Protein AF-0000000085148737 (afdb_homodimer)

InterPro domains:
  IPR002130 Cyclophilin-type peptidyl-prolyl cis-trans isomerase domain [PF00160] (32-171)
  IPR002130 Cyclophilin-type peptidyl-prolyl cis-trans isomerase domain [PR00153] (45-60)
  IPR002130 Cyclophilin-type peptidyl-prolyl cis-trans isomerase domain [PR00153] (71-83)
  IPR002130 Cyclophilin-type peptidyl-prolyl cis-trans isomerase domain [PR00153] (145-160)
  IPR002130 Cyclophilin-type peptidyl-prolyl cis-trans isomerase domain [PS50072] (28-191)
  IPR020892 Cyclophilin-type peptidyl-prolyl cis-trans isomerase, conserved site [PS00170] (66-83)
  IPR029000 Cyclophilin-like domain superfamily [G3DSA:2.40.100.10] (28-192)
  IPR029000 Cyclophilin-like domain superfamily [SSF50891] (30-191)
  IPR044665 Cyclophilin-type peptidyl-prolyl cis-trans isomerase, E. coli cyclophilin A-like [PTHR43246] (32-180)

Sequence (388 aa):
MMKWLSTCLLLLTSLSSSAAVDIQKDTLYPQVELDTSMGKIVLELDRTRAPLTVDNFLTYVVKGEYDNTIFHRVIAEFVVQGGGLTTKLEERPSLEPVVNESGNGLSNSLGTIAMARDNDPHSATRQFYFNLGNNKKLDPSKRRWGYTVFGEVTQGMDVLEAISLVPTEHNTTLNWPDFPVNTVMLKKATLLPRMMKWLSTCLLLLTSLSSSAAVDIQKDTLYPQVELDTSMGKIVLELDRTRAPLTVDNFLTYVVKGEYDNTIFHRVIAEFVVQGGGLTTKLEERPSLEPVVNESGNGLSNSLGTIAMARDNDPHSATRQFYFNLGNNKKLDPSKRRWGYTVFGEVTQGMDVLEAISLVPTEHNTTLNWPDFPVNTVMLKKATLLPR

Secondary structure (DSSP, 8-state):
------------------------TT-SS-EEEEEETTEEEEEEE-TTT-HHHHHHHHHHHHTTTTTTEEEEEEETTTEEEEEEEETTSPBPP--SPBPP-GGGS----TTEEEE---SSTT-B-S-EEEESS--GGGS--SSS----EEEEEEE-HHHHHHHHTS-EEEETTTTEEEEESSPPEEEEEEEPP-/------------------------TT-SS-EEEEEETTEEEEEEE-TTT-HHHHHHHHHHHHTTTTTTEEEEEEETTTEEEEEEEETTSPBPP--SPBPP-GGGS----TTEEEE---SSTT-B-S-EEEESS--GGGS-BTTB----EEEEEEE-HHHHHHHHTS-EEEETTTTEEEEESS--EEEEEEEPP-

Solvent-accessible surface area (backbone atoms only — not comparable to full-atom values): 20597 Å² total; per-residue (Å²): 136,84,81,78,77,77,78,78,78,77,78,76,73,75,74,73,69,75,67,81,78,81,66,53,87,87,50,53,60,49,37,36,38,35,38,34,76,78,43,56,33,32,34,40,33,35,34,84,51,18,47,68,53,43,53,50,54,36,49,37,28,70,69,48,65,38,39,49,15,24,46,52,33,41,38,66,65,41,35,43,26,30,47,39,28,33,85,84,71,41,75,59,89,68,69,76,56,42,72,48,40,20,15,32,21,55,61,40,30,61,45,21,32,30,46,40,61,58,90,53,63,55,48,20,55,60,33,31,29,33,26,55,20,77,39,61,87,45,25,48,30,81,85,37,59,26,44,26,40,37,33,30,58,77,41,36,64,67,38,53,53,54,58,27,64,54,64,53,37,70,34,80,88,79,68,39,61,36,18,45,71,65,87,43,34,34,53,37,43,41,74,50,84,132,135,84,80,79,78,77,77,76,78,77,78,76,74,76,75,73,69,76,68,80,80,81,65,54,88,86,50,53,60,47,35,36,38,37,38,35,76,77,43,56,32,30,34,39,34,35,33,85,52,18,46,67,52,44,52,51,54,36,49,36,28,72,70,49,64,41,39,50,15,24,46,52,33,41,38,67,65,40,34,43,26,28,48,40,28,32,85,83,70,41,75,59,89,68,68,76,55,41,70,48,39,21,13,34,22,55,62,41,30,60,46,21,32,28,46,41,60,58,90,54,63,54,48,20,55,60,34,32,31,35,26,55,22,76,40,62,85,45,26,46,30,82,86,35,57,26,44,26,38,37,34,31,59,76,40,36,64,68,39,54,53,54,59,26,64,54,62,53,37,69,35,79,88,79,68,38,60,36,17,45,70,66,87,45,36,33,54,36,44,42,74,51,85,132

pLDDT: mean 92.23, std 15.26, range [33.25, 98.94]

Organism: Shewanella frigidimarina (strain NCIMB 400) (NCBI:txid318167)

Nearest PDB structures (foldseek):
  1vai-assembly2_B  TM=9.885E-01  e=1.420E-23  Escherichia coli
  7zfm-assembly2_B  TM=9.739E-01  e=1.174E-22  Escherichia coli K-12
  3s6m-assembly1_A  TM=9.449E-01  e=4.526E-22  Burkholderia pseudomallei 1710b
  8xck-assembly1_f  TM=9.736E-01  e=1.824E-20  Escherichia coli
  7q6p-assembly4_D  TM=9.720E-01  e=1.422E-19  Escherichia coli K-12

Structure (mmCIF, N/CA/C/O backbone):
data_AF-0000000085148737-model_v1
#
loop_
_entity.id
_entity.type
_entity.pdbx_description
1 polymer 'Peptidyl-prolyl cis-trans isomerase'
#
loop_
_atom_site.group_PDB
_atom_site.id
_atom_site.type_symbol
_atom_site.label_atom_id
_atom_site.label_alt_id
_atom_site.label_comp_id
_atom_site.label_asym_id
_atom_site.label_entity_id
_atom_site.label_seq_id
_atom_site.pdbx_PDB_ins_code
_atom_site.Cartn_x
_atom_site.Cartn_y
_atom_site.Cartn_z
_atom_site.occupancy
_atom_site.B_iso_or_equiv
_atom_site.auth_seq_id
_atom_site.auth_comp_id
_atom_site.auth_asym_id
_atom_site.auth_atom_id
_atom_site.pdbx_PDB_model_num
ATOM 1 N N . MET A 1 1 ? -0.378 8.688 -75.125 1 33.25 1 MET A N 1
ATOM 2 C CA . MET A 1 1 ? -1.093 9.18 -73.938 1 33.25 1 MET A CA 1
ATOM 3 C C . MET A 1 1 ? -1.221 8.094 -72.875 1 33.25 1 MET A C 1
ATOM 5 O O . MET A 1 1 ? -2.02 7.168 -73 1 33.25 1 MET A O 1
ATOM 9 N N . MET A 1 2 ? -0.052 7.641 -72.312 1 43.81 2 MET A N 1
ATOM 10 C CA . MET A 1 2 ? 0.14 6.582 -71.312 1 43.81 2 MET A CA 1
ATOM 11 C C . MET A 1 2 ? -0.602 6.906 -70 1 43.81 2 MET A C 1
ATOM 13 O O . MET A 1 2 ? -0.419 7.984 -69.438 1 43.81 2 MET A O 1
ATOM 17 N N . LYS A 1 3 ? -1.904 6.461 -69.812 1 43.78 3 LYS A N 1
ATOM 18 C CA . LYS A 1 3 ? -2.754 6.484 -68.625 1 43.78 3 LYS A CA 1
ATOM 19 C C . LYS A 1 3 ? -2.01 5.945 -67.438 1 43.78 3 LYS A C 1
ATOM 21 O O . LYS A 1 3 ? -1.543 4.805 -67.438 1 43.78 3 LYS A O 1
ATOM 26 N N . TRP A 1 4 ? -1.19 6.797 -66.625 1 45.97 4 TRP A N 1
ATOM 27 C CA . TRP A 1 4 ? -0.591 6.539 -65.375 1 45.97 4 TRP A CA 1
ATOM 28 C C . TRP A 1 4 ? -1.656 6.164 -64.312 1 45.97 4 TRP A C 1
ATOM 30 O O . TRP A 1 4 ? -2.584 6.938 -64.062 1 45.97 4 TRP A O 1
ATOM 40 N N . LEU A 1 5 ? -2.16 4.887 -64.312 1 47.03 5 LEU A N 1
ATOM 41 C CA . LEU A 1 5 ? -3.018 4.375 -63.25 1 47.03 5 LEU A CA 1
ATOM 42 C C . LEU A 1 5 ? -2.369 4.578 -61.875 1 47.03 5 LEU A C 1
ATOM 44 O O . LEU A 1 5 ? -1.258 4.102 -61.656 1 47.03 5 LEU A O 1
ATOM 48 N N . SER A 1 6 ? -2.475 5.695 -61.281 1 48.16 6 SER A N 1
ATOM 49 C CA . SER A 1 6 ? -2.109 5.941 -59.875 1 48.16 6 SER A CA 1
ATOM 50 C C . SER A 1 6 ? -2.787 4.945 -58.938 1 48.16 6 SER A C 1
ATOM 52 O O . SER A 1 6 ? -4.016 4.836 -58.938 1 48.16 6 SER A O 1
ATOM 54 N N . THR A 1 7 ? -2.225 3.76 -58.688 1 45.97 7 THR A N 1
ATOM 55 C CA . THR A 1 7 ? -2.684 2.848 -57.625 1 45.97 7 THR A CA 1
ATOM 56 C C . THR A 1 7 ? -2.721 3.549 -56.281 1 45.97 7 THR A C 1
ATOM 58 O O . THR A 1 7 ? -1.708 4.078 -55.812 1 45.97 7 THR A O 1
ATOM 61 N N . CYS A 1 8 ? -3.789 4.172 -55.906 1 44 8 CYS A N 1
ATOM 62 C CA . CYS A 1 8 ? -4.047 4.633 -54.531 1 44 8 CYS A CA 1
ATOM 63 C C . CYS A 1 8 ? -3.812 3.518 -53.531 1 44 8 CYS A C 1
ATOM 65 O O . CYS A 1 8 ? -4.477 2.48 -53.594 1 44 8 CYS A O 1
ATOM 67 N N . LEU A 1 9 ? -2.582 3.332 -53.062 1 47.56 9 LEU A N 1
ATOM 68 C CA . LEU A 1 9 ? -2.287 2.459 -51.938 1 47.56 9 LEU A CA 1
ATOM 69 C C . LEU A 1 9 ? -3.168 2.803 -50.75 1 47.56 9 LEU A C 1
ATOM 71 O O . LEU A 1 9 ? -3.08 3.906 -50.188 1 47.56 9 LEU A O 1
ATOM 75 N N . LEU A 1 10 ? -4.359 2.309 -50.688 1 48.28 10 LEU A N 1
ATOM 76 C CA . LEU A 1 10 ? -5.184 2.375 -49.469 1 48.28 10 LEU A CA 1
ATOM 77 C C . LEU A 1 10 ? -4.441 1.804 -48.281 1 48.28 10 LEU A C 1
ATOM 79 O O . LEU A 1 10 ? -4.078 0.625 -48.281 1 48.28 10 LEU A O 1
ATOM 83 N N . LEU A 1 11 ? -3.693 2.643 -47.531 1 48.56 11 LEU A N 1
ATOM 84 C CA . LEU A 1 11 ? -3.166 2.311 -46.188 1 48.56 11 LEU A CA 1
ATOM 85 C C . LEU A 1 11 ? -4.285 1.869 -45.25 1 48.56 11 LEU A C 1
ATOM 87 O O . LEU A 1 11 ? -5.137 2.676 -44.875 1 48.56 11 LEU A O 1
ATOM 91 N N . LEU A 1 12 ? -4.77 0.655 -45.375 1 50.47 12 LEU A N 1
ATOM 92 C CA . LEU A 1 12 ? -5.637 0.065 -44.344 1 50.47 12 LEU A CA 1
ATOM 93 C C . LEU A 1 12 ? -4.977 0.111 -42.969 1 50.47 12 LEU A C 1
ATOM 95 O O . LEU A 1 12 ? -3.988 -0.586 -42.719 1 50.47 12 LEU A O 1
ATOM 99 N N . THR A 1 13 ? -4.941 1.209 -42.281 1 50.41 13 THR A N 1
ATOM 100 C CA . THR A 1 13 ? -4.586 1.249 -40.875 1 50.41 13 THR A CA 1
ATOM 101 C C . THR A 1 13 ? -5.492 0.328 -40.062 1 50.41 13 THR A C 1
ATOM 103 O O . THR A 1 13 ? -6.715 0.462 -40.094 1 50.41 13 THR A O 1
ATOM 106 N N . SER A 1 14 ? -5.203 -0.91 -40 1 48.47 14 SER A N 1
ATOM 107 C CA . SER A 1 14 ? -5.859 -1.779 -39.031 1 48.47 14 SER A CA 1
ATOM 108 C C . SER A 1 14 ? -5.906 -1.133 -37.656 1 48.47 14 SER A C 1
ATOM 110 O O . SER A 1 14 ? -4.863 -0.858 -37.062 1 48.47 14 SER A O 1
ATOM 112 N N . LEU A 1 15 ? -6.785 -0.27 -37.406 1 46.94 15 LEU A N 1
ATOM 113 C CA . LEU A 1 15 ? -7.082 0.083 -36 1 46.94 15 LEU A CA 1
ATOM 114 C C . LEU A 1 15 ? -7.273 -1.169 -35.156 1 46.94 15 LEU A C 1
ATOM 116 O O . LEU A 1 15 ? -8.234 -1.917 -35.344 1 46.94 15 LEU A O 1
ATOM 120 N N . SER A 1 16 ? -6.277 -1.88 -34.906 1 45.62 16 SER A N 1
ATOM 121 C CA . SER A 1 16 ? -6.426 -2.873 -33.844 1 45.62 16 SER A CA 1
ATOM 122 C C . SER A 1 16 ? -7.148 -2.287 -32.625 1 45.62 16 SER A C 1
ATOM 124 O O . SER A 1 16 ? -6.605 -1.43 -31.922 1 45.62 16 SER A O 1
ATOM 126 N N . SER A 1 17 ? -8.352 -2.133 -32.719 1 47.84 17 SER A N 1
ATOM 127 C CA . SER A 1 17 ? -9.102 -1.805 -31.516 1 47.84 17 SER A CA 1
ATOM 128 C C . SER A 1 17 ? -8.727 -2.727 -30.375 1 47.84 17 SER A C 1
ATOM 130 O O . SER A 1 17 ? -8.984 -3.932 -30.422 1 47.84 17 SER A O 1
ATOM 132 N N . SER A 1 18 ? -7.715 -2.475 -29.75 1 52.84 18 SER A N 1
ATOM 133 C CA . SER A 1 18 ? -7.473 -3.199 -28.516 1 52.84 18 SER A CA 1
ATOM 134 C C . SER A 1 18 ? -8.711 -3.191 -27.625 1 52.84 18 SER A C 1
ATOM 136 O O . SER A 1 18 ? -9.109 -2.141 -27.109 1 52.84 18 SER A O 1
ATOM 138 N N . ALA A 1 19 ? -9.703 -3.951 -27.984 1 56.03 19 ALA A N 1
ATOM 139 C CA . ALA A 1 19 ? -10.891 -4.07 -27.141 1 56.03 19 ALA A CA 1
ATOM 140 C C . ALA A 1 19 ? -10.508 -4.195 -25.656 1 56.03 19 ALA A C 1
ATOM 142 O O . ALA A 1 19 ? -9.547 -4.887 -25.328 1 56.03 19 ALA A O 1
ATOM 143 N N . ALA A 1 20 ? -11.023 -3.297 -24.906 1 66.38 20 ALA A N 1
ATOM 144 C CA . ALA A 1 20 ? -10.828 -3.311 -23.469 1 66.38 20 ALA A CA 1
ATOM 145 C C . ALA A 1 20 ? -11.188 -4.672 -22.875 1 66.38 20 ALA A C 1
ATOM 147 O O . ALA A 1 20 ? -12.227 -5.242 -23.203 1 66.38 20 ALA A O 1
ATOM 148 N N . VAL A 1 21 ? -10.188 -5.383 -22.312 1 84.25 21 VAL A N 1
ATOM 149 C CA . VAL A 1 21 ? -10.375 -6.691 -21.703 1 84.25 21 VAL A CA 1
ATOM 150 C C . VAL A 1 21 ? -11.422 -6.598 -20.594 1 84.25 21 VAL A C 1
ATOM 152 O O . VAL A 1 21 ? -11.414 -5.645 -19.812 1 84.25 21 VAL A O 1
ATOM 155 N N . ASP A 1 22 ? -12.398 -7.52 -20.594 1 92.94 22 ASP A N 1
ATOM 156 C CA . ASP A 1 22 ? -13.43 -7.527 -19.562 1 92.94 22 ASP A CA 1
ATOM 157 C C . ASP A 1 22 ? -12.961 -8.281 -18.328 1 92.94 22 ASP A C 1
ATOM 159 O O . ASP A 1 22 ? -12.992 -9.516 -18.281 1 92.94 22 ASP A O 1
ATOM 163 N N . ILE A 1 23 ? -12.539 -7.586 -17.328 1 96.94 23 ILE A N 1
ATOM 164 C CA . ILE A 1 23 ? -12.07 -8.188 -16.094 1 96.94 23 ILE A CA 1
ATOM 165 C C . ILE A 1 23 ? -13.18 -8.133 -15.039 1 96.94 23 ILE A C 1
ATOM 167 O O . ILE A 1 23 ? -12.906 -8.203 -13.836 1 96.94 23 ILE A O 1
ATOM 171 N N . GLN A 1 24 ? -14.43 -7.941 -15.414 1 96.31 24 GLN A N 1
ATOM 172 C CA . GLN A 1 24 ? -15.57 -7.848 -14.508 1 96.31 24 GLN A CA 1
ATOM 173 C C . GLN A 1 24 ? -15.344 -6.766 -13.453 1 96.31 24 GLN A C 1
ATOM 175 O O . GLN A 1 24 ? -15.445 -7.031 -12.25 1 96.31 24 GLN A O 1
ATOM 180 N N . LYS A 1 25 ? -15.125 -5.594 -13.875 1 95 25 LYS A N 1
ATOM 181 C CA . LYS A 1 25 ? -14.68 -4.492 -13.023 1 95 25 LYS A CA 1
ATOM 182 C C . LYS A 1 25 ? -15.664 -4.246 -11.883 1 95 25 LYS A C 1
ATOM 184 O O . LYS A 1 25 ? -15.281 -3.758 -10.82 1 95 25 LYS A O 1
ATOM 189 N N . ASP A 1 26 ? -16.922 -4.707 -12.016 1 94 26 ASP A N 1
ATOM 190 C CA . ASP A 1 26 ? -17.953 -4.414 -11.016 1 94 26 ASP A CA 1
ATOM 191 C C . ASP A 1 26 ? -18.125 -5.582 -10.047 1 94 26 ASP A C 1
ATOM 193 O O . ASP A 1 26 ? -18.891 -5.492 -9.094 1 94 26 ASP A O 1
ATOM 197 N N . THR A 1 27 ? -17.406 -6.695 -10.25 1 96.62 27 THR A N 1
ATOM 198 C CA . THR A 1 27 ? -17.453 -7.836 -9.336 1 96.62 27 THR A CA 1
ATOM 199 C C . THR A 1 27 ? -16.406 -7.676 -8.227 1 96.62 27 THR A C 1
ATOM 201 O O . THR A 1 27 ? -15.211 -7.68 -8.484 1 96.62 27 THR A O 1
ATOM 204 N N . LEU A 1 28 ? -16.859 -7.574 -7.008 1 97.12 28 LEU A N 1
ATOM 205 C CA . LEU A 1 28 ? -15.984 -7.301 -5.875 1 97.12 28 LEU A CA 1
ATOM 206 C C . LEU A 1 28 ? -15.164 -8.531 -5.516 1 97.12 28 LEU A C 1
ATOM 208 O O . LEU A 1 28 ? -14.039 -8.406 -5.027 1 97.12 28 LEU A O 1
ATOM 212 N N . TYR A 1 29 ? -15.727 -9.719 -5.738 1 98.31 29 TYR A N 1
ATOM 213 C CA . TYR A 1 29 ? -15.047 -10.961 -5.406 1 98.31 29 TYR A CA 1
ATOM 214 C C . TYR A 1 29 ? -15.031 -11.914 -6.602 1 98.31 29 TYR A C 1
ATOM 216 O O . TYR A 1 29 ? -15.641 -12.984 -6.559 1 98.31 29 TYR A O 1
ATOM 224 N N . PRO A 1 30 ? -14.297 -11.539 -7.645 1 98.69 30 PRO A N 1
ATOM 225 C CA . PRO A 1 30 ? -14.234 -12.422 -8.812 1 98.69 30 PRO A CA 1
ATOM 226 C C . PRO A 1 30 ? -13.562 -13.758 -8.516 1 98.69 30 PRO A C 1
ATOM 228 O O . PRO A 1 30 ? -12.75 -13.852 -7.598 1 98.69 30 PRO A O 1
ATOM 231 N N . GLN A 1 31 ? -13.977 -14.773 -9.297 1 98.81 31 GLN A N 1
ATOM 232 C CA . GLN A 1 31 ? -13.43 -16.109 -9.125 1 98.81 31 GLN A CA 1
ATOM 233 C C . GLN A 1 31 ? -12.633 -16.547 -10.352 1 98.81 31 GLN A C 1
ATOM 235 O O . GLN A 1 31 ? -13.023 -16.25 -11.484 1 98.81 31 GLN A O 1
ATOM 240 N N . VAL A 1 32 ? -11.555 -17.172 -10.102 1 98.94 32 VAL A N 1
ATOM 241 C CA . VAL A 1 32 ? -10.688 -17.656 -11.172 1 98.94 32 VAL A CA 1
ATOM 242 C C . VAL A 1 32 ? -10.422 -19.156 -10.984 1 98.94 32 VAL A C 1
ATOM 244 O O . VAL A 1 32 ? -10.141 -19.609 -9.875 1 98.94 32 VAL A O 1
ATOM 247 N N . GLU A 1 33 ? -10.531 -19.906 -12.016 1 98.94 33 GLU A N 1
ATOM 248 C CA . GLU A 1 33 ? -10.125 -21.312 -12.031 1 98.94 33 GLU A CA 1
ATOM 249 C C . GLU A 1 33 ? -8.75 -21.484 -12.664 1 98.94 33 GLU A C 1
ATOM 251 O O . GLU A 1 33 ? -8.492 -20.953 -13.75 1 98.94 33 GLU A O 1
ATOM 256 N N . LEU A 1 34 ? -7.918 -22.125 -11.969 1 98.94 34 LEU A N 1
ATOM 257 C CA . LEU A 1 34 ? -6.609 -22.516 -12.477 1 98.94 34 LEU A CA 1
ATOM 258 C C . LEU A 1 34 ? -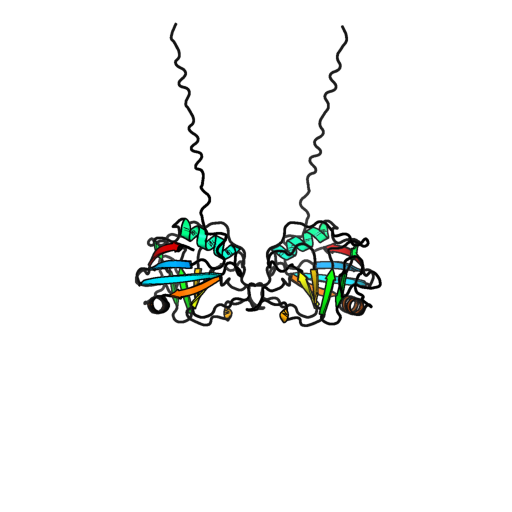6.574 -24.016 -12.797 1 98.94 34 LEU A C 1
ATOM 260 O O . LEU A 1 34 ? -6.695 -24.844 -11.898 1 98.94 34 LEU A O 1
ATOM 264 N N . ASP A 1 35 ? -6.492 -24.312 -14.039 1 98.94 35 ASP A N 1
ATOM 265 C CA . ASP A 1 35 ? -6.289 -25.688 -14.484 1 98.94 35 ASP A CA 1
ATOM 266 C C . ASP A 1 35 ? -4.805 -26.047 -14.523 1 98.94 35 ASP A C 1
ATOM 268 O O . ASP A 1 35 ? -4.086 -25.625 -15.438 1 98.94 35 ASP A O 1
ATOM 272 N N . THR A 1 36 ? -4.391 -26.812 -13.523 1 98.88 36 THR A N 1
ATOM 273 C CA . THR A 1 36 ? -2.98 -27.188 -13.469 1 98.88 36 THR A CA 1
ATOM 274 C C . THR A 1 36 ? -2.771 -28.609 -13.969 1 98.88 36 THR A C 1
ATOM 276 O O . THR A 1 36 ? -3.736 -29.344 -14.203 1 98.88 36 THR A O 1
ATOM 279 N N . SER A 1 37 ? -1.514 -29 -14.125 1 98.81 37 SER A N 1
ATOM 280 C CA . SER A 1 37 ? -1.169 -30.359 -14.539 1 98.81 37 SER A CA 1
ATOM 281 C C . SER A 1 37 ? -1.444 -31.359 -13.422 1 98.81 37 SER A C 1
ATOM 283 O O . SER A 1 37 ? -1.381 -32.562 -13.648 1 98.81 37 SER A O 1
ATOM 285 N N . MET A 1 38 ? -1.801 -30.844 -12.234 1 98.81 38 MET A N 1
ATOM 286 C CA . MET A 1 38 ? -2.016 -31.766 -11.117 1 98.81 38 MET A CA 1
ATOM 287 C C . MET A 1 38 ? -3.445 -31.656 -10.594 1 98.81 38 MET A C 1
ATOM 289 O O . MET A 1 38 ? -3.795 -32.312 -9.602 1 98.81 38 MET A O 1
ATOM 293 N N . GLY A 1 39 ? -4.242 -30.859 -11.188 1 98.81 39 GLY A N 1
ATOM 294 C CA . GLY A 1 39 ? -5.625 -30.672 -10.781 1 98.81 39 GLY A CA 1
ATOM 295 C C . GLY A 1 39 ? -6.086 -29.234 -10.844 1 98.81 39 GLY A C 1
ATOM 296 O O . GLY A 1 39 ? -5.305 -28.344 -11.18 1 98.81 39 GLY A O 1
ATOM 297 N N . LYS A 1 40 ? -7.324 -29 -10.531 1 98.88 40 LYS A N 1
ATOM 298 C CA . LYS A 1 40 ? -7.918 -27.656 -10.602 1 98.88 40 LYS A CA 1
ATOM 299 C C . LYS A 1 40 ? -7.91 -26.984 -9.234 1 98.88 40 LYS A C 1
ATOM 301 O O . LYS A 1 40 ? -8.109 -27.641 -8.211 1 98.88 40 LYS A O 1
ATOM 306 N N . ILE A 1 41 ? -7.688 -25.688 -9.25 1 98.88 41 ILE A N 1
ATOM 307 C CA . ILE A 1 41 ? -7.758 -24.812 -8.094 1 98.88 41 ILE A CA 1
ATOM 308 C C . ILE A 1 41 ? -8.695 -23.641 -8.391 1 98.88 41 ILE A C 1
ATOM 310 O O . ILE A 1 41 ? -8.664 -23.078 -9.484 1 98.88 41 ILE A O 1
ATOM 314 N N . VAL A 1 42 ? -9.57 -23.312 -7.496 1 98.94 42 VAL A N 1
ATOM 315 C CA . VAL A 1 42 ? -10.445 -22.156 -7.66 1 98.94 42 VAL A CA 1
ATOM 316 C C . VAL A 1 42 ? -10.109 -21.109 -6.609 1 98.94 42 VAL A C 1
ATOM 318 O O . VAL A 1 42 ? -9.977 -21.422 -5.426 1 98.94 42 VAL A O 1
ATOM 321 N N . LEU A 1 43 ? -9.977 -19.938 -7.094 1 98.88 43 LEU A N 1
ATOM 322 C CA . LEU A 1 43 ? -9.672 -18.781 -6.262 1 98.88 43 LEU A CA 1
ATOM 323 C C . LEU A 1 43 ? -10.883 -17.859 -6.145 1 98.88 43 LEU A C 1
ATOM 325 O O . LEU A 1 43 ? -11.641 -17.703 -7.098 1 98.88 43 LEU A O 1
ATOM 329 N N . GLU A 1 44 ? -11.016 -17.25 -5.016 1 98.94 44 GLU A N 1
ATOM 330 C CA . GLU A 1 44 ? -11.797 -16.031 -4.855 1 98.94 44 GLU A CA 1
ATOM 331 C C . GLU A 1 44 ? -10.891 -14.836 -4.555 1 98.94 44 GLU A C 1
ATOM 333 O O . GLU A 1 44 ? -10.141 -14.844 -3.576 1 98.94 44 GLU A O 1
ATOM 338 N N . LEU A 1 45 ? -10.906 -13.852 -5.461 1 98.88 45 LEU A N 1
ATOM 339 C CA . LEU A 1 45 ? -10.078 -12.656 -5.301 1 98.88 45 LEU A CA 1
ATOM 340 C C . LEU A 1 45 ? -10.828 -11.586 -4.516 1 98.88 45 LEU A C 1
ATOM 342 O O . LEU A 1 45 ? -12.062 -11.578 -4.48 1 98.88 45 LEU A O 1
ATOM 346 N N . ASP A 1 46 ? -10.109 -10.734 -3.826 1 98.44 46 ASP A N 1
ATOM 347 C CA . ASP A 1 46 ? -10.703 -9.695 -2.992 1 98.44 46 ASP A CA 1
ATOM 348 C C . ASP A 1 46 ? -10.398 -8.305 -3.551 1 98.44 46 ASP A C 1
ATOM 350 O O . ASP A 1 46 ? -9.484 -7.625 -3.082 1 98.44 46 ASP A O 1
ATOM 354 N N . ARG A 1 47 ? -11.281 -7.805 -4.426 1 97.44 47 ARG A N 1
ATOM 355 C CA . ARG A 1 47 ? -11.086 -6.504 -5.062 1 97.44 47 ARG A CA 1
ATOM 356 C C . ARG A 1 47 ? -11.312 -5.371 -4.066 1 97.44 47 ARG A C 1
ATOM 358 O O . ARG A 1 47 ? -10.82 -4.258 -4.266 1 97.44 47 ARG A O 1
ATOM 365 N N . THR A 1 48 ? -12.023 -5.605 -3.006 1 96.38 48 THR A N 1
ATOM 366 C CA . THR A 1 48 ? -12.266 -4.574 -2.004 1 96.38 48 THR A CA 1
ATOM 367 C C . THR A 1 48 ? -10.984 -4.246 -1.244 1 96.38 48 THR A C 1
ATOM 369 O O . THR A 1 48 ? -10.797 -3.119 -0.782 1 96.38 48 THR A O 1
ATOM 372 N N . ARG A 1 49 ? -10.07 -5.16 -1.208 1 97 49 ARG A N 1
ATOM 373 C CA . ARG A 1 49 ? -8.859 -4.996 -0.409 1 97 49 ARG A CA 1
ATOM 374 C C . ARG A 1 49 ? -7.648 -4.723 -1.296 1 97 49 ARG A C 1
ATOM 376 O O . ARG A 1 49 ? -6.699 -4.055 -0.875 1 97 49 ARG A O 1
ATOM 383 N N . ALA A 1 50 ? -7.719 -5.254 -2.467 1 98.12 50 ALA A N 1
ATOM 384 C CA . ALA A 1 50 ? -6.57 -5.09 -3.354 1 98.12 50 ALA A CA 1
ATOM 385 C C . ALA A 1 50 ? -7.02 -4.832 -4.789 1 98.12 50 ALA A C 1
ATOM 387 O O . ALA A 1 50 ? -6.695 -5.605 -5.695 1 98.12 50 ALA A O 1
ATOM 388 N N . PRO A 1 51 ? -7.68 -3.742 -4.996 1 97.81 51 PRO A N 1
ATOM 389 C CA . PRO A 1 51 ? -8.281 -3.512 -6.312 1 97.81 51 PRO A CA 1
ATOM 390 C C . PRO A 1 51 ? -7.242 -3.447 -7.43 1 97.81 51 PRO A C 1
ATOM 392 O O . PRO A 1 51 ? -7.473 -3.977 -8.523 1 97.81 51 PRO A O 1
ATOM 395 N N . LEU A 1 52 ? -6.105 -2.787 -7.195 1 98.06 52 LEU A N 1
ATOM 396 C CA . LEU A 1 52 ? -5.113 -2.627 -8.25 1 98.06 52 LEU A CA 1
ATOM 397 C C . LEU A 1 52 ? -4.465 -3.965 -8.594 1 98.06 52 LEU A C 1
ATOM 399 O O . LEU A 1 52 ? -4.27 -4.281 -9.766 1 98.06 52 LEU A O 1
ATOM 403 N N . THR A 1 53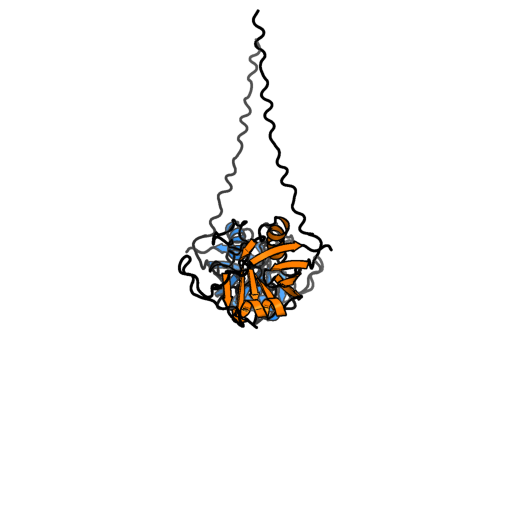 ? -4.219 -4.727 -7.594 1 98.69 53 THR A N 1
ATOM 404 C CA . THR A 1 53 ? -3.604 -6.035 -7.781 1 98.69 53 THR A CA 1
ATOM 405 C C . THR A 1 53 ? -4.574 -6.996 -8.461 1 98.69 53 THR A C 1
ATOM 407 O O . THR A 1 53 ? -4.195 -7.723 -9.383 1 98.69 53 THR A O 1
ATOM 410 N N . VAL A 1 54 ? -5.805 -6.984 -8.016 1 98.81 54 VAL A N 1
ATOM 411 C CA . VAL A 1 54 ? -6.816 -7.852 -8.609 1 98.81 54 VAL A CA 1
ATOM 412 C C . VAL A 1 54 ? -6.988 -7.504 -10.086 1 98.81 54 VAL A C 1
ATOM 414 O O . VAL A 1 54 ? -7.035 -8.398 -10.938 1 98.81 54 VAL A O 1
ATOM 417 N N . ASP A 1 55 ? -7.035 -6.215 -10.414 1 98.44 55 ASP A N 1
ATOM 418 C CA . ASP A 1 55 ? -7.184 -5.805 -11.805 1 98.44 55 ASP A CA 1
ATOM 419 C C . ASP A 1 55 ? -5.973 -6.227 -12.633 1 98.44 55 ASP A C 1
ATOM 421 O O . ASP A 1 55 ? -6.121 -6.676 -13.773 1 98.44 55 ASP A O 1
ATOM 425 N N . ASN A 1 56 ? -4.816 -6.066 -12.078 1 98.62 56 ASN A N 1
ATOM 426 C CA . ASN A 1 56 ? -3.596 -6.516 -12.742 1 98.62 56 ASN A CA 1
ATOM 427 C C . ASN A 1 56 ? -3.635 -8.016 -13.039 1 98.62 56 ASN A C 1
ATOM 429 O O . ASN A 1 56 ? -3.441 -8.438 -14.18 1 98.62 56 ASN A O 1
ATOM 433 N N . PHE A 1 57 ? -3.904 -8.844 -11.977 1 98.88 57 PHE A N 1
ATOM 434 C CA . PHE A 1 57 ? -3.945 -10.297 -12.094 1 98.88 57 PHE A CA 1
ATOM 435 C C . PHE A 1 57 ? -4.984 -10.727 -13.125 1 98.88 57 PHE A C 1
ATOM 437 O O . PHE A 1 57 ? -4.695 -11.555 -14 1 98.88 57 PHE A O 1
ATOM 444 N N . LEU A 1 58 ? -6.121 -10.141 -13.086 1 98.81 58 LEU A N 1
ATOM 445 C CA . LEU A 1 58 ? -7.211 -10.531 -13.977 1 98.81 58 LEU A CA 1
ATOM 446 C C . LEU A 1 58 ? -6.902 -10.141 -15.414 1 98.81 58 LEU A C 1
ATOM 448 O O . LEU A 1 58 ? -7.328 -10.82 -16.359 1 98.81 58 LEU A O 1
ATOM 452 N N . THR A 1 59 ? -6.176 -9.094 -15.586 1 98.62 59 THR A N 1
ATOM 453 C CA . THR A 1 59 ? -5.781 -8.711 -16.938 1 98.62 59 THR A CA 1
ATOM 454 C C . THR A 1 59 ? -4.945 -9.812 -17.578 1 98.62 59 THR A C 1
ATOM 456 O O . THR A 1 59 ? -5.199 -10.195 -18.734 1 98.62 59 THR A O 1
ATOM 459 N N . TYR A 1 60 ? -4.016 -10.367 -16.828 1 98.62 60 TYR A N 1
ATOM 460 C CA . TYR A 1 60 ? -3.227 -11.477 -17.344 1 98.62 60 TYR A CA 1
ATOM 461 C C . TYR A 1 60 ? -4.102 -12.703 -17.578 1 98.62 60 TYR A C 1
ATOM 463 O O . TYR A 1 60 ? -3.904 -13.43 -18.562 1 98.62 60 TYR A O 1
ATOM 471 N N . VAL A 1 61 ? -5.023 -12.938 -16.688 1 98.75 61 VAL A N 1
ATOM 472 C CA . VAL A 1 61 ? -5.906 -14.094 -16.797 1 98.75 61 VAL A CA 1
ATOM 473 C C . VAL A 1 61 ? -6.703 -14.008 -18.094 1 98.75 61 VAL A C 1
ATOM 475 O O . VAL A 1 61 ? -6.688 -14.938 -18.906 1 98.75 61 VAL A O 1
ATOM 478 N N . VAL A 1 62 ? -7.359 -12.883 -18.328 1 98.31 62 VAL A N 1
ATOM 479 C CA . VAL A 1 62 ? -8.32 -12.758 -19.422 1 98.31 62 VAL A CA 1
ATOM 480 C C . VAL A 1 62 ? -7.582 -12.688 -20.75 1 98.31 62 VAL A C 1
ATOM 482 O O . VAL A 1 62 ? -8.078 -13.18 -21.766 1 98.31 62 VAL A O 1
ATOM 485 N N . LYS A 1 63 ? -6.355 -12.242 -20.734 1 97.81 63 LYS A N 1
ATOM 486 C CA . LYS A 1 63 ? -5.559 -12.172 -21.953 1 97.81 63 LYS A CA 1
ATOM 487 C C . LYS A 1 63 ? -4.922 -13.523 -22.266 1 97.81 63 LYS A C 1
ATOM 489 O O . LYS A 1 63 ? -4.285 -13.688 -23.312 1 97.81 63 LYS A O 1
ATOM 494 N N . GLY A 1 64 ? -5.039 -14.469 -21.359 1 98 64 GLY A N 1
ATOM 495 C CA . GLY A 1 64 ? -4.465 -15.789 -21.562 1 98 64 GLY A CA 1
ATOM 496 C C . GLY A 1 64 ? -2.963 -15.828 -21.344 1 98 64 GLY A C 1
ATOM 497 O O . GLY A 1 64 ? -2.281 -16.734 -21.828 1 98 64 GLY A O 1
ATOM 498 N N . GLU A 1 65 ? -2.502 -14.852 -20.578 1 98 65 GLU A N 1
ATOM 499 C CA . GLU A 1 65 ? -1.057 -14.695 -20.453 1 98 65 GLU A CA 1
ATOM 500 C C . GLU A 1 65 ? -0.501 -15.617 -19.359 1 98 65 GLU A C 1
ATOM 502 O O . GLU A 1 65 ? 0.711 -15.82 -19.281 1 98 65 GLU A O 1
ATOM 507 N N . TYR A 1 66 ? -1.3 -16.188 -18.578 1 98.62 66 TYR A N 1
ATOM 508 C CA . TYR A 1 66 ? -0.86 -17.172 -17.594 1 98.62 66 TYR A CA 1
ATOM 509 C C . TYR A 1 66 ? -0.876 -18.578 -18.188 1 98.62 66 TYR A C 1
ATOM 511 O O . TYR A 1 66 ? -0.32 -19.5 -17.594 1 98.62 66 TYR A O 1
ATOM 519 N N . ASP A 1 67 ? -1.562 -18.766 -19.359 1 98.5 67 ASP A N 1
ATOM 520 C CA . ASP A 1 67 ? -1.669 -20.094 -19.938 1 98.5 67 ASP A CA 1
ATOM 521 C C . ASP A 1 67 ? -0.292 -20.656 -20.297 1 98.5 67 ASP A C 1
ATOM 523 O O . ASP A 1 67 ? 0.551 -19.938 -20.844 1 98.5 67 ASP A O 1
ATOM 527 N N . ASN A 1 68 ? -0.132 -21.906 -19.875 1 98.38 68 ASN A N 1
ATOM 528 C CA . ASN A 1 68 ? 1.076 -22.656 -20.172 1 98.38 68 ASN A CA 1
ATOM 529 C C . ASN A 1 68 ? 2.303 -22.062 -19.5 1 98.38 68 ASN A C 1
ATOM 531 O O . ASN A 1 68 ? 3.387 -22.031 -20.078 1 98.38 68 ASN A O 1
ATOM 535 N N . THR A 1 69 ? 2.123 -21.5 -18.359 1 98.75 69 THR A N 1
ATOM 536 C CA . THR A 1 69 ? 3.244 -21.141 -17.484 1 98.75 69 THR A CA 1
ATOM 537 C C . THR A 1 69 ? 3.512 -22.25 -16.469 1 98.75 69 THR A C 1
ATOM 539 O O . THR A 1 69 ? 2.77 -23.234 -16.406 1 98.75 69 THR A O 1
ATOM 542 N N . ILE A 1 70 ? 4.629 -22.062 -15.695 1 98.69 70 ILE A N 1
ATOM 543 C CA . ILE A 1 70 ? 4.996 -23.125 -14.773 1 98.69 70 ILE A CA 1
ATOM 544 C C . ILE A 1 70 ? 5.074 -22.562 -13.352 1 98.69 70 ILE A C 1
ATOM 546 O O . ILE A 1 70 ? 5.207 -21.359 -13.164 1 98.69 70 ILE A O 1
ATOM 550 N N . PHE A 1 71 ? 4.848 -23.422 -12.43 1 98.81 71 PHE A N 1
ATOM 551 C CA . PHE A 1 71 ? 5.25 -23.156 -11.062 1 98.81 71 PHE A CA 1
ATOM 552 C C . PHE A 1 71 ? 6.73 -23.453 -10.859 1 98.81 71 PHE A C 1
ATOM 554 O O . PHE A 1 71 ? 7.148 -24.609 -10.922 1 98.81 71 PHE A O 1
ATOM 561 N N . HIS A 1 72 ? 7.531 -22.422 -10.547 1 98.38 72 HIS A N 1
ATOM 562 C CA . HIS A 1 72 ? 8.977 -22.594 -10.656 1 98.38 72 HIS A CA 1
ATOM 563 C C . HIS A 1 72 ? 9.633 -22.609 -9.281 1 98.38 72 HIS A C 1
ATOM 565 O O . HIS A 1 72 ? 10.836 -22.859 -9.164 1 98.38 72 HIS A O 1
ATOM 571 N N . ARG A 1 73 ? 8.977 -22.328 -8.25 1 98.44 73 ARG A N 1
ATOM 572 C CA . ARG A 1 73 ? 9.484 -22.359 -6.879 1 98.44 73 ARG A CA 1
ATOM 573 C C . ARG A 1 73 ? 8.477 -23 -5.938 1 98.44 73 ARG A C 1
ATOM 575 O O . ARG A 1 73 ? 7.363 -22.5 -5.766 1 98.44 73 ARG A O 1
ATOM 582 N N . VAL A 1 74 ? 8.82 -24.094 -5.469 1 98.38 74 VAL A N 1
ATOM 583 C CA . VAL A 1 74 ? 7.941 -24.906 -4.625 1 98.38 74 VAL A CA 1
ATOM 584 C C . VAL A 1 74 ? 8.656 -25.281 -3.332 1 98.38 74 VAL A C 1
ATOM 586 O O . VAL A 1 74 ? 9.688 -25.953 -3.359 1 98.38 74 VAL A O 1
ATOM 589 N N . ILE A 1 75 ? 8.172 -24.781 -2.207 1 97.31 75 ILE A N 1
ATOM 590 C CA . ILE A 1 75 ? 8.711 -25.078 -0.884 1 97.31 75 ILE A CA 1
ATOM 591 C C . ILE A 1 75 ? 7.59 -25.562 0.033 1 97.31 75 ILE A C 1
ATOM 593 O O . ILE A 1 75 ? 6.664 -24.812 0.345 1 97.31 75 ILE A O 1
ATOM 597 N N . ALA A 1 76 ? 7.73 -26.812 0.494 1 96.62 76 ALA A N 1
ATOM 598 C CA . ALA A 1 76 ? 6.723 -27.406 1.364 1 96.62 76 ALA A CA 1
ATOM 599 C C . ALA A 1 76 ? 6.496 -26.547 2.607 1 96.62 76 ALA A C 1
ATOM 601 O O . ALA A 1 76 ? 7.449 -26.031 3.199 1 96.62 76 ALA A O 1
ATOM 602 N N . GLU A 1 77 ? 5.172 -26.344 2.961 1 96.25 77 GLU A N 1
ATOM 603 C CA . GLU A 1 77 ? 4.73 -25.641 4.16 1 96.25 77 GLU A CA 1
ATOM 604 C C . GLU A 1 77 ? 5.094 -24.156 4.098 1 96.25 77 GLU A C 1
ATOM 606 O O . GLU A 1 77 ? 5.094 -23.469 5.121 1 96.25 77 GLU A O 1
ATOM 611 N N . PHE A 1 78 ? 5.383 -23.703 2.904 1 98.19 78 PHE A N 1
ATOM 612 C CA . PHE A 1 78 ? 5.742 -22.297 2.766 1 98.19 78 PHE A CA 1
ATOM 613 C C . PHE A 1 78 ? 5.031 -21.672 1.568 1 98.19 78 PHE A C 1
ATOM 615 O O . PHE A 1 78 ? 3.951 -21.094 1.711 1 98.19 78 PHE A O 1
ATOM 622 N N . VAL A 1 79 ? 5.602 -21.938 0.268 1 98.75 79 VAL A N 1
ATOM 623 C CA . VAL A 1 79 ? 4.918 -21.266 -0.839 1 98.75 79 VAL A CA 1
ATOM 624 C C . VAL A 1 79 ? 5.027 -22.125 -2.1 1 98.75 79 VAL A C 1
ATOM 626 O O . VAL A 1 79 ? 5.926 -22.969 -2.213 1 98.75 79 VAL A O 1
ATOM 629 N N . VAL A 1 80 ? 4.074 -21.953 -2.998 1 98.81 80 VAL A N 1
ATOM 630 C CA . VAL A 1 80 ? 4.121 -22.359 -4.398 1 98.81 80 VAL A CA 1
ATOM 631 C C . VAL A 1 80 ? 4.043 -21.125 -5.293 1 98.81 80 VAL A C 1
ATOM 633 O O . VAL A 1 80 ? 3.055 -20.391 -5.262 1 98.81 80 VAL A O 1
ATOM 636 N N . GLN A 1 81 ? 5.09 -20.891 -6.062 1 98.81 81 GLN A N 1
ATOM 637 C CA . GLN A 1 81 ? 5.195 -19.656 -6.824 1 98.81 81 GLN A CA 1
ATOM 638 C C . GLN A 1 81 ? 5.223 -19.938 -8.328 1 98.81 81 GLN A C 1
ATOM 640 O O . GLN A 1 81 ? 5.852 -20.891 -8.773 1 98.81 81 GLN A O 1
ATOM 645 N N . GLY A 1 82 ? 4.473 -19.062 -9.094 1 98.62 82 GLY A N 1
ATOM 646 C CA . GLY A 1 82 ? 4.434 -19.172 -10.539 1 98.62 82 GLY A CA 1
ATOM 647 C C . GLY A 1 82 ? 3.961 -17.891 -11.219 1 98.62 82 GLY A C 1
ATOM 648 O O . GLY A 1 82 ? 3.971 -16.828 -10.602 1 98.62 82 GLY A O 1
ATOM 649 N N . GLY A 1 83 ? 3.709 -18.078 -12.516 1 98 83 GLY A N 1
ATOM 650 C CA . GLY A 1 83 ? 3.068 -17.016 -13.273 1 98 83 GLY A CA 1
ATOM 651 C C . GLY A 1 83 ? 4.035 -16.25 -14.148 1 98 83 GLY A C 1
ATOM 652 O O . GLY A 1 83 ? 3.627 -15.344 -14.883 1 98 83 GLY A O 1
ATOM 653 N N . GLY A 1 84 ? 5.293 -16.625 -14.188 1 97.31 84 GLY A N 1
ATOM 654 C CA . GLY A 1 84 ? 6.242 -15.773 -14.883 1 97.31 84 GLY A CA 1
ATOM 655 C C . GLY A 1 84 ? 7.02 -16.5 -15.969 1 97.31 84 GLY A C 1
ATOM 656 O O . GLY A 1 84 ? 7.578 -15.875 -16.875 1 97.31 84 GLY A O 1
ATOM 657 N N . LEU A 1 85 ? 7.062 -17.812 -15.906 1 97.62 85 LEU A N 1
ATOM 658 C CA . LEU A 1 85 ? 7.93 -18.562 -16.797 1 97.62 85 LEU A CA 1
ATOM 659 C C . LEU A 1 85 ? 7.117 -19.5 -17.688 1 97.62 85 LEU A C 1
ATOM 661 O O . LEU A 1 85 ? 6.16 -20.125 -17.219 1 97.62 85 LEU A O 1
ATOM 665 N N . THR A 1 86 ? 7.617 -19.625 -18.906 1 97.19 86 THR A N 1
ATOM 666 C CA . THR A 1 86 ? 7.07 -20.641 -19.797 1 97.19 86 THR A CA 1
ATOM 667 C C . THR A 1 86 ? 7.711 -22 -19.531 1 97.19 86 THR A C 1
ATOM 669 O O . THR A 1 86 ? 8.641 -22.094 -18.719 1 97.19 86 THR A O 1
ATOM 672 N N . THR A 1 87 ? 7.211 -22.984 -20.203 1 93.94 87 THR A N 1
ATOM 673 C CA . THR A 1 87 ? 7.758 -24.328 -20.094 1 93.94 87 THR A CA 1
ATOM 674 C C . THR A 1 87 ? 9.18 -24.391 -20.656 1 93.94 87 THR A C 1
ATOM 676 O O . THR A 1 87 ? 9.914 -25.328 -20.375 1 93.94 87 THR A O 1
ATOM 679 N N . LYS A 1 88 ? 9.578 -23.391 -21.422 1 94.81 88 LYS A N 1
ATOM 680 C CA . LYS A 1 88 ? 10.922 -23.312 -21.984 1 94.81 88 LYS A CA 1
ATOM 681 C C . LYS A 1 88 ? 11.836 -22.469 -21.094 1 94.81 88 LYS A C 1
ATOM 683 O O . LYS A 1 88 ? 12.93 -22.094 -2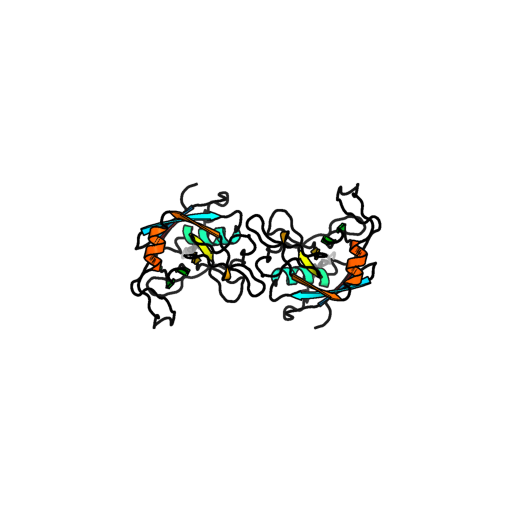1.516 1 94.81 88 LYS A O 1
ATOM 688 N N . LEU A 1 89 ? 11.32 -22.078 -19.984 1 94.88 89 LEU A N 1
ATOM 689 C CA . LEU A 1 89 ? 12.062 -21.344 -18.984 1 94.88 89 LEU A CA 1
ATOM 690 C C . LEU A 1 89 ? 12.328 -19.906 -19.438 1 94.88 89 LEU A C 1
ATOM 692 O O . LEU A 1 89 ? 13.359 -19.328 -19.109 1 94.88 89 LEU A O 1
ATOM 696 N N . GLU A 1 90 ? 11.422 -19.484 -20.266 1 95.88 90 GLU A N 1
ATOM 697 C CA . GLU A 1 90 ? 11.469 -18.094 -20.703 1 95.88 90 GLU A CA 1
ATOM 698 C C . GLU A 1 90 ? 10.516 -17.219 -19.875 1 95.88 90 GLU A C 1
ATOM 700 O O . GLU A 1 90 ? 9.375 -17.625 -19.625 1 95.88 90 GLU A O 1
ATOM 705 N N . GLU A 1 91 ? 11.016 -16.094 -19.531 1 95.81 91 GLU A N 1
ATOM 706 C CA . GLU A 1 91 ? 10.148 -15.172 -18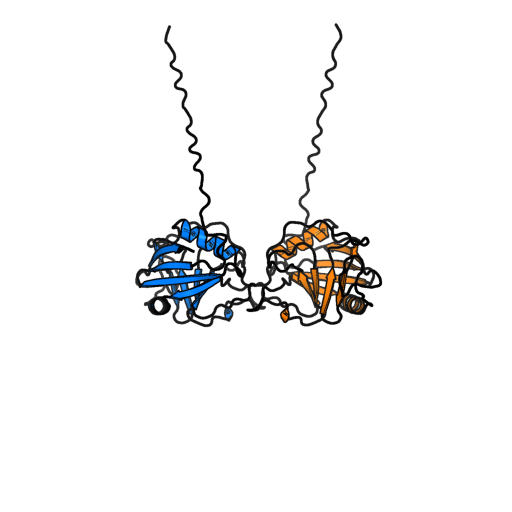.812 1 95.81 91 GLU A CA 1
ATOM 707 C C . GLU A 1 91 ? 9.086 -14.57 -19.734 1 95.81 91 GLU A C 1
ATOM 709 O O . GLU A 1 91 ? 9.398 -14.156 -20.844 1 95.81 91 GLU A O 1
ATOM 714 N N . ARG A 1 92 ? 7.891 -14.484 -19.25 1 97.31 92 ARG A N 1
ATOM 715 C CA . ARG A 1 92 ? 6.82 -13.82 -19.984 1 97.31 92 ARG A CA 1
ATOM 716 C C . ARG A 1 92 ? 6.902 -12.305 -19.828 1 97.31 92 ARG A C 1
ATOM 718 O O . ARG A 1 92 ? 7.277 -11.812 -18.766 1 97.31 92 ARG A O 1
ATOM 725 N N . PRO A 1 93 ? 6.488 -11.625 -20.906 1 96.81 93 PRO A N 1
ATOM 726 C CA . PRO A 1 93 ? 6.422 -10.164 -20.75 1 96.81 93 PRO A CA 1
ATOM 727 C C . PRO A 1 93 ? 5.43 -9.734 -19.688 1 96.81 93 PRO A C 1
ATOM 729 O O . PRO A 1 93 ? 4.418 -10.406 -19.453 1 96.81 93 PRO A O 1
ATOM 732 N N . SER A 1 94 ? 5.73 -8.57 -19.078 1 97.88 94 SER A N 1
ATOM 733 C CA . SER A 1 94 ? 4.871 -8.094 -18 1 97.88 94 SER A CA 1
ATOM 734 C C . SER A 1 94 ? 4.324 -6.707 -18.312 1 97.88 94 SER A C 1
ATOM 736 O O . SER A 1 94 ? 4.926 -5.949 -19.062 1 97.88 94 SER A O 1
ATOM 738 N N . LEU A 1 95 ? 3.207 -6.41 -17.75 1 97.12 95 LEU A N 1
ATOM 739 C CA . LEU A 1 95 ? 2.711 -5.043 -17.641 1 97.12 95 LEU A CA 1
ATOM 740 C C . LEU A 1 95 ? 3.586 -4.215 -16.703 1 97.12 95 LEU A C 1
ATOM 742 O O . LEU A 1 95 ? 4.559 -4.727 -16.141 1 97.12 95 LEU A O 1
ATOM 746 N N . GLU A 1 96 ? 3.221 -2.914 -16.641 1 97.19 96 GLU A N 1
ATOM 747 C CA . GLU A 1 96 ? 3.875 -2.072 -15.648 1 97.19 96 GLU A CA 1
ATOM 748 C C . GLU A 1 96 ? 3.67 -2.621 -14.234 1 97.19 96 GLU A C 1
ATOM 750 O O . GLU A 1 96 ? 2.643 -3.24 -13.945 1 97.19 96 GLU A O 1
ATOM 755 N N . PRO A 1 97 ? 4.621 -2.359 -13.375 1 98.31 97 PRO A N 1
ATOM 756 C CA . PRO A 1 97 ? 4.461 -2.822 -12 1 98.31 97 PRO A CA 1
ATOM 757 C C . PRO A 1 97 ? 3.203 -2.271 -11.328 1 98.31 97 PRO A C 1
ATOM 759 O O . PRO A 1 97 ? 2.777 -1.154 -11.641 1 98.31 97 PRO A O 1
ATOM 762 N N . VAL A 1 98 ? 2.639 -3.057 -10.508 1 98.12 98 VAL A N 1
ATOM 763 C CA . VAL A 1 98 ? 1.494 -2.635 -9.711 1 98.12 98 VAL A CA 1
ATOM 764 C C . VAL A 1 98 ? 1.961 -2.217 -8.32 1 98.12 98 VAL A C 1
ATOM 766 O O . VAL A 1 98 ? 2.848 -2.85 -7.738 1 98.12 98 VAL A O 1
ATOM 769 N N . VAL A 1 99 ? 1.411 -1.207 -7.82 1 97.19 99 VAL A N 1
ATOM 770 C CA . VAL A 1 99 ? 1.782 -0.688 -6.508 1 97.19 99 VAL A CA 1
ATOM 771 C C . VAL A 1 99 ? 1.466 -1.727 -5.434 1 97.19 99 VAL A C 1
ATOM 773 O O . VAL A 1 99 ? 0.469 -2.447 -5.535 1 97.19 99 VAL A O 1
ATOM 776 N N . ASN A 1 100 ? 2.316 -1.723 -4.387 1 98.38 100 ASN A N 1
ATOM 777 C CA . ASN A 1 100 ? 2.154 -2.631 -3.258 1 98.38 100 ASN A CA 1
ATOM 778 C C . ASN A 1 100 ? 0.939 -2.26 -2.412 1 98.38 100 ASN A C 1
ATOM 780 O O . ASN A 1 100 ? 0.86 -1.148 -1.885 1 98.38 100 ASN A O 1
ATOM 784 N N . GLU A 1 101 ? 0.001 -3.195 -2.291 1 98.44 101 GLU A N 1
ATOM 785 C CA . GLU A 1 101 ? -1.218 -2.967 -1.521 1 98.44 101 GLU A CA 1
ATOM 786 C C . GLU A 1 101 ? -1.231 -3.807 -0.246 1 98.44 101 GLU A C 1
ATOM 788 O O . GLU A 1 101 ? -2.297 -4.184 0.245 1 98.44 101 GLU A O 1
ATOM 793 N N . SER A 1 102 ? -0.092 -4.109 0.331 1 98.19 102 SER A N 1
ATOM 794 C CA . SER A 1 102 ? -0.003 -5 1.485 1 98.19 102 SER A CA 1
ATOM 795 C C . SER A 1 102 ? -0.514 -4.316 2.75 1 98.19 102 SER A C 1
ATOM 797 O O . SER A 1 102 ? -0.663 -4.957 3.791 1 98.19 102 SER A O 1
ATOM 799 N N . GLY A 1 103 ? -0.833 -3.027 2.695 1 97.12 103 GLY A N 1
ATOM 800 C CA . GLY A 1 103 ? -1.449 -2.332 3.814 1 97.12 103 GLY A CA 1
ATOM 801 C C . GLY A 1 103 ? -2.936 -2.609 3.941 1 97.12 103 GLY A C 1
ATOM 802 O O . GLY A 1 103 ? -3.629 -1.957 4.727 1 97.12 103 GLY A O 1
ATOM 803 N N . ASN A 1 104 ? -3.426 -3.586 3.209 1 97.12 104 ASN A N 1
ATOM 804 C CA . ASN A 1 104 ? -4.855 -3.844 3.088 1 97.12 104 ASN A CA 1
ATOM 805 C C . ASN A 1 104 ? -5.375 -4.684 4.254 1 97.12 104 ASN A C 1
ATOM 807 O O . ASN A 1 104 ? -6.574 -4.934 4.355 1 97.12 104 ASN A O 1
ATOM 811 N N . GLY A 1 105 ? -4.504 -5.184 5.133 1 95.81 105 GLY A N 1
ATOM 812 C CA . GLY A 1 105 ? -4.898 -5.883 6.344 1 95.81 105 GLY A CA 1
ATOM 813 C C . GLY A 1 105 ? -4.945 -7.391 6.172 1 95.81 105 GLY A C 1
ATOM 814 O O . GLY A 1 105 ? -5.035 -8.133 7.152 1 95.81 105 GLY A O 1
ATOM 815 N N . LEU A 1 106 ? -4.859 -7.898 4.961 1 96.94 106 LEU A N 1
ATOM 816 C CA . LEU A 1 106 ? -4.844 -9.336 4.734 1 96.94 106 LEU A CA 1
ATOM 817 C C . LEU A 1 106 ? -3.473 -9.922 5.059 1 96.94 106 LEU A C 1
ATOM 819 O O . LEU A 1 106 ? -2.445 -9.32 4.746 1 96.94 106 LEU A O 1
ATOM 823 N N . SER A 1 107 ? -3.471 -11.109 5.676 1 97.69 107 SER A N 1
ATOM 824 C CA . SER A 1 107 ? -2.242 -11.773 6.098 1 97.69 107 SER A CA 1
ATOM 825 C C . SER A 1 107 ? -1.856 -12.883 5.125 1 97.69 107 SER A C 1
ATOM 827 O O . SER A 1 107 ? -2.725 -13.508 4.508 1 97.69 107 SER A O 1
ATOM 829 N N . ASN A 1 108 ? -0.568 -13.109 5.012 1 98.44 108 ASN A N 1
ATOM 830 C CA . ASN A 1 108 ? -0.062 -14.266 4.277 1 98.44 108 ASN A CA 1
ATOM 831 C C . ASN A 1 108 ? -0.302 -15.57 5.043 1 98.44 108 ASN A C 1
ATOM 833 O O . ASN A 1 108 ? 0.648 -16.234 5.457 1 98.44 108 ASN A O 1
ATOM 837 N N . SER A 1 109 ? -1.534 -15.977 5.062 1 98.56 109 SER A N 1
ATOM 838 C CA . SER A 1 109 ? -1.965 -17.156 5.793 1 98.56 109 SER A CA 1
ATOM 839 C C . SER A 1 109 ? -2.176 -18.344 4.855 1 98.56 109 SER A C 1
ATOM 841 O O . SER A 1 109 ? -2.275 -18.172 3.639 1 98.56 109 SER A O 1
ATOM 843 N N . LEU A 1 110 ? -2.289 -19.484 5.465 1 98.62 110 LEU A N 1
ATOM 844 C CA . LEU A 1 110 ? -2.52 -20.703 4.707 1 98.62 110 LEU A CA 1
ATOM 845 C C . LEU A 1 110 ? -3.703 -20.531 3.758 1 98.62 110 LEU A C 1
ATOM 847 O O . LEU A 1 110 ? -4.77 -20.078 4.164 1 98.62 110 LEU A O 1
ATOM 851 N N . GLY A 1 111 ? -3.449 -20.828 2.48 1 98.75 111 GLY A N 1
ATOM 852 C CA . GLY A 1 111 ? -4.535 -20.875 1.515 1 98.75 111 GLY A CA 1
ATOM 853 C C . GLY A 1 111 ? -4.73 -19.562 0.781 1 98.75 111 GLY A C 1
ATOM 854 O O . GLY A 1 111 ? -5.559 -19.453 -0.127 1 98.75 111 GLY A O 1
ATOM 855 N N . THR A 1 112 ? -3.916 -18.516 1.125 1 98.88 112 THR A N 1
ATOM 856 C CA . THR A 1 112 ? -4.043 -17.234 0.435 1 98.88 112 THR A CA 1
ATOM 857 C C . THR A 1 112 ? -3.109 -17.172 -0.77 1 98.88 112 THR A C 1
ATOM 859 O O . THR A 1 112 ? -2.174 -17.969 -0.876 1 98.88 112 THR A O 1
ATOM 862 N N . ILE A 1 113 ? -3.445 -16.312 -1.729 1 98.94 113 ILE A N 1
ATOM 863 C CA . ILE A 1 113 ? -2.6 -15.977 -2.869 1 98.94 113 ILE A CA 1
ATOM 864 C C . ILE A 1 113 ? -2.08 -14.547 -2.721 1 98.94 113 ILE A C 1
ATOM 866 O O . ILE A 1 113 ? -2.82 -13.648 -2.309 1 98.94 113 ILE A O 1
ATOM 870 N N . ALA A 1 114 ? -0.795 -14.328 -3.059 1 98.94 114 ALA A N 1
ATOM 871 C CA . ALA A 1 114 ? -0.136 -13.031 -2.91 1 98.94 114 ALA A CA 1
ATOM 872 C C . ALA A 1 114 ? 0.785 -12.742 -4.094 1 98.94 114 ALA A C 1
ATOM 874 O O . ALA A 1 114 ? 1.112 -13.648 -4.863 1 98.94 114 ALA A O 1
ATOM 875 N N . MET A 1 115 ? 1.154 -11.492 -4.258 1 98.81 115 MET A N 1
ATOM 876 C CA . MET A 1 115 ? 2.035 -11.086 -5.348 1 98.81 115 MET A CA 1
ATOM 877 C C . MET A 1 115 ? 3.498 -11.18 -4.93 1 98.81 115 MET A C 1
ATOM 879 O O . MET A 1 115 ? 3.875 -10.703 -3.857 1 98.81 115 MET A O 1
ATOM 883 N N . ALA A 1 116 ? 4.25 -11.828 -5.809 1 98.56 116 ALA A N 1
ATOM 884 C CA . ALA A 1 116 ? 5.699 -11.758 -5.641 1 98.56 116 ALA A CA 1
ATOM 885 C C . ALA A 1 116 ? 6.234 -10.391 -6.051 1 98.56 116 ALA A C 1
ATOM 887 O O . ALA A 1 116 ? 5.609 -9.688 -6.852 1 98.56 116 ALA A O 1
ATOM 888 N N . ARG A 1 117 ? 7.348 -10.055 -5.477 1 97.62 117 ARG A N 1
ATOM 889 C CA . ARG A 1 117 ? 8.008 -8.789 -5.809 1 97.62 117 ARG A CA 1
ATOM 890 C C . ARG A 1 117 ? 9.508 -8.883 -5.586 1 97.62 117 ARG A C 1
ATOM 892 O O . ARG A 1 117 ? 9.992 -9.805 -4.922 1 97.62 117 ARG A O 1
ATOM 899 N N . ASP A 1 118 ? 10.195 -7.938 -6.211 1 95.88 118 ASP A N 1
ATOM 900 C CA . ASP A 1 118 ? 11.617 -7.754 -5.906 1 95.88 118 ASP A CA 1
ATOM 901 C C . ASP A 1 118 ? 11.797 -6.973 -4.609 1 95.88 118 ASP A C 1
ATOM 903 O O . ASP A 1 118 ? 10.844 -6.754 -3.865 1 95.88 118 ASP A O 1
ATOM 907 N N . ASN A 1 119 ? 13.047 -6.676 -4.355 1 94.56 119 ASN A N 1
ATOM 908 C CA . ASN A 1 119 ? 13.336 -5.91 -3.146 1 94.56 119 ASN A CA 1
ATOM 909 C C . ASN A 1 119 ? 12.617 -4.562 -3.154 1 94.56 119 ASN A C 1
ATOM 911 O O . ASN A 1 119 ? 12.188 -4.078 -2.105 1 94.56 119 ASN A O 1
ATOM 915 N N . ASP A 1 120 ? 12.492 -3.943 -4.344 1 95.19 120 ASP A N 1
ATOM 916 C CA . ASP A 1 120 ? 11.656 -2.752 -4.477 1 95.19 120 ASP A CA 1
ATOM 917 C C . ASP A 1 120 ? 10.188 -3.076 -4.199 1 95.19 120 ASP A C 1
ATOM 919 O O . ASP A 1 120 ? 9.594 -3.914 -4.883 1 95.19 120 ASP A O 1
ATOM 923 N N . PRO A 1 121 ? 9.594 -2.434 -3.207 1 95.88 121 PRO A N 1
ATOM 924 C CA . PRO A 1 121 ? 8.273 -2.863 -2.75 1 95.88 121 PRO A CA 1
ATOM 925 C C . PRO A 1 121 ? 7.199 -2.697 -3.82 1 95.88 1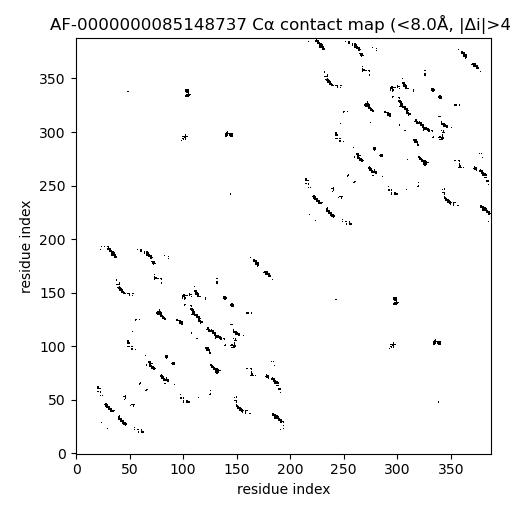21 PRO A C 1
ATOM 927 O O . PRO A 1 121 ? 6.184 -3.398 -3.795 1 95.88 121 PRO A O 1
ATOM 930 N N . HIS A 1 122 ? 7.379 -1.733 -4.68 1 97.5 122 HIS A N 1
ATOM 931 C CA . HIS A 1 122 ? 6.367 -1.469 -5.695 1 97.5 122 HIS A CA 1
ATOM 932 C C . HIS A 1 122 ? 6.777 -2.047 -7.047 1 97.5 122 HIS A C 1
ATOM 934 O O . HIS A 1 122 ? 6.617 -1.395 -8.078 1 97.5 122 HIS A O 1
ATOM 940 N N . SER A 1 123 ? 7.258 -3.316 -7.07 1 98 123 SER A N 1
ATOM 941 C CA . SER A 1 123 ? 7.867 -3.879 -8.273 1 98 123 SER A CA 1
ATOM 942 C C . SER A 1 123 ? 7.098 -5.102 -8.758 1 98 123 SER A C 1
ATOM 944 O O . SER A 1 123 ? 7.508 -5.758 -9.719 1 98 123 SER A O 1
ATOM 946 N N . ALA A 1 124 ? 5.996 -5.453 -8.102 1 98.5 124 ALA A N 1
ATOM 947 C CA . ALA A 1 124 ? 5.234 -6.633 -8.516 1 98.5 124 ALA A CA 1
ATOM 948 C C . ALA A 1 124 ? 4.676 -6.465 -9.922 1 98.5 124 ALA A C 1
ATOM 950 O O . ALA A 1 124 ? 4.199 -5.383 -10.281 1 98.5 124 ALA A O 1
ATOM 951 N N . THR A 1 125 ? 4.621 -7.559 -10.695 1 98.44 125 THR A N 1
ATOM 952 C CA . THR A 1 125 ? 4.047 -7.52 -12.039 1 98.44 125 THR A CA 1
ATOM 953 C C . THR A 1 125 ? 3.086 -8.688 -12.25 1 98.44 125 THR A C 1
ATOM 955 O O . THR A 1 125 ? 1.876 -8.539 -12.055 1 98.44 125 THR A O 1
ATOM 958 N N . ARG A 1 126 ? 3.623 -9.891 -12.414 1 98.56 126 ARG A N 1
ATOM 959 C CA . ARG A 1 126 ? 2.723 -10.961 -12.82 1 98.56 126 ARG A CA 1
ATOM 960 C C . ARG A 1 126 ? 2.926 -12.203 -11.953 1 98.56 126 ARG A C 1
ATOM 962 O O . ARG A 1 126 ? 2.07 -13.086 -11.914 1 98.56 126 ARG A O 1
ATOM 969 N N . GLN A 1 127 ? 4.117 -12.297 -11.305 1 98.69 127 GLN A N 1
ATOM 970 C CA . GLN A 1 127 ? 4.367 -13.5 -10.523 1 98.69 127 GLN A CA 1
ATOM 971 C C . GLN A 1 127 ? 3.592 -13.484 -9.211 1 98.69 127 GLN A C 1
ATOM 973 O O . GLN A 1 127 ? 3.508 -12.445 -8.555 1 98.69 127 GLN A O 1
ATOM 978 N N . PHE A 1 128 ? 2.988 -14.602 -8.938 1 98.94 128 PHE A N 1
ATOM 979 C CA . PHE A 1 128 ? 2.236 -14.773 -7.699 1 98.94 128 PHE A CA 1
ATOM 980 C C . PHE A 1 128 ? 2.688 -16.031 -6.961 1 98.94 128 PHE A C 1
ATOM 982 O O . PHE A 1 128 ? 3.449 -16.828 -7.5 1 98.94 128 PHE A O 1
ATOM 989 N N . TYR A 1 129 ? 2.27 -16.156 -5.691 1 98.94 129 TYR A N 1
ATOM 990 C CA . TYR A 1 129 ? 2.494 -17.391 -4.945 1 98.94 129 TYR A CA 1
ATOM 991 C C . TYR A 1 129 ? 1.299 -17.719 -4.059 1 98.94 129 TYR A C 1
ATOM 993 O O . TYR A 1 129 ? 0.54 -16.812 -3.676 1 98.94 129 TYR A O 1
ATOM 1001 N N . PHE A 1 130 ? 1.207 -18.953 -3.777 1 98.94 130 PHE A N 1
ATOM 1002 C CA . PHE A 1 130 ? 0.281 -19.438 -2.764 1 98.94 130 PHE A CA 1
ATOM 1003 C C . PHE A 1 130 ? 1.002 -19.672 -1.443 1 98.94 130 PHE A C 1
ATOM 1005 O O . PHE A 1 130 ? 2.121 -20.188 -1.426 1 98.94 130 PHE A O 1
ATOM 1012 N N . ASN A 1 131 ? 0.3 -19.328 -0.379 1 98.88 131 ASN A N 1
ATOM 1013 C CA . ASN A 1 131 ? 0.819 -19.656 0.943 1 98.88 131 ASN A CA 1
ATOM 1014 C C . ASN A 1 131 ? 0.398 -21.062 1.374 1 98.88 131 ASN A C 1
ATOM 1016 O O . ASN A 1 131 ? -0.794 -21.359 1.432 1 98.88 131 ASN A O 1
ATOM 1020 N N . LEU A 1 132 ? 1.311 -21.922 1.74 1 98.62 132 LEU A N 1
ATOM 1021 C CA . LEU A 1 132 ? 1.053 -23.266 2.223 1 98.62 132 LEU A CA 1
ATOM 1022 C C . LEU A 1 132 ? 1.339 -23.375 3.717 1 98.62 132 LEU A C 1
ATOM 1024 O O . LEU A 1 132 ? 1.397 -24.484 4.266 1 98.62 132 LEU A O 1
ATOM 1028 N N . GLY A 1 133 ? 1.574 -22.297 4.367 1 97.88 133 GLY A N 1
ATOM 1029 C CA . GLY A 1 133 ? 1.703 -22.078 5.797 1 97.88 133 GLY A CA 1
ATOM 1030 C C . GLY A 1 133 ? 1.297 -20.688 6.23 1 97.88 133 GLY A C 1
ATOM 1031 O O . GLY A 1 133 ? 0.876 -19.875 5.406 1 97.88 133 GLY A O 1
ATOM 1032 N N . ASN A 1 134 ? 1.303 -20.547 7.582 1 98.19 134 ASN A N 1
ATOM 1033 C CA . ASN A 1 134 ? 1.122 -19.188 8.094 1 98.19 134 ASN A CA 1
ATOM 1034 C C . ASN A 1 134 ? 2.42 -18.391 8.039 1 98.19 134 ASN A C 1
ATOM 1036 O O . ASN A 1 134 ? 3.221 -18.422 8.977 1 98.19 134 ASN A O 1
ATOM 1040 N N . ASN A 1 135 ? 2.547 -17.594 6.949 1 98.19 135 ASN A N 1
ATOM 1041 C CA . ASN A 1 135 ? 3.787 -16.891 6.664 1 98.19 135 ASN A CA 1
ATOM 1042 C C . ASN A 1 135 ? 3.713 -15.43 7.113 1 98.19 135 ASN A C 1
ATOM 1044 O O . ASN A 1 135 ? 3.969 -14.516 6.328 1 98.19 135 ASN A O 1
ATOM 1048 N N . LYS A 1 136 ? 3.541 -15.188 8.344 1 96.38 136 LYS A N 1
ATOM 1049 C CA . LYS A 1 136 ? 3.367 -13.852 8.906 1 96.38 136 LYS A CA 1
ATOM 1050 C C . LYS A 1 136 ? 4.59 -12.977 8.633 1 96.38 136 LYS A C 1
ATOM 1052 O O . LYS A 1 136 ? 4.484 -11.75 8.609 1 96.38 136 LYS A O 1
ATOM 1057 N N . LYS A 1 137 ? 5.703 -13.586 8.461 1 96.62 137 LYS A N 1
ATOM 1058 C CA . LYS A 1 137 ? 6.934 -12.852 8.195 1 96.62 137 LYS A CA 1
ATOM 1059 C C . LYS A 1 137 ? 6.844 -12.094 6.867 1 96.62 137 LYS A C 1
ATOM 1061 O O . LYS A 1 137 ? 7.652 -11.203 6.598 1 96.62 137 LYS A O 1
ATOM 1066 N N . LEU A 1 138 ? 5.898 -12.477 5.992 1 97.56 138 LEU A N 1
ATOM 1067 C CA . LEU A 1 138 ? 5.727 -11.828 4.695 1 97.56 138 LEU A CA 1
ATOM 1068 C C . LEU A 1 138 ? 4.715 -10.695 4.781 1 97.56 138 LEU A C 1
ATOM 1070 O O . LEU A 1 138 ? 4.48 -9.992 3.799 1 97.56 138 LEU A O 1
ATOM 1074 N N . ASP A 1 139 ? 4.117 -10.508 5.984 1 96.94 139 ASP A N 1
ATOM 1075 C CA . ASP A 1 139 ? 3.246 -9.367 6.234 1 96.94 139 ASP A CA 1
ATOM 1076 C C . ASP A 1 139 ? 4.059 -8.094 6.477 1 96.94 139 ASP A C 1
ATOM 1078 O O . ASP A 1 139 ? 5.266 -8.164 6.727 1 96.94 139 ASP A O 1
ATOM 1082 N N . PRO A 1 140 ? 3.377 -6.91 6.32 1 95 140 PRO A N 1
ATOM 1083 C CA . PRO A 1 140 ? 4.094 -5.684 6.676 1 95 140 PRO A CA 1
ATOM 1084 C C . PRO A 1 140 ? 4.684 -5.73 8.086 1 95 140 PRO A C 1
ATOM 1086 O O . PRO A 1 140 ? 4.051 -6.25 9.008 1 95 140 PRO A O 1
ATOM 1089 N N . SER A 1 141 ? 5.965 -5.246 8.203 1 92.31 141 SER A N 1
ATOM 1090 C CA . SER A 1 141 ? 6.645 -5.145 9.492 1 92.31 141 SER A CA 1
ATOM 1091 C C . SER A 1 141 ? 7.605 -3.961 9.516 1 92.31 141 SER A C 1
ATOM 1093 O O . SER A 1 141 ? 7.855 -3.336 8.484 1 92.31 141 SER A O 1
ATOM 1095 N N . LYS A 1 142 ? 8.102 -3.578 10.688 1 87.75 142 LYS A N 1
ATOM 1096 C CA . LYS A 1 142 ? 9.039 -2.469 10.828 1 87.75 142 LYS A CA 1
ATOM 1097 C C . LYS A 1 142 ? 10.297 -2.709 10.008 1 87.75 142 LYS A C 1
ATOM 1099 O O . LYS A 1 142 ? 11.016 -1.764 9.672 1 87.75 142 LYS A O 1
ATOM 1104 N N . ARG A 1 143 ? 10.484 -3.902 9.672 1 86.19 143 ARG A N 1
ATOM 1105 C CA . ARG A 1 143 ? 11.734 -4.258 9.008 1 86.19 143 ARG A CA 1
ATOM 1106 C C . ARG A 1 143 ? 11.57 -4.258 7.488 1 86.19 143 ARG A C 1
ATOM 1108 O O . ARG A 1 143 ? 12.531 -4.035 6.754 1 86.19 143 ARG A O 1
ATOM 1115 N N . ARG A 1 144 ? 10.32 -4.531 7.051 1 88.88 144 ARG A N 1
ATOM 1116 C CA . ARG A 1 144 ? 10.164 -4.715 5.609 1 88.88 144 ARG A CA 1
ATOM 1117 C C . ARG A 1 144 ? 8.727 -4.438 5.176 1 88.88 144 ARG A C 1
ATOM 1119 O O . ARG A 1 144 ? 7.793 -4.613 5.961 1 88.88 144 ARG A O 1
ATOM 1126 N N . TRP A 1 145 ? 8.656 -3.957 3.863 1 95.19 145 TRP A N 1
ATOM 1127 C CA . TRP A 1 145 ? 7.359 -3.939 3.199 1 95.19 145 TRP A CA 1
ATOM 1128 C C . TRP A 1 145 ? 6.77 -5.344 3.119 1 95.19 145 TRP A C 1
ATOM 1130 O O . TRP A 1 145 ? 7.508 -6.328 3.014 1 95.19 145 TRP A O 1
ATOM 1140 N N . GLY A 1 146 ? 5.465 -5.441 3.199 1 96.31 146 GLY A N 1
ATOM 1141 C CA . GLY A 1 146 ? 4.805 -6.727 3.041 1 96.31 146 GLY A CA 1
ATOM 1142 C C . GLY A 1 146 ? 4.602 -7.121 1.59 1 96.31 146 GLY A C 1
ATOM 1143 O O . GLY A 1 146 ? 4.973 -6.375 0.682 1 96.31 146 GLY A O 1
ATOM 1144 N N . TYR A 1 147 ? 4.059 -8.312 1.409 1 98.44 147 TYR A N 1
ATOM 1145 C CA . TYR A 1 147 ? 3.598 -8.828 0.126 1 98.44 147 TYR A CA 1
ATOM 1146 C C . TYR A 1 147 ? 2.076 -8.82 0.046 1 98.44 147 TYR A C 1
ATOM 1148 O O . TYR A 1 147 ? 1.396 -9.234 0.987 1 98.44 147 TYR A O 1
ATOM 1156 N N . THR A 1 148 ? 1.561 -8.305 -1.019 1 98.75 148 THR A N 1
ATOM 1157 C CA . THR A 1 148 ? 0.127 -8.062 -1.146 1 98.75 148 THR A CA 1
ATOM 1158 C C . THR A 1 148 ? -0.629 -9.383 -1.265 1 98.75 148 THR A C 1
ATOM 1160 O O . THR A 1 148 ? -0.509 -10.086 -2.27 1 98.75 148 THR A O 1
ATOM 1163 N N . VAL A 1 149 ? -1.359 -9.711 -0.282 1 98.88 149 VAL A N 1
ATOM 1164 C CA . VAL A 1 149 ? -2.354 -10.773 -0.383 1 98.88 149 VAL A CA 1
ATOM 1165 C C . VAL A 1 149 ? -3.617 -10.242 -1.055 1 98.88 149 VAL A C 1
ATOM 1167 O O . VAL A 1 149 ? -4.094 -9.156 -0.718 1 98.88 149 VAL A O 1
ATOM 1170 N N . PHE A 1 150 ? -4.184 -11.047 -2.059 1 98.88 150 PHE A N 1
ATOM 1171 C CA . PHE A 1 150 ? -5.285 -10.453 -2.811 1 98.88 150 PHE A CA 1
ATOM 1172 C C . PHE A 1 150 ? -6.383 -11.477 -3.062 1 98.88 150 PHE A C 1
ATOM 1174 O O . PHE A 1 150 ? -7.309 -11.227 -3.836 1 98.88 150 PHE A O 1
ATOM 1181 N N . GLY A 1 151 ? -6.324 -12.641 -2.432 1 98.81 151 GLY A N 1
ATOM 1182 C CA . GLY A 1 151 ? -7.336 -13.672 -2.59 1 98.81 151 GLY A CA 1
ATOM 1183 C C . GLY A 1 151 ? -7.039 -14.93 -1.788 1 98.81 151 GLY A C 1
ATOM 1184 O O . GLY A 1 151 ? -6.105 -14.953 -0.985 1 98.81 151 GLY A O 1
ATOM 1185 N N . GLU A 1 152 ? -7.918 -15.938 -2 1 98.88 152 GLU A N 1
ATOM 1186 C CA . GLU A 1 152 ? -7.754 -17.203 -1.306 1 98.88 152 GLU A CA 1
ATOM 1187 C C . GLU A 1 152 ? -8.273 -18.375 -2.15 1 98.88 152 GLU A C 1
ATOM 1189 O O . GLU A 1 152 ? -9.109 -18.172 -3.029 1 98.88 152 GLU A O 1
ATOM 1194 N N . VAL A 1 153 ? -7.785 -19.5 -1.844 1 98.94 153 VAL A N 1
ATOM 1195 C CA . VAL A 1 153 ? -8.242 -20.734 -2.473 1 98.94 153 VAL A CA 1
ATOM 1196 C C . VAL A 1 153 ? -9.578 -21.172 -1.868 1 98.94 153 VAL A C 1
ATOM 1198 O O . VAL A 1 153 ? -9.711 -21.266 -0.646 1 98.94 153 VAL A O 1
ATOM 1201 N N . THR A 1 154 ? -10.5 -21.406 -2.727 1 98.75 154 THR A N 1
ATOM 1202 C CA . THR A 1 154 ? -11.797 -21.859 -2.244 1 98.75 154 THR A CA 1
ATOM 1203 C C . THR A 1 154 ? -12.023 -23.328 -2.584 1 98.75 154 THR A C 1
ATOM 1205 O O . THR A 1 154 ? -12.836 -24 -1.948 1 98.75 154 THR A O 1
ATOM 1208 N N . GLN A 1 155 ? -11.367 -23.844 -3.625 1 98.69 155 GLN A N 1
ATOM 1209 C CA . GLN A 1 155 ? -11.352 -25.25 -4.012 1 98.69 155 GLN A CA 1
ATOM 1210 C C . GLN A 1 155 ? -9.969 -25.672 -4.496 1 98.69 155 GLN A C 1
ATOM 1212 O O . GLN A 1 155 ? -9.289 -24.906 -5.184 1 98.69 155 GLN A O 1
ATOM 1217 N N . GLY A 1 156 ? -9.602 -26.922 -4.113 1 98.75 156 GLY A N 1
ATOM 1218 C CA . GLY A 1 156 ? -8.375 -27.469 -4.664 1 98.75 156 GLY A CA 1
ATOM 1219 C C . GLY A 1 156 ? -7.172 -27.266 -3.756 1 98.75 156 GLY A C 1
ATOM 1220 O O . GLY A 1 156 ? -6.027 -27.297 -4.215 1 98.75 156 GLY A O 1
ATOM 1221 N N . MET A 1 157 ? -7.469 -27.047 -2.465 1 98.44 157 MET A N 1
ATOM 1222 C CA . MET A 1 157 ? -6.352 -26.953 -1.529 1 98.44 157 MET A CA 1
ATOM 1223 C C . MET A 1 157 ? -5.547 -28.234 -1.517 1 98.44 157 MET A C 1
ATOM 1225 O O . MET A 1 157 ? -4.324 -28.219 -1.341 1 98.44 157 MET A O 1
ATOM 1229 N N . ASP A 1 158 ? -6.203 -29.359 -1.678 1 98.25 158 ASP A N 1
ATOM 1230 C CA . ASP A 1 158 ? -5.512 -30.641 -1.734 1 98.25 158 ASP A CA 1
ATOM 1231 C C . ASP A 1 158 ? -4.582 -30.703 -2.943 1 98.25 158 ASP A C 1
ATOM 1233 O O . ASP A 1 158 ? -3.518 -31.328 -2.879 1 98.25 158 ASP A O 1
ATOM 1237 N N . VAL A 1 159 ? -5.008 -30.141 -4.051 1 98.75 159 VAL A N 1
ATOM 1238 C CA . VAL A 1 159 ? -4.164 -30.062 -5.242 1 98.75 159 VAL A CA 1
ATOM 1239 C C . VAL A 1 159 ? -2.912 -29.25 -4.934 1 98.75 159 VAL A C 1
ATOM 1241 O O . VAL A 1 159 ? -1.797 -29.656 -5.25 1 98.75 159 VAL A O 1
ATOM 1244 N N . LEU A 1 160 ? -3.082 -28.078 -4.316 1 98.5 160 LEU A N 1
ATOM 1245 C CA . LEU A 1 160 ? -1.965 -27.219 -3.963 1 98.5 160 LEU A CA 1
ATOM 1246 C C . LEU A 1 160 ? -1.015 -27.922 -2.996 1 98.5 160 LEU A C 1
ATOM 1248 O O . LEU A 1 160 ? 0.206 -27.781 -3.113 1 98.5 160 LEU A O 1
ATOM 1252 N N . GLU A 1 161 ? -1.544 -28.625 -2.041 1 97.81 161 GLU A N 1
ATOM 1253 C CA . GLU A 1 161 ? -0.721 -29.391 -1.11 1 97.81 161 GLU A CA 1
ATOM 1254 C C . GLU A 1 161 ? 0.102 -30.453 -1.842 1 97.81 161 GLU A C 1
ATOM 1256 O O . GLU A 1 161 ? 1.281 -30.641 -1.539 1 97.81 161 GLU A O 1
ATOM 1261 N N . ALA A 1 162 ? -0.505 -31.125 -2.77 1 98.5 162 ALA A N 1
ATOM 1262 C CA . ALA A 1 162 ? 0.215 -32.125 -3.559 1 98.5 162 ALA A CA 1
ATOM 1263 C C . ALA A 1 162 ? 1.353 -31.469 -4.348 1 98.5 162 ALA A C 1
ATOM 1265 O O . ALA A 1 162 ? 2.455 -32.031 -4.418 1 98.5 162 ALA A O 1
ATOM 1266 N N . ILE A 1 163 ? 1.083 -30.328 -4.926 1 98.69 163 ILE A N 1
ATOM 1267 C CA . ILE A 1 163 ? 2.109 -29.609 -5.672 1 98.69 163 ILE A CA 1
ATOM 1268 C C . ILE A 1 163 ? 3.271 -29.266 -4.746 1 98.69 163 ILE A C 1
ATOM 1270 O O . ILE A 1 163 ? 4.438 -29.391 -5.129 1 98.69 163 ILE A O 1
ATOM 1274 N N . SER A 1 164 ? 2.951 -28.828 -3.527 1 97.88 164 SER A N 1
ATOM 1275 C CA . SER A 1 164 ? 3.977 -28.375 -2.598 1 97.88 164 SER A CA 1
ATOM 1276 C C . SER A 1 164 ? 4.902 -29.516 -2.186 1 97.88 164 SER A C 1
ATOM 1278 O O . SER A 1 164 ? 5.988 -29.266 -1.649 1 97.88 164 SER A O 1
ATOM 1280 N N . LEU A 1 165 ? 4.547 -30.75 -2.479 1 97.75 165 LEU A N 1
ATOM 1281 C CA . LEU A 1 165 ? 5.305 -31.906 -2.016 1 97.75 165 LEU A CA 1
ATOM 1282 C C . LEU A 1 165 ? 6.102 -32.531 -3.156 1 97.75 165 LEU A C 1
ATOM 1284 O O . LEU A 1 165 ? 6.812 -33.531 -2.957 1 97.75 165 LEU A O 1
ATOM 1288 N N . VAL A 1 166 ? 6.031 -31.984 -4.332 1 98.44 166 VAL A N 1
ATOM 1289 C CA . VAL A 1 166 ? 6.793 -32.562 -5.434 1 98.44 166 VAL A CA 1
ATOM 1290 C C . VAL A 1 166 ? 8.289 -32.406 -5.164 1 98.44 166 VAL A C 1
ATOM 1292 O O . VAL A 1 166 ? 8.719 -31.453 -4.535 1 98.44 166 VAL A O 1
ATOM 1295 N N . PRO A 1 167 ? 9.117 -33.375 -5.703 1 98.06 167 PRO A N 1
ATOM 1296 C CA . PRO A 1 167 ? 10.57 -33.188 -5.57 1 98.06 167 PRO A CA 1
ATOM 1297 C C . PRO A 1 167 ? 11.078 -31.938 -6.281 1 98.06 167 PRO A C 1
ATOM 1299 O O . PRO A 1 167 ? 10.602 -31.609 -7.367 1 98.06 167 PRO A O 1
ATOM 1302 N N . THR A 1 168 ? 11.977 -31.219 -5.641 1 98.25 168 THR A N 1
ATOM 1303 C CA . THR A 1 168 ? 12.57 -30.016 -6.211 1 98.25 168 THR A CA 1
ATOM 1304 C C . THR A 1 168 ? 14.086 -30.141 -6.266 1 98.25 168 THR A C 1
ATOM 1306 O O . THR A 1 168 ? 14.664 -31.062 -5.676 1 98.25 168 THR A O 1
ATOM 1309 N N . GLU A 1 169 ? 14.703 -29.328 -7.074 1 97.06 169 GLU A N 1
ATOM 1310 C CA . GLU A 1 169 ? 16.156 -29.25 -7.23 1 97.06 169 GLU A CA 1
ATOM 1311 C C . GLU A 1 169 ? 16.609 -27.812 -7.523 1 97.06 169 GLU A C 1
ATOM 1313 O O . GLU A 1 169 ? 15.773 -26.922 -7.668 1 97.06 169 GLU A O 1
ATOM 1318 N N . HIS A 1 170 ? 17.906 -27.625 -7.445 1 96.44 170 HIS A N 1
ATOM 1319 C CA . HIS A 1 170 ? 18.484 -26.391 -7.961 1 96.44 170 HIS A CA 1
ATOM 1320 C C . HIS A 1 170 ? 18.547 -26.406 -9.484 1 96.44 170 HIS A C 1
ATOM 1322 O O . HIS A 1 170 ? 19.219 -27.25 -10.07 1 96.44 170 HIS A O 1
ATOM 1328 N N . ASN A 1 171 ? 17.844 -25.453 -10.047 1 92.81 171 ASN A N 1
ATOM 1329 C CA . ASN A 1 171 ? 17.891 -25.391 -11.5 1 92.81 171 ASN A CA 1
ATOM 1330 C C . ASN A 1 171 ? 19.234 -24.875 -12.008 1 92.81 171 ASN A C 1
ATOM 1332 O O . ASN A 1 171 ? 19.594 -23.719 -11.75 1 92.81 171 ASN A O 1
ATOM 1336 N N . THR A 1 172 ? 19.922 -25.609 -12.766 1 90.62 172 THR A N 1
ATOM 1337 C CA . THR A 1 172 ? 21.281 -25.281 -13.18 1 90.62 172 THR A CA 1
ATOM 1338 C C . THR A 1 172 ? 21.266 -24.203 -14.273 1 90.62 172 THR A C 1
ATOM 1340 O O . THR A 1 172 ? 22.203 -23.422 -14.383 1 90.62 172 THR A O 1
ATOM 1343 N N . THR A 1 173 ? 20.234 -24.188 -15.023 1 89.12 173 THR A N 1
ATOM 1344 C CA . THR A 1 173 ? 20.141 -23.219 -16.109 1 89.12 173 THR A CA 1
ATOM 1345 C C . THR A 1 173 ? 19.859 -21.828 -15.57 1 89.12 173 THR A C 1
ATOM 1347 O O . THR A 1 173 ? 20.547 -20.859 -15.93 1 89.12 173 THR A O 1
ATOM 1350 N N . LEU A 1 174 ? 18.906 -21.719 -14.641 1 91.62 174 LEU A N 1
ATOM 1351 C CA . LEU A 1 174 ? 18.469 -20.422 -14.125 1 91.62 174 LEU A CA 1
ATOM 1352 C C . LEU A 1 174 ? 19.188 -20.094 -12.812 1 91.62 174 LEU A C 1
ATOM 1354 O O . LEU A 1 174 ? 19.156 -18.953 -12.352 1 91.62 174 LEU A O 1
ATOM 1358 N N . ASN A 1 175 ? 19.75 -21.125 -12.242 1 93.69 175 ASN A N 1
ATOM 1359 C CA . ASN A 1 175 ? 20.375 -21.031 -10.93 1 93.69 175 ASN A CA 1
ATOM 1360 C C . ASN A 1 175 ? 19.359 -20.688 -9.844 1 93.69 175 ASN A C 1
ATOM 1362 O O . ASN A 1 175 ? 19.641 -19.859 -8.969 1 93.69 175 ASN A O 1
ATOM 1366 N N . TRP A 1 176 ? 18.188 -21.156 -9.977 1 93.69 176 TRP A N 1
ATOM 1367 C CA . TRP A 1 176 ? 17.125 -20.938 -9.008 1 93.69 176 TRP A CA 1
ATOM 1368 C C . TRP A 1 176 ? 16.906 -22.172 -8.133 1 93.69 176 TRP A C 1
ATOM 1370 O O . TRP A 1 176 ? 16.922 -23.297 -8.625 1 93.69 176 TRP A O 1
ATOM 1380 N N . PRO A 1 177 ? 16.719 -22 -6.875 1 96.06 177 PRO A N 1
ATOM 1381 C CA . PRO A 1 177 ? 16.438 -23.125 -5.984 1 96.06 177 PRO A CA 1
ATOM 1382 C C . PRO A 1 177 ? 14.961 -23.516 -5.988 1 96.06 177 PRO A C 1
ATOM 1384 O O . PRO A 1 177 ? 14.133 -22.844 -6.602 1 96.06 177 PRO A O 1
ATOM 1387 N N . ASP A 1 178 ? 14.68 -24.719 -5.379 1 98.12 178 ASP A N 1
ATOM 1388 C CA . ASP A 1 178 ? 13.328 -25.188 -5.102 1 98.12 178 ASP A CA 1
ATOM 1389 C C . ASP A 1 178 ? 12.508 -25.266 -6.387 1 98.12 178 ASP A C 1
ATOM 1391 O O . ASP A 1 178 ? 11.305 -24.984 -6.387 1 98.12 178 ASP A O 1
ATOM 1395 N N . PHE A 1 179 ? 13.266 -25.656 -7.434 1 98.12 179 PHE A N 1
ATOM 1396 C CA . PHE A 1 179 ? 12.664 -25.812 -8.75 1 98.12 179 PHE A CA 1
ATOM 1397 C C . PHE A 1 179 ? 12.125 -27.234 -8.93 1 98.12 179 PHE A C 1
ATOM 1399 O O . PHE A 1 179 ? 12.859 -28.203 -8.758 1 98.12 179 PHE A O 1
ATOM 1406 N N . PRO A 1 180 ? 10.859 -27.391 -9.266 1 98.25 180 PRO A N 1
ATOM 1407 C CA . PRO A 1 180 ? 10.336 -28.75 -9.453 1 98.25 180 PRO A CA 1
ATOM 1408 C C . PRO A 1 180 ? 11.148 -29.562 -10.469 1 98.25 180 PRO A C 1
ATOM 1410 O O . PRO A 1 180 ? 11.461 -29.047 -11.555 1 98.25 180 PRO A O 1
ATOM 1413 N N . VAL A 1 181 ? 11.477 -30.812 -10.078 1 97.44 181 VAL A N 1
ATOM 1414 C CA . VAL A 1 181 ? 12.203 -31.703 -10.977 1 97.44 181 VAL A CA 1
ATOM 1415 C C . VAL A 1 181 ? 11.367 -31.984 -12.227 1 97.44 181 VAL A C 1
ATOM 1417 O O . VAL A 1 181 ? 11.875 -31.906 -13.344 1 97.44 181 VAL A O 1
ATOM 1420 N N . ASN A 1 182 ? 10.094 -32.406 -11.953 1 97.12 182 ASN A N 1
ATOM 1421 C CA . ASN A 1 182 ? 9.125 -32.5 -13.039 1 97.12 182 ASN A CA 1
ATOM 1422 C C . ASN A 1 182 ? 8.258 -31.266 -13.133 1 97.12 182 ASN A C 1
ATOM 1424 O O . ASN A 1 182 ? 7.738 -30.781 -12.125 1 97.12 182 ASN A O 1
ATOM 1428 N N . THR A 1 183 ? 8.141 -30.828 -14.352 1 97.56 183 THR A N 1
ATOM 1429 C CA . THR A 1 183 ? 7.441 -29.578 -14.578 1 97.56 183 THR A CA 1
ATOM 1430 C C . THR A 1 183 ? 6.004 -29.656 -14.07 1 97.56 183 THR A C 1
ATOM 1432 O O . THR A 1 183 ? 5.285 -30.609 -14.375 1 97.56 183 THR A O 1
ATOM 1435 N N . VAL A 1 184 ? 5.602 -28.688 -13.25 1 98.56 184 VAL A N 1
ATOM 1436 C CA . VAL A 1 184 ? 4.211 -28.453 -12.867 1 98.56 184 VAL A CA 1
ATOM 1437 C C . VAL A 1 184 ? 3.666 -27.25 -13.625 1 98.56 184 VAL A C 1
ATOM 1439 O O . VAL A 1 184 ? 4.188 -26.141 -13.484 1 98.56 184 VAL A O 1
ATOM 1442 N N . MET A 1 185 ? 2.594 -27.438 -14.367 1 98.62 185 MET A N 1
ATOM 1443 C CA . MET A 1 185 ? 2.15 -26.406 -15.297 1 98.62 185 MET A CA 1
ATOM 1444 C C . MET A 1 185 ? 0.827 -25.797 -14.844 1 98.62 185 MET A C 1
ATOM 1446 O O . MET A 1 185 ? -0.029 -26.5 -14.305 1 98.62 185 MET A O 1
ATOM 1450 N N . LEU A 1 186 ? 0.733 -24.516 -15.023 1 98.88 186 LEU A N 1
ATOM 1451 C CA . LEU A 1 186 ? -0.562 -23.844 -15.141 1 98.88 186 LEU A CA 1
ATOM 1452 C C . LEU A 1 186 ? -1.04 -23.844 -16.594 1 98.88 186 LEU A C 1
ATOM 1454 O O . LEU A 1 186 ? -0.618 -23 -17.391 1 98.88 186 LEU A O 1
ATOM 1458 N N . LYS A 1 187 ? -1.916 -24.797 -16.891 1 98.81 187 LYS A N 1
ATOM 1459 C CA . LYS A 1 187 ? -2.352 -24.969 -18.266 1 98.81 187 LYS A CA 1
ATOM 1460 C C . LYS A 1 187 ? -3.244 -23.812 -18.719 1 98.81 187 LYS A C 1
ATOM 1462 O O . LYS A 1 187 ? -3.104 -23.312 -19.844 1 98.81 187 LYS A O 1
ATOM 1467 N N . LYS A 1 188 ? -4.125 -23.469 -17.828 1 98.81 188 LYS A N 1
ATOM 1468 C CA . LYS A 1 188 ? -5.094 -22.438 -18.188 1 98.81 188 LYS A CA 1
ATOM 1469 C C . LYS A 1 188 ? -5.633 -21.734 -16.938 1 98.81 188 LYS A C 1
ATOM 1471 O O . LYS A 1 188 ? -5.93 -22.391 -15.938 1 98.81 188 LYS A O 1
ATOM 1476 N N . ALA A 1 189 ? -5.699 -20.438 -17.016 1 98.88 189 ALA A N 1
ATOM 1477 C CA . ALA A 1 189 ? -6.41 -19.625 -16.016 1 98.88 189 ALA A CA 1
ATOM 1478 C C . ALA A 1 189 ? -7.672 -19.016 -16.625 1 98.88 189 ALA A C 1
ATOM 1480 O O . ALA A 1 189 ? -7.629 -18.406 -17.688 1 98.88 189 ALA A O 1
ATOM 1481 N N . THR A 1 190 ? -8.812 -19.156 -15.906 1 98.81 190 THR A N 1
ATOM 1482 C CA . THR A 1 190 ? -10.094 -18.703 -16.453 1 98.81 190 THR A CA 1
ATOM 1483 C C . THR A 1 190 ? -10.867 -17.891 -15.438 1 98.81 190 THR A C 1
ATOM 1485 O O . THR A 1 190 ? -11.102 -18.344 -14.312 1 98.81 190 THR A O 1
ATOM 1488 N N . LEU A 1 191 ? -11.188 -16.656 -15.852 1 98.81 191 LEU A N 1
ATOM 1489 C CA . LEU A 1 191 ? -12.133 -15.875 -15.062 1 98.81 191 LEU A CA 1
ATOM 1490 C C . LEU A 1 191 ? -13.539 -16.453 -15.156 1 98.81 191 LEU A C 1
ATOM 1492 O O . LEU A 1 191 ? -14.102 -16.547 -16.25 1 98.81 191 LEU A O 1
ATOM 1496 N N . LEU A 1 192 ? -14.102 -16.875 -14.023 1 98.38 192 LEU A N 1
ATOM 1497 C CA . LEU A 1 192 ? -15.406 -17.531 -14 1 98.38 192 LEU A CA 1
ATOM 1498 C C . LEU A 1 192 ? -16.531 -16.5 -14.102 1 98.38 192 LEU A C 1
ATOM 1500 O O . LEU A 1 192 ? -16.359 -15.336 -13.734 1 98.38 192 LEU A O 1
ATOM 1504 N N . PRO A 1 193 ? -17.641 -16.969 -14.633 1 94.5 193 PRO A N 1
ATOM 1505 C CA . PRO A 1 193 ? -18.75 -16.047 -14.758 1 94.5 193 PRO A CA 1
ATOM 1506 C C . PRO A 1 193 ? -19.266 -15.547 -13.398 1 94.5 193 PRO A C 1
ATOM 1508 O O . PRO A 1 193 ? -19.078 -16.219 -12.383 1 94.5 193 PRO A O 1
ATOM 1511 N N . ARG A 1 194 ? -19.812 -14.289 -13.352 1 84.38 194 ARG A N 1
ATOM 1512 C CA . ARG A 1 194 ? -20.359 -13.633 -12.172 1 84.38 194 ARG A CA 1
ATOM 1513 C C . ARG A 1 194 ? -21.656 -14.305 -11.719 1 84.38 194 ARG A C 1
ATOM 1515 O O . ARG A 1 194 ? -22.391 -14.867 -12.539 1 84.38 194 ARG A O 1
ATOM 1522 N N . MET B 1 1 ? -2.494 53.438 -53.375 1 33.69 1 MET B N 1
ATOM 1523 C CA . MET B 1 1 ? -1.688 52.25 -53.031 1 33.69 1 MET B CA 1
ATOM 1524 C C . MET B 1 1 ? -1.544 52.125 -51.531 1 33.69 1 MET B C 1
ATOM 1526 O O . MET B 1 1 ? -0.732 52.812 -50.906 1 33.69 1 MET B O 1
ATOM 1530 N N . MET B 1 2 ? -2.709 52.031 -50.781 1 43.56 2 MET B N 1
ATOM 1531 C CA . MET B 1 2 ? -2.84 51.938 -49.344 1 43.56 2 MET B CA 1
ATOM 1532 C C . MET B 1 2 ? -2.143 50.688 -48.781 1 43.56 2 MET B C 1
ATOM 1534 O O . MET B 1 2 ? -2.41 49.562 -49.25 1 43.56 2 MET B O 1
ATOM 1538 N N . LYS B 1 3 ? -0.815 50.781 -48.375 1 44.31 3 LYS B N 1
ATOM 1539 C CA . LYS B 1 3 ? 0.016 49.812 -47.656 1 44.31 3 LYS B CA 1
ATOM 1540 C C . LYS B 1 3 ? -0.707 49.25 -46.438 1 44.31 3 LYS B C 1
ATOM 1542 O O . LYS B 1 3 ? -1.094 50 -45.562 1 44.31 3 LYS B O 1
ATOM 1547 N N . TRP B 1 4 ? -1.577 48.188 -46.562 1 46.72 4 TRP B N 1
ATOM 1548 C CA . TRP B 1 4 ? -2.164 47.375 -45.5 1 46.72 4 TRP B CA 1
ATOM 1549 C C . TRP B 1 4 ? -1.078 46.781 -44.625 1 46.72 4 TRP B C 1
ATOM 1551 O O . TRP B 1 4 ? -0.198 46.062 -45.094 1 46.72 4 TRP B O 1
ATOM 1561 N N . LEU B 1 5 ? -0.5 47.562 -43.625 1 47.28 5 LEU B N 1
ATOM 1562 C CA . LEU B 1 5 ? 0.386 47.031 -42.594 1 47.28 5 LEU B CA 1
ATOM 1563 C C . LEU B 1 5 ? -0.271 45.875 -41.875 1 47.28 5 LEU B C 1
ATOM 1565 O O . LEU B 1 5 ? -1.357 46 -41.312 1 47.28 5 LEU B O 1
ATOM 1569 N N . SER B 1 6 ? -0.209 44.688 -42.344 1 48.66 6 SER B N 1
ATOM 1570 C CA . SER B 1 6 ? -0.566 43.438 -41.656 1 48.66 6 SER B CA 1
ATOM 1571 C C . SER B 1 6 ? 0.154 43.344 -40.312 1 48.66 6 SER B C 1
ATOM 1573 O O . SER B 1 6 ? 1.384 43.406 -40.25 1 48.66 6 SER B O 1
ATOM 1575 N N . THR B 1 7 ? -0.377 43.906 -39.219 1 46.22 7 THR B N 1
ATOM 1576 C CA . THR B 1 7 ? 0.129 43.656 -37.875 1 46.22 7 THR B CA 1
ATOM 1577 C C . THR B 1 7 ? 0.178 42.188 -37.562 1 46.22 7 THR B C 1
ATOM 1579 O O . THR B 1 7 ? -0.838 41.469 -37.625 1 46.22 7 THR B O 1
ATOM 1582 N N . CYS B 1 8 ? 1.244 41.5 -37.812 1 43.94 8 CYS B N 1
ATOM 1583 C CA . CYS B 1 8 ? 1.524 40.156 -37.344 1 43.94 8 CYS B CA 1
ATOM 1584 C C . CYS B 1 8 ? 1.338 40.062 -35.812 1 43.94 8 CYS B C 1
ATOM 1586 O O . CYS B 1 8 ? 2.023 40.75 -35.062 1 43.94 8 CYS B O 1
ATOM 1588 N N . LEU B 1 9 ? 0.135 39.781 -35.344 1 47.56 9 LEU B N 1
ATOM 1589 C CA . LEU B 1 9 ? -0.098 39.469 -33.938 1 47.56 9 LEU B CA 1
ATOM 1590 C C . LEU B 1 9 ? 0.812 38.344 -33.5 1 47.56 9 LEU B C 1
ATOM 1592 O O . LEU B 1 9 ? 0.716 37.219 -34 1 47.56 9 LEU B O 1
ATOM 1596 N N . LEU B 1 10 ? 2.002 38.625 -33.094 1 48.91 10 LEU B N 1
ATOM 1597 C CA . LEU B 1 10 ? 2.875 37.656 -32.438 1 48.91 10 LEU B CA 1
ATOM 1598 C C . LEU B 1 10 ? 2.189 37.062 -31.219 1 48.91 10 LEU B C 1
ATOM 1600 O O . LEU B 1 10 ? 1.848 37.781 -30.266 1 48.91 10 LEU B O 1
ATOM 1604 N N . LEU B 1 11 ? 1.467 35.938 -31.375 1 48.91 11 LEU B N 1
ATOM 1605 C CA . LEU B 1 11 ? 1.001 35.094 -30.266 1 48.91 11 LEU B CA 1
ATOM 1606 C C . LEU B 1 11 ? 2.168 34.656 -29.391 1 48.91 11 LEU B C 1
ATOM 1608 O O . LEU B 1 11 ? 3.023 33.906 -29.828 1 48.91 11 LEU B O 1
ATOM 1612 N N . LEU B 1 12 ? 2.631 35.5 -28.5 1 50.09 12 LEU B N 1
ATOM 1613 C CA . LEU B 1 12 ? 3.553 35.094 -27.438 1 50.09 12 LEU B CA 1
ATOM 1614 C C . LEU B 1 12 ? 2.961 33.969 -26.609 1 50.09 12 LEU B C 1
ATOM 1616 O O . LEU B 1 12 ? 1.988 34.156 -25.875 1 50.09 12 LEU B O 1
ATOM 1620 N N . THR B 1 13 ? 2.949 32.75 -27.047 1 50.5 13 THR B N 1
ATOM 1621 C CA . THR B 1 13 ? 2.666 31.609 -26.203 1 50.5 13 THR B CA 1
ATOM 1622 C C . THR B 1 13 ? 3.619 31.562 -25.016 1 50.5 13 THR B C 1
ATOM 1624 O O . THR B 1 13 ? 4.84 31.547 -25.188 1 50.5 13 THR B O 1
ATOM 1627 N N . SER B 1 14 ? 3.324 32.25 -23.969 1 47.94 14 SER B N 1
ATOM 1628 C CA . SER B 1 14 ? 4.035 32.031 -22.719 1 47.94 14 SER B CA 1
ATOM 1629 C C . SER B 1 14 ? 4.152 30.547 -22.391 1 47.94 14 SER B C 1
ATOM 1631 O O . SER B 1 14 ? 3.141 29.875 -22.203 1 47.94 14 SER B O 1
ATOM 1633 N N . LEU B 1 15 ? 5.043 29.859 -22.953 1 47.19 15 LEU B N 1
ATOM 1634 C CA . LEU B 1 15 ? 5.414 28.562 -22.406 1 47.19 15 LEU B CA 1
ATOM 1635 C C . LEU B 1 15 ? 5.672 28.656 -20.906 1 47.19 15 LEU B C 1
ATOM 1637 O O . LEU B 1 15 ? 6.633 29.297 -20.469 1 47.19 15 LEU B O 1
ATOM 1641 N N . SER B 1 16 ? 4.691 28.828 -20.141 1 45.59 16 SER B N 1
ATOM 1642 C CA . SER B 1 16 ? 4.914 28.625 -18.719 1 45.59 16 SER B CA 1
ATOM 1643 C C . SER B 1 16 ? 5.695 27.328 -18.469 1 45.59 16 SER B C 1
ATOM 1645 O O . SER B 1 16 ? 5.18 26.234 -18.688 1 45.59 16 SER B O 1
ATOM 1647 N N . SER B 1 17 ? 6.898 27.375 -18.703 1 48.16 17 SER B N 1
ATOM 1648 C CA . SER B 1 17 ? 7.723 26.25 -18.266 1 48.16 17 SER B CA 1
ATOM 1649 C C . SER B 1 17 ? 7.43 25.891 -16.812 1 48.16 17 SER B C 1
ATOM 1651 O O . SER B 1 17 ? 7.711 26.672 -15.898 1 48.16 17 SER B O 1
ATOM 1653 N N . SER B 1 18 ? 6.434 25.234 -16.578 1 52.75 18 SER B N 1
ATOM 1654 C CA . SER B 1 18 ? 6.281 24.688 -15.234 1 52.75 18 SER B CA 1
ATOM 1655 C C . SER B 1 18 ? 7.566 24.016 -14.758 1 52.75 18 SER B C 1
ATOM 1657 O O . SER B 1 18 ? 7.984 23 -15.312 1 52.75 18 SER B O 1
ATOM 1659 N N . ALA B 1 19 ? 8.547 24.797 -14.422 1 55.94 19 ALA B N 1
ATOM 1660 C CA . ALA B 1 19 ? 9.789 24.234 -13.875 1 55.94 19 ALA B CA 1
ATOM 1661 C C . ALA B 1 19 ? 9.5 23.141 -12.867 1 55.94 19 ALA B C 1
ATOM 1663 O O . ALA B 1 19 ? 8.578 23.25 -12.055 1 55.94 19 ALA B O 1
ATOM 1664 N N . ALA B 1 20 ? 10.031 22.016 -13.141 1 66.88 20 ALA B N 1
ATOM 1665 C CA . ALA B 1 20 ? 9.93 20.859 -12.242 1 66.88 20 ALA B CA 1
ATOM 1666 C C . ALA B 1 20 ? 10.352 21.234 -10.828 1 66.88 20 ALA B C 1
ATOM 1668 O O . ALA B 1 20 ? 11.383 21.875 -10.625 1 66.88 20 ALA B O 1
ATOM 1669 N N . VAL B 1 21 ? 9.398 21.203 -9.867 1 84.12 21 VAL B N 1
ATOM 1670 C CA . VAL B 1 21 ? 9.664 21.516 -8.469 1 84.12 21 VAL B CA 1
ATOM 1671 C C . VAL B 1 21 ? 10.766 20.609 -7.93 1 84.12 21 VAL B C 1
ATOM 1673 O O . VAL B 1 21 ? 10.781 19.406 -8.211 1 84.12 21 VAL B O 1
ATOM 1676 N N . ASP B 1 22 ? 11.766 21.188 -7.25 1 92.94 22 ASP B N 1
ATOM 1677 C CA . ASP B 1 22 ? 12.859 20.406 -6.676 1 92.94 22 ASP B CA 1
ATOM 1678 C C . ASP B 1 22 ? 12.484 19.875 -5.297 1 92.94 22 ASP B C 1
ATOM 1680 O O . ASP B 1 22 ? 12.547 20.594 -4.301 1 92.94 22 ASP B O 1
ATOM 1684 N N . ILE B 1 23 ? 12.109 18.641 -5.23 1 96.88 23 ILE B N 1
ATOM 1685 C CA . ILE B 1 23 ? 11.727 18 -3.973 1 96.88 23 ILE B CA 1
ATOM 1686 C C . ILE B 1 23 ? 12.891 17.172 -3.439 1 96.88 23 ILE B C 1
ATOM 1688 O O . ILE B 1 23 ? 12.688 16.25 -2.645 1 96.88 23 ILE B O 1
ATOM 1692 N N . GLN B 1 24 ? 14.117 17.406 -3.885 1 96.31 24 GLN B N 1
ATOM 1693 C CA . GLN B 1 24 ? 15.297 16.656 -3.473 1 96.31 24 GLN B CA 1
ATOM 1694 C C . GLN B 1 24 ? 15.102 15.164 -3.682 1 96.31 24 GLN B C 1
ATOM 1696 O O . GLN B 1 24 ? 15.273 14.375 -2.752 1 96.31 24 GLN B O 1
ATOM 1701 N N . LYS B 1 25 ? 14.844 14.773 -4.852 1 95 25 LYS B N 1
ATOM 1702 C CA . LYS B 1 25 ? 14.414 13.414 -5.188 1 95 25 LYS B CA 1
ATOM 1703 C C . LYS B 1 25 ? 15.453 12.391 -4.746 1 95 25 LYS B C 1
ATOM 1705 O O . LYS B 1 25 ? 15.117 11.242 -4.461 1 95 25 LYS B O 1
ATOM 1710 N N . ASP B 1 26 ? 16.703 12.812 -4.523 1 94.06 26 ASP B N 1
ATOM 1711 C CA . ASP B 1 26 ? 17.781 11.867 -4.203 1 94.06 26 ASP B CA 1
ATOM 1712 C C . ASP B 1 26 ? 18.031 11.812 -2.697 1 94.06 26 ASP B C 1
ATOM 1714 O O . ASP B 1 26 ? 18.844 11.023 -2.227 1 94.06 26 ASP B O 1
ATOM 1718 N N . THR B 1 27 ? 17.344 12.625 -1.902 1 96.69 27 THR B N 1
ATOM 1719 C CA . THR B 1 27 ? 17.453 12.602 -0.448 1 96.69 27 THR B CA 1
ATOM 1720 C C . THR B 1 27 ? 16.484 11.594 0.154 1 96.69 27 THR B C 1
ATOM 1722 O O . THR B 1 27 ? 15.266 11.773 0.067 1 96.69 27 THR B O 1
ATOM 1725 N N . LEU B 1 28 ? 16.984 10.578 0.78 1 97.12 28 LEU B N 1
ATOM 1726 C CA . LEU B 1 28 ? 16.172 9.484 1.298 1 97.12 28 LEU B CA 1
ATOM 1727 C C . LEU B 1 28 ? 15.406 9.93 2.539 1 97.12 28 LEU B C 1
ATOM 1729 O O . LEU B 1 28 ? 14.305 9.43 2.801 1 97.12 28 LEU B O 1
ATOM 1733 N N . TYR B 1 29 ? 15.992 10.828 3.309 1 98.31 29 TYR B N 1
ATOM 1734 C CA . TYR B 1 29 ? 15.375 11.305 4.539 1 98.31 29 TYR B CA 1
ATOM 1735 C C . TYR B 1 29 ? 15.32 12.828 4.57 1 98.31 29 TYR B C 1
ATOM 1737 O O . TYR B 1 29 ? 15.945 13.461 5.422 1 98.31 29 TYR B O 1
ATOM 1745 N N . PRO B 1 30 ? 14.516 13.422 3.688 1 98.69 30 PRO B N 1
ATOM 1746 C CA . PRO B 1 30 ? 14.414 14.883 3.68 1 98.69 30 PRO B CA 1
ATOM 1747 C C . PRO B 1 30 ? 13.797 15.438 4.961 1 98.69 30 PRO B C 1
ATOM 1749 O O . PRO B 1 30 ? 13.031 14.734 5.637 1 98.69 30 PRO B O 1
ATOM 1752 N N . GLN B 1 31 ? 14.188 16.672 5.27 1 98.81 31 GLN B N 1
ATOM 1753 C CA . GLN B 1 31 ? 13.688 17.344 6.469 1 98.81 31 GLN B CA 1
ATOM 1754 C C . GLN B 1 31 ? 12.828 18.547 6.109 1 98.81 31 GLN B C 1
ATOM 1756 O O . GLN B 1 31 ? 13.148 19.281 5.172 1 98.81 31 GLN B O 1
ATOM 1761 N N . VAL B 1 32 ? 11.781 18.719 6.828 1 98.94 32 VAL B N 1
ATOM 1762 C CA . VAL B 1 32 ? 10.867 19.828 6.613 1 98.94 32 VAL B CA 1
ATOM 1763 C C . VAL B 1 32 ? 10.648 20.578 7.922 1 98.94 32 VAL B C 1
ATOM 1765 O O . VAL B 1 32 ? 10.453 19.969 8.977 1 98.94 32 VAL B O 1
ATOM 1768 N N . GLU B 1 33 ? 10.727 21.859 7.883 1 98.94 33 GLU B N 1
ATOM 1769 C CA . GLU B 1 33 ? 10.359 22.719 9.008 1 98.94 33 GLU B CA 1
ATOM 1770 C C . GLU B 1 33 ? 8.953 23.281 8.836 1 98.94 33 GLU B C 1
ATOM 1772 O O . GLU B 1 33 ? 8.617 23.812 7.773 1 98.94 33 GLU B O 1
ATOM 1777 N N . LEU B 1 34 ? 8.172 23.094 9.82 1 98.94 34 LEU B N 1
ATOM 1778 C CA . LEU B 1 34 ? 6.848 23.703 9.891 1 98.94 34 LEU B CA 1
ATOM 1779 C C . LEU B 1 34 ? 6.836 24.859 10.891 1 98.94 34 LEU B C 1
ATOM 1781 O O . LEU B 1 34 ? 7.023 24.656 12.086 1 98.94 34 LEU B O 1
ATOM 1785 N N . ASP B 1 35 ? 6.688 26.031 10.375 1 98.94 35 ASP B N 1
ATOM 1786 C CA . ASP B 1 35 ? 6.496 27.219 11.211 1 98.94 35 ASP B CA 1
ATOM 1787 C C . ASP B 1 35 ? 5.023 27.422 11.555 1 98.94 35 ASP B C 1
ATOM 1789 O O . ASP B 1 35 ? 4.242 27.859 10.711 1 98.94 35 ASP B O 1
ATOM 1793 N N . THR B 1 36 ? 4.691 27.078 12.797 1 98.88 36 THR B N 1
ATOM 1794 C CA . THR B 1 36 ? 3.295 27.219 13.203 1 98.88 36 THR B CA 1
ATOM 1795 C C . THR B 1 36 ? 3.096 28.484 14.039 1 98.8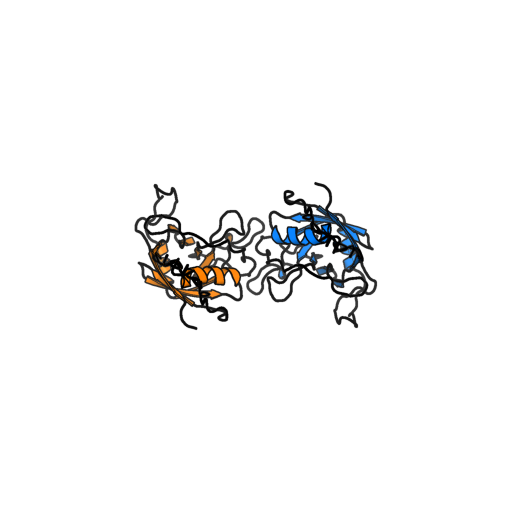8 36 THR B C 1
ATOM 1797 O O . THR B 1 36 ? 4.066 29.125 14.43 1 98.88 36 THR B O 1
ATOM 1800 N N . SER B 1 37 ? 1.846 28.797 14.328 1 98.81 37 SER B N 1
ATOM 1801 C CA . SER B 1 37 ? 1.515 29.938 15.18 1 98.81 37 SER B CA 1
ATOM 1802 C C . SER B 1 37 ? 1.879 29.672 16.641 1 98.81 37 SER B C 1
ATOM 1804 O O . SER B 1 37 ? 1.842 30.594 17.469 1 98.81 37 SER B O 1
ATOM 1806 N N . MET B 1 38 ? 2.275 28.422 16.922 1 98.81 38 MET B N 1
ATOM 1807 C CA . MET B 1 38 ? 2.576 28.109 18.312 1 98.81 38 MET B CA 1
ATOM 1808 C C . MET B 1 38 ? 4.027 27.672 18.469 1 98.81 38 MET B C 1
ATOM 1810 O O . MET B 1 38 ? 4.449 27.281 19.562 1 98.81 38 MET B O 1
ATOM 1814 N N . GLY B 1 39 ? 4.762 27.656 17.438 1 98.81 39 GLY B N 1
ATOM 1815 C CA . GLY B 1 39 ? 6.16 27.281 17.469 1 98.81 39 GLY B CA 1
ATOM 1816 C C . GLY B 1 39 ? 6.578 26.469 16.25 1 98.81 39 GLY B C 1
ATOM 1817 O O . GLY B 1 39 ? 5.758 26.172 15.383 1 98.81 39 GLY B O 1
ATOM 1818 N N . LYS B 1 40 ? 7.832 26.109 16.188 1 98.88 40 LYS B N 1
ATOM 1819 C CA . LYS B 1 40 ? 8.383 25.375 15.055 1 98.88 40 LYS B CA 1
ATOM 1820 C C . LYS B 1 40 ? 8.438 23.875 15.344 1 98.88 40 LYS B C 1
ATOM 1822 O O . LYS B 1 40 ? 8.719 23.469 16.469 1 98.88 40 LYS B O 1
ATOM 1827 N N . ILE B 1 41 ? 8.188 23.109 14.312 1 98.88 41 ILE B N 1
ATOM 1828 C CA . ILE B 1 41 ? 8.297 21.641 14.305 1 98.88 41 ILE B CA 1
ATOM 1829 C C . ILE B 1 41 ? 9.188 21.203 13.148 1 98.88 41 ILE B C 1
ATOM 1831 O O . ILE B 1 41 ? 9.078 21.734 12.039 1 98.88 41 ILE B O 1
ATOM 1835 N N . VAL B 1 42 ? 10.109 20.328 13.391 1 98.94 42 VAL B N 1
ATOM 1836 C CA . VAL B 1 42 ? 10.938 19.781 12.32 1 98.94 42 VAL B CA 1
ATOM 1837 C C . VAL B 1 42 ? 10.641 18.297 12.141 1 98.94 42 VAL B C 1
ATOM 1839 O O . VAL B 1 42 ? 10.57 17.547 13.117 1 98.94 42 VAL B O 1
ATOM 1842 N N . LEU B 1 43 ? 10.445 17.953 10.922 1 98.88 43 LEU B N 1
ATOM 1843 C CA . LEU B 1 43 ? 10.156 16.578 10.523 1 98.88 43 LEU B CA 1
ATOM 1844 C C . LEU B 1 43 ? 11.344 15.969 9.797 1 98.88 43 LEU B C 1
ATOM 1846 O O . LEU B 1 43 ? 12.047 16.656 9.047 1 98.88 43 LEU B O 1
ATOM 1850 N N . GLU B 1 44 ? 11.531 14.703 9.984 1 98.88 44 GLU B N 1
ATOM 1851 C CA . GLU B 1 44 ? 12.281 13.852 9.062 1 98.88 44 GLU B CA 1
ATOM 1852 C C . GLU B 1 44 ? 11.359 12.867 8.352 1 98.88 44 GLU B C 1
ATOM 1854 O O . GLU B 1 44 ? 10.664 12.078 8.992 1 98.88 44 GLU B O 1
ATOM 1859 N N . LEU B 1 45 ? 11.305 12.984 7.016 1 98.88 45 LEU B N 1
ATOM 1860 C CA . LEU B 1 45 ? 10.461 12.109 6.211 1 98.88 45 LEU B CA 1
ATOM 1861 C C . LEU B 1 45 ? 11.227 10.859 5.793 1 98.88 45 LEU B C 1
ATOM 1863 O O . LEU B 1 45 ? 12.453 10.859 5.738 1 98.88 45 LEU B O 1
ATOM 1867 N N . ASP B 1 46 ? 10.508 9.766 5.566 1 98.44 46 ASP B N 1
ATOM 1868 C CA . ASP B 1 46 ? 11.125 8.492 5.211 1 98.44 46 ASP B CA 1
ATOM 1869 C C . ASP B 1 46 ? 10.758 8.078 3.789 1 98.44 46 ASP B C 1
ATOM 1871 O O . ASP B 1 46 ? 9.844 7.281 3.586 1 98.44 46 ASP B O 1
ATOM 1875 N N . ARG B 1 47 ? 11.578 8.492 2.824 1 97.44 47 ARG B N 1
ATOM 1876 C CA . ARG B 1 47 ? 11.32 8.203 1.419 1 97.44 47 ARG B CA 1
ATOM 1877 C C . ARG B 1 47 ? 11.57 6.727 1.11 1 97.44 47 ARG B C 1
ATOM 1879 O O . ARG B 1 47 ? 11.039 6.195 0.132 1 97.44 47 ARG B O 1
ATOM 1886 N N . THR B 1 48 ? 12.336 6.051 1.904 1 96.25 48 THR B N 1
ATOM 1887 C CA . THR B 1 48 ? 12.609 4.637 1.678 1 96.25 48 THR B CA 1
ATOM 1888 C C . THR B 1 48 ? 11.359 3.797 1.952 1 96.25 48 THR B C 1
ATOM 1890 O O . THR B 1 48 ? 11.172 2.74 1.347 1 96.25 48 THR B O 1
ATOM 1893 N N . ARG B 1 49 ? 10.484 4.301 2.752 1 96.94 49 ARG B N 1
ATOM 1894 C CA . ARG B 1 49 ? 9.32 3.531 3.176 1 96.94 49 ARG B CA 1
ATOM 1895 C C . ARG B 1 49 ? 8.047 4.035 2.49 1 96.94 49 ARG B C 1
ATOM 1897 O O . ARG B 1 49 ? 7.109 3.266 2.273 1 96.94 49 ARG B O 1
ATOM 1904 N N . ALA B 1 50 ? 8.062 5.285 2.191 1 98.12 50 ALA B N 1
ATOM 1905 C CA . ALA B 1 50 ? 6.863 5.855 1.584 1 98.12 50 ALA B CA 1
ATOM 1906 C C . ALA B 1 50 ? 7.227 6.852 0.487 1 98.12 50 ALA B C 1
ATOM 1908 O O . ALA B 1 50 ? 6.871 8.031 0.569 1 98.12 50 ALA B O 1
ATOM 1909 N N . PRO B 1 51 ? 7.844 6.367 -0.539 1 97.75 51 PRO B N 1
ATOM 1910 C CA . PRO B 1 51 ? 8.367 7.289 -1.552 1 97.75 51 PRO B CA 1
ATOM 1911 C C . PRO B 1 51 ? 7.266 8.109 -2.225 1 97.75 51 PRO B C 1
ATOM 1913 O O . PRO B 1 51 ? 7.449 9.305 -2.48 1 97.75 51 PRO B O 1
ATOM 1916 N N . LEU B 1 52 ? 6.137 7.496 -2.545 1 98.06 52 LEU B N 1
ATOM 1917 C CA . LEU B 1 52 ? 5.078 8.211 -3.256 1 98.06 52 LEU B CA 1
ATOM 1918 C C . LEU B 1 52 ? 4.449 9.273 -2.367 1 98.06 52 LEU B C 1
ATOM 1920 O O . LEU B 1 52 ? 4.195 10.391 -2.816 1 98.06 52 LEU B O 1
ATOM 1924 N N . THR B 1 53 ? 4.273 8.938 -1.151 1 98.69 53 THR B N 1
ATOM 1925 C CA . THR B 1 53 ? 3.684 9.867 -0.192 1 98.69 53 THR B CA 1
ATOM 1926 C C . THR B 1 53 ? 4.641 11.016 0.106 1 98.69 53 THR B C 1
ATOM 1928 O O . THR B 1 53 ? 4.227 12.18 0.147 1 98.69 53 THR B O 1
ATOM 1931 N N . VAL B 1 54 ? 5.895 10.695 0.306 1 98.81 54 VAL B N 1
ATOM 1932 C CA . VAL B 1 54 ? 6.895 11.727 0.576 1 98.81 54 VAL B CA 1
ATOM 1933 C C . VAL B 1 54 ? 6.973 12.688 -0.603 1 98.81 54 VAL B C 1
ATOM 1935 O O . VAL B 1 54 ? 6.996 13.906 -0.413 1 98.81 54 VAL B O 1
ATOM 1938 N N . ASP B 1 55 ? 6.965 12.164 -1.819 1 98.44 55 ASP B N 1
ATOM 1939 C CA . ASP B 1 55 ? 7.023 13.023 -2.998 1 98.44 55 ASP B CA 1
ATOM 1940 C C . ASP B 1 55 ? 5.781 13.898 -3.098 1 98.44 55 ASP B C 1
ATOM 1942 O O . ASP B 1 55 ? 5.875 15.086 -3.441 1 98.44 55 ASP B O 1
ATOM 1946 N N . ASN B 1 56 ? 4.648 13.328 -2.834 1 98.62 56 ASN B N 1
ATOM 1947 C CA . ASN B 1 56 ? 3.406 14.094 -2.816 1 98.62 56 ASN B CA 1
ATOM 1948 C C . ASN B 1 56 ? 3.467 15.234 -1.806 1 98.62 56 ASN B C 1
ATOM 1950 O O . ASN B 1 56 ? 3.223 16.391 -2.156 1 98.62 56 ASN B O 1
ATOM 1954 N N . PHE B 1 57 ? 3.818 14.906 -0.517 1 98.81 57 PHE B N 1
ATOM 1955 C CA . PHE B 1 57 ? 3.891 15.883 0.565 1 98.81 57 PHE B CA 1
ATOM 1956 C C . PHE B 1 57 ? 4.879 17 0.228 1 98.81 57 PHE B C 1
ATOM 1958 O O . PHE B 1 57 ? 4.566 18.172 0.372 1 98.81 57 PHE B O 1
ATOM 1965 N N . LEU B 1 58 ? 5.996 16.641 -0.282 1 98.81 58 LEU B N 1
ATOM 1966 C CA . LEU B 1 58 ? 7.043 17.625 -0.569 1 98.81 58 LEU B CA 1
ATOM 1967 C C . LEU B 1 58 ? 6.645 18.516 -1.735 1 98.81 58 LEU B C 1
ATOM 1969 O O . LEU B 1 58 ? 7.039 19.688 -1.785 1 98.81 58 LEU B O 1
ATOM 1973 N N . THR B 1 59 ? 5.887 17.984 -2.627 1 98.62 59 THR B N 1
ATOM 1974 C CA . THR B 1 59 ? 5.41 18.828 -3.725 1 98.62 59 THR B CA 1
ATOM 1975 C C . THR B 1 59 ? 4.57 19.984 -3.199 1 98.62 59 THR B C 1
ATOM 1977 O O . THR B 1 59 ? 4.766 21.125 -3.604 1 98.62 59 THR B O 1
ATOM 1980 N N . TYR B 1 60 ? 3.705 19.688 -2.246 1 98.62 60 TYR B N 1
ATOM 1981 C CA . TYR B 1 60 ? 2.916 20.75 -1.631 1 98.62 60 TYR B CA 1
ATOM 1982 C C . TYR B 1 60 ? 3.809 21.719 -0.855 1 98.62 60 TYR B C 1
ATOM 1984 O O . TYR B 1 60 ? 3.578 22.922 -0.86 1 98.62 60 TYR B O 1
ATOM 1992 N N . VAL B 1 61 ? 4.777 21.172 -0.173 1 98.75 61 VAL B N 1
ATOM 1993 C CA . VAL B 1 61 ? 5.684 21.984 0.626 1 98.75 61 VAL B CA 1
ATOM 1994 C C . VAL B 1 61 ? 6.406 22.984 -0.272 1 98.75 61 VAL B C 1
ATOM 1996 O O . VAL B 1 61 ? 6.367 24.188 -0.021 1 98.75 61 VAL B O 1
ATOM 1999 N N . VAL B 1 62 ? 7.016 22.5 -1.341 1 98.31 62 VAL B N 1
ATOM 2000 C CA . VAL B 1 62 ? 7.91 23.328 -2.15 1 98.31 62 VAL B CA 1
ATOM 2001 C C . VAL B 1 62 ? 7.094 24.328 -2.971 1 98.31 62 VAL B C 1
ATOM 2003 O O . VAL B 1 62 ? 7.547 25.438 -3.225 1 98.31 62 VAL B O 1
ATOM 2006 N N . LYS B 1 63 ? 5.867 24 -3.258 1 97.81 63 LYS B N 1
ATOM 2007 C CA . LYS B 1 63 ? 4.996 24.906 -4.008 1 97.81 63 LYS B CA 1
ATOM 2008 C C . LYS B 1 63 ? 4.379 25.953 -3.09 1 97.81 63 LYS B C 1
ATOM 2010 O O . LYS B 1 63 ? 3.689 26.859 -3.557 1 97.81 63 LYS B O 1
ATOM 2015 N N . GLY B 1 64 ? 4.566 25.797 -1.795 1 98 64 GLY B N 1
ATOM 2016 C CA . GLY B 1 64 ? 4.016 26.75 -0.838 1 98 64 GLY B CA 1
ATOM 2017 C C . GLY B 1 64 ? 2.531 26.562 -0.591 1 98 64 GLY B C 1
ATOM 2018 O O . GLY B 1 64 ? 1.846 27.469 -0.133 1 98 64 GLY B O 1
ATOM 2019 N N . GLU B 1 65 ? 2.082 25.344 -0.882 1 98 65 GLU B N 1
ATOM 2020 C CA . GLU B 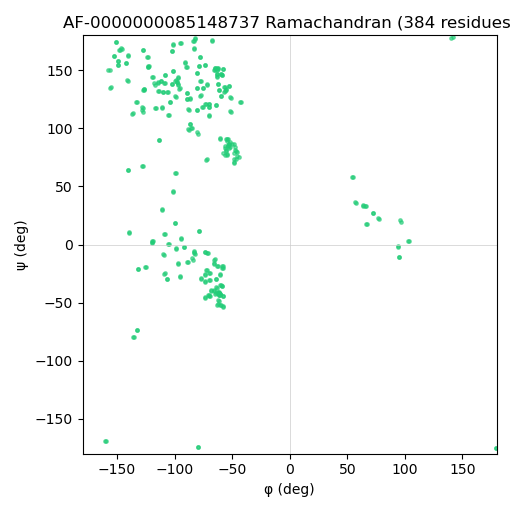1 65 ? 0.643 25.109 -0.84 1 98 65 GLU B CA 1
ATOM 2021 C C . GLU B 1 65 ? 0.176 24.797 0.579 1 98 65 GLU B C 1
ATOM 2023 O O . GLU B 1 65 ? -1.022 24.844 0.866 1 98 65 GLU B O 1
ATOM 2028 N N . TYR B 1 66 ? 1.04 24.531 1.454 1 98.62 66 TYR B N 1
ATOM 2029 C CA . TYR B 1 66 ? 0.685 24.344 2.855 1 98.62 66 TYR B CA 1
ATOM 2030 C C . TYR B 1 66 ? 0.705 25.656 3.613 1 98.62 66 TYR B C 1
ATOM 2032 O O . TYR B 1 66 ? 0.207 25.75 4.738 1 98.62 66 TYR B O 1
ATOM 2040 N N . ASP B 1 67 ? 1.329 26.734 3.016 1 98.5 67 ASP B N 1
ATOM 2041 C CA . ASP B 1 67 ? 1.438 28 3.713 1 98.5 67 ASP B CA 1
ATOM 2042 C C . ASP B 1 67 ? 0.059 28.578 4.02 1 98.5 67 ASP B C 1
ATOM 2044 O O . ASP B 1 67 ? -0.83 28.562 3.166 1 98.5 67 ASP B O 1
ATOM 2048 N N . ASN B 1 68 ? -0.045 29 5.289 1 98.38 68 ASN B N 1
ATOM 2049 C CA . ASN B 1 68 ? -1.247 29.672 5.77 1 98.38 68 ASN B CA 1
ATOM 2050 C C . ASN B 1 68 ? -2.451 28.734 5.77 1 98.38 68 ASN B C 1
ATOM 2052 O O . ASN B 1 68 ? -3.564 29.141 5.438 1 98.38 68 ASN B O 1
ATOM 2056 N N . THR B 1 69 ? -2.23 27.5 6.016 1 98.75 69 THR B N 1
ATOM 2057 C CA . THR B 1 69 ? -3.309 26.562 6.316 1 98.75 69 THR B CA 1
ATOM 2058 C C . THR B 1 69 ? -3.49 26.406 7.824 1 98.75 69 THR B C 1
ATOM 2060 O O . THR B 1 69 ? -2.723 26.969 8.609 1 98.75 69 THR B O 1
ATOM 2063 N N . ILE B 1 70 ? -4.566 25.656 8.195 1 98.69 70 ILE B N 1
ATOM 2064 C CA . ILE B 1 70 ? -4.855 25.547 9.625 1 98.69 70 ILE B CA 1
ATOM 2065 C C . ILE B 1 70 ? -4.871 24.078 10.047 1 98.69 70 ILE B C 1
ATOM 2067 O O . ILE B 1 70 ? -5.02 23.188 9.203 1 98.69 70 ILE B O 1
ATOM 2071 N N . PHE B 1 71 ? -4.57 23.875 11.273 1 98.81 71 PHE B N 1
ATOM 2072 C CA . PHE B 1 71 ? -4.902 22.609 11.914 1 98.81 71 PHE B CA 1
ATOM 2073 C C . PHE B 1 71 ? -6.363 22.594 12.352 1 98.81 71 PHE B C 1
ATOM 2075 O O . PHE B 1 71 ? -6.754 23.328 13.258 1 98.81 71 PHE B O 1
ATOM 2082 N N . HIS B 1 72 ? -7.168 21.703 11.758 1 98.38 72 HIS B N 1
ATOM 2083 C CA . HIS B 1 72 ? -8.609 21.844 11.906 1 98.38 72 HIS B CA 1
ATOM 2084 C C . HIS B 1 72 ? -9.195 20.75 12.789 1 98.38 72 HIS B C 1
ATOM 2086 O O . HIS B 1 72 ? -10.383 20.766 13.117 1 98.38 72 HIS B O 1
ATOM 2092 N N . ARG B 1 73 ? -8.484 19.781 13.156 1 98.44 73 ARG B N 1
ATOM 2093 C CA . ARG B 1 73 ? -8.906 18.703 14.039 1 98.44 73 ARG B CA 1
ATOM 2094 C C . ARG B 1 73 ? -7.828 18.391 15.07 1 98.44 73 ARG B C 1
ATOM 2096 O O . ARG B 1 73 ? -6.723 17.984 14.703 1 98.44 73 ARG B O 1
ATOM 2103 N N . VAL B 1 74 ? -8.125 18.656 16.234 1 98.31 74 VAL B N 1
ATOM 2104 C CA . VAL B 1 74 ? -7.176 18.5 17.328 1 98.31 74 VAL B CA 1
ATOM 2105 C C . VAL B 1 74 ? -7.812 17.672 18.453 1 98.31 74 VAL B C 1
ATOM 2107 O O . VAL B 1 74 ? -8.828 18.078 19.031 1 98.31 74 VAL B O 1
ATOM 2110 N N . ILE B 1 75 ? -7.262 16.5 18.719 1 97.25 75 ILE B N 1
ATOM 2111 C CA . ILE B 1 75 ? -7.719 15.617 19.781 1 97.25 75 ILE B CA 1
ATOM 2112 C C . ILE B 1 75 ? -6.535 15.219 20.656 1 97.25 75 ILE B C 1
ATOM 2114 O O . ILE B 1 75 ? -5.609 14.547 20.203 1 97.25 75 ILE B O 1
ATOM 2118 N N . ALA B 1 76 ? -6.629 15.594 21.938 1 96.69 76 ALA B N 1
ATOM 2119 C CA . ALA B 1 76 ? -5.555 15.289 22.875 1 96.69 76 ALA B CA 1
ATOM 2120 C C . ALA B 1 76 ? -5.285 13.789 22.938 1 96.69 76 ALA B C 1
ATOM 2122 O O . ALA B 1 76 ? -6.219 12.984 22.938 1 96.69 76 ALA B O 1
ATOM 2123 N N . GLU B 1 77 ? -3.949 13.422 22.922 1 96.31 77 GLU B N 1
ATOM 2124 C CA . GLU B 1 77 ? -3.461 12.055 23.062 1 96.31 77 GLU B CA 1
ATOM 2125 C C . GLU B 1 77 ? -3.861 11.195 21.875 1 96.31 77 GLU B C 1
ATOM 2127 O O . GLU B 1 77 ? -3.826 9.961 21.938 1 96.31 77 GLU B O 1
ATOM 2132 N N . PHE B 1 78 ? -4.227 11.852 20.797 1 98.19 78 PHE B N 1
ATOM 2133 C CA . PHE B 1 78 ? -4.625 11.102 19.625 1 98.19 78 PHE B CA 1
ATOM 2134 C C . PHE B 1 78 ? -4.004 11.695 18.359 1 98.19 78 PHE B C 1
ATOM 2136 O O . PHE B 1 78 ? -2.93 11.266 17.938 1 98.19 78 PHE B O 1
ATOM 2143 N N . VAL B 1 79 ? -4.641 12.875 17.812 1 98.69 79 VAL B N 1
ATOM 2144 C CA . VAL B 1 79 ? -4.039 13.375 16.578 1 98.69 79 VAL B CA 1
ATOM 2145 C C . VAL B 1 79 ? -4.199 14.891 16.5 1 98.69 79 VAL B C 1
ATOM 2147 O O . VAL B 1 79 ? -5.074 15.461 17.156 1 98.69 79 VAL B O 1
ATOM 2150 N N . VAL B 1 80 ? -3.301 15.531 15.773 1 98.81 80 VAL B N 1
ATOM 2151 C CA . VAL B 1 80 ? -3.422 16.891 15.242 1 98.81 80 VAL B CA 1
ATOM 2152 C C . VAL B 1 80 ? -3.428 16.844 13.711 1 98.81 80 VAL B C 1
ATOM 2154 O O . VAL B 1 80 ? -2.459 16.391 13.094 1 98.81 80 VAL B O 1
ATOM 2157 N N . GLN B 1 81 ? -4.52 17.281 13.125 1 98.81 81 GLN B N 1
ATOM 2158 C CA . GLN B 1 81 ? -4.703 17.125 11.688 1 98.81 81 GLN B CA 1
ATOM 2159 C C . GLN B 1 81 ? -4.801 18.484 10.992 1 98.81 81 GLN B C 1
ATOM 2161 O O . GLN B 1 81 ? -5.422 19.406 11.523 1 98.81 81 GLN B O 1
ATOM 2166 N N . GLY B 1 82 ? -4.113 18.594 9.812 1 98.62 82 GLY B N 1
ATOM 2167 C CA . GLY B 1 82 ? -4.148 19.812 9.008 1 98.62 82 GLY B CA 1
ATOM 2168 C C . GLY B 1 82 ? -3.75 19.578 7.562 1 98.62 82 GLY B C 1
ATOM 2169 O O . GLY B 1 82 ? -3.756 18.453 7.082 1 98.62 82 GLY B O 1
ATOM 2170 N N . GLY B 1 83 ? -3.57 20.734 6.91 1 98 83 GLY B N 1
ATOM 2171 C CA . GLY B 1 83 ? -3 20.703 5.57 1 98 83 GLY B CA 1
ATOM 2172 C C . GLY B 1 83 ? -4.031 20.906 4.477 1 98 83 GLY B C 1
ATOM 2173 O O . GLY B 1 83 ? -3.689 20.938 3.295 1 98 83 GLY B O 1
ATOM 2174 N N . GLY B 1 84 ? -5.281 21.141 4.828 1 97.31 84 GLY B N 1
ATOM 2175 C CA . GLY B 1 84 ? -6.293 21.141 3.783 1 97.31 84 GLY B CA 1
ATOM 2176 C C . GLY B 1 84 ? -7.113 22.422 3.756 1 97.31 84 GLY B C 1
ATOM 2177 O O . GLY B 1 84 ? -7.742 22.734 2.744 1 97.31 84 GLY B O 1
ATOM 2178 N N . LEU B 1 85 ? -7.113 23.172 4.824 1 97.56 85 LEU B N 1
ATOM 2179 C CA . LEU B 1 85 ? -8.016 24.312 4.93 1 97.56 85 LEU B CA 1
ATOM 2180 C C . LEU B 1 85 ? -7.23 25.609 5.094 1 97.56 85 LEU B C 1
ATOM 2182 O O . LEU B 1 85 ? -6.23 25.641 5.816 1 97.56 85 LEU B O 1
ATOM 2186 N N . THR B 1 86 ? -7.801 26.625 4.48 1 97.12 86 THR B N 1
ATOM 2187 C CA . THR B 1 86 ? -7.277 27.969 4.723 1 97.12 86 THR B CA 1
ATOM 2188 C C . THR B 1 86 ? -7.871 28.562 5.996 1 97.12 86 THR B C 1
ATOM 2190 O O . THR B 1 86 ? -8.75 27.953 6.617 1 97.12 86 THR B O 1
ATOM 2193 N N . THR B 1 87 ? -7.371 29.719 6.328 1 93.81 87 THR B N 1
ATOM 2194 C CA . THR B 1 87 ? -7.875 30.438 7.496 1 93.81 87 THR B CA 1
ATOM 2195 C C . THR B 1 87 ? -9.32 30.859 7.281 1 93.81 87 THR B C 1
ATOM 2197 O O . THR B 1 87 ? -10.023 31.203 8.242 1 93.81 87 THR B O 1
ATOM 2200 N N . LYS B 1 88 ? -9.797 30.859 6.066 1 94.81 88 LYS B N 1
ATOM 2201 C CA . LYS B 1 88 ? -11.172 31.219 5.73 1 94.81 88 LYS B CA 1
ATOM 2202 C C . LYS B 1 88 ? -12.055 29.984 5.648 1 94.81 88 LYS B C 1
ATOM 2204 O O . LYS B 1 88 ? -13.18 30.047 5.148 1 94.81 88 LYS B O 1
ATOM 2209 N N . LEU B 1 89 ? -11.484 28.875 5.977 1 94.88 89 LEU B N 1
ATOM 2210 C CA . LEU B 1 89 ? -12.188 27.594 6.043 1 94.88 89 LEU B CA 1
ATOM 2211 C C . LEU B 1 89 ? -12.508 27.078 4.645 1 94.88 89 LEU B C 1
ATOM 2213 O O . LEU B 1 89 ? -13.539 26.438 4.441 1 94.88 89 LEU B O 1
ATOM 2217 N N . GLU B 1 90 ? -11.664 27.516 3.752 1 95.88 90 GLU B N 1
ATOM 2218 C CA . GLU B 1 90 ? -11.773 27 2.389 1 95.88 90 GLU B CA 1
ATOM 2219 C C . GLU B 1 90 ? -10.797 25.859 2.148 1 95.88 90 GLU B C 1
ATOM 2221 O O . GLU B 1 90 ? -9.633 25.922 2.555 1 95.88 90 GLU B O 1
ATOM 2226 N N . GLU B 1 91 ? -11.312 24.875 1.482 1 95.81 91 GLU B N 1
ATOM 2227 C CA . GLU B 1 91 ? -10.422 23.766 1.137 1 95.81 91 GLU B CA 1
ATOM 2228 C C . GLU B 1 91 ? -9.438 24.172 0.046 1 95.81 91 GLU B C 1
ATOM 2230 O O . GLU B 1 91 ? -9.82 24.797 -0.947 1 95.81 91 GLU B O 1
ATOM 2235 N N . ARG B 1 92 ? -8.211 23.766 0.21 1 97.31 92 ARG B N 1
ATOM 2236 C CA . ARG B 1 92 ? -7.199 23.984 -0.823 1 97.31 92 ARG B CA 1
ATOM 2237 C C . ARG B 1 92 ? -7.309 22.938 -1.923 1 97.31 92 ARG B C 1
ATOM 2239 O O . ARG B 1 92 ? -7.641 21.781 -1.653 1 97.31 92 ARG B O 1
ATOM 2246 N N . PRO B 1 93 ? -6.977 23.391 -3.143 1 96.81 93 PRO B N 1
ATOM 2247 C CA . PRO B 1 93 ? -6.941 22.375 -4.207 1 96.81 93 PRO B CA 1
ATOM 2248 C C . PRO B 1 93 ? -5.898 21.297 -3.953 1 96.81 93 PRO B C 1
ATOM 2250 O O . PRO B 1 93 ? -4.863 21.562 -3.338 1 96.81 93 PRO B O 1
ATOM 2253 N N . SER B 1 94 ? -6.199 20.109 -4.496 1 97.88 94 SER B N 1
ATOM 2254 C CA . SER B 1 94 ? -5.293 18.984 -4.27 1 97.88 94 SER B CA 1
ATOM 2255 C C . SER B 1 94 ? -4.805 18.391 -5.586 1 97.88 94 SER B C 1
ATOM 2257 O O . SER B 1 94 ? -5.473 18.516 -6.613 1 97.88 94 SER B O 1
ATOM 2259 N N . LEU B 1 95 ? -3.674 17.812 -5.535 1 97.12 95 LEU B N 1
ATOM 2260 C CA . LEU B 1 95 ? -3.203 16.906 -6.586 1 97.12 95 LEU B CA 1
ATOM 2261 C C . LEU B 1 95 ? -4.039 15.633 -6.625 1 97.12 95 LEU B C 1
ATOM 2263 O O . LEU B 1 95 ? -4.965 15.469 -5.824 1 97.12 95 LEU B O 1
ATOM 2267 N N . GLU B 1 96 ? -3.701 14.812 -7.652 1 97.25 96 GLU B N 1
ATOM 2268 C CA . GLU B 1 96 ? -4.316 13.492 -7.688 1 97.25 96 GLU B CA 1
ATOM 2269 C C . GLU B 1 96 ? -4.016 12.711 -6.41 1 97.25 96 GLU B C 1
ATOM 2271 O O . GLU B 1 96 ? -2.959 12.883 -5.801 1 97.25 96 GLU B O 1
ATOM 2276 N N . PRO B 1 97 ? -4.922 11.836 -6.047 1 98.31 97 PRO B N 1
ATOM 2277 C CA . PRO B 1 97 ? -4.676 11.023 -4.852 1 98.31 97 PRO B CA 1
ATOM 2278 C C . PRO B 1 97 ? -3.395 10.195 -4.957 1 98.31 97 PRO B C 1
ATOM 2280 O O . PRO B 1 97 ? -3.018 9.773 -6.051 1 98.31 97 PRO B O 1
ATOM 2283 N N . VAL B 1 98 ? -2.77 10.039 -3.865 1 98.12 98 VAL B N 1
ATOM 2284 C CA . VAL B 1 98 ? -1.595 9.18 -3.777 1 98.12 98 VAL B CA 1
ATOM 2285 C C . VAL B 1 98 ? -1.998 7.812 -3.236 1 98.12 98 VAL B C 1
ATOM 2287 O O . VAL B 1 98 ? -2.834 7.715 -2.334 1 98.12 98 VAL B O 1
ATOM 2290 N N . VAL B 1 99 ? -1.451 6.809 -3.766 1 97.19 99 VAL B N 1
ATOM 2291 C CA . VAL B 1 99 ? -1.765 5.445 -3.357 1 97.19 99 VAL B CA 1
ATOM 2292 C C . VAL B 1 99 ? -1.36 5.234 -1.9 1 97.19 99 VAL B C 1
ATOM 2294 O O . VAL B 1 99 ? -0.351 5.777 -1.445 1 97.19 99 VAL B O 1
ATOM 2297 N N . ASN B 1 100 ? -2.156 4.379 -1.224 1 98.38 100 ASN B N 1
ATOM 2298 C CA . ASN B 1 100 ? -1.903 4.039 0.173 1 98.38 100 ASN B CA 1
ATOM 2299 C C . ASN B 1 100 ? -0.654 3.178 0.323 1 98.38 100 ASN B C 1
ATOM 2301 O O . ASN B 1 100 ? -0.576 2.086 -0.245 1 98.38 100 ASN B O 1
ATOM 2305 N N . GLU B 1 101 ? 0.321 3.678 1.091 1 98.44 101 GLU B N 1
ATOM 2306 C CA . GLU B 1 101 ? 1.575 2.965 1.31 1 98.44 101 GLU B CA 1
ATOM 2307 C C . GLU B 1 101 ? 1.684 2.465 2.748 1 98.44 101 GLU B C 1
ATOM 2309 O O . GLU B 1 101 ? 2.785 2.338 3.285 1 98.44 101 GLU B O 1
ATOM 2314 N N . SER B 1 102 ? 0.586 2.154 3.398 1 98.19 102 SER B N 1
ATOM 2315 C CA . SER B 1 102 ? 0.586 1.778 4.809 1 98.19 102 SER B CA 1
ATOM 2316 C C . SER B 1 102 ? 1.148 0.374 5.004 1 98.19 102 SER B C 1
ATOM 2318 O O . SER B 1 102 ? 1.375 -0.055 6.141 1 98.19 102 SER B O 1
ATOM 2320 N N . GLY B 1 103 ? 1.424 -0.359 3.943 1 97.12 103 GLY B N 1
ATOM 2321 C CA . GLY B 1 103 ? 2.082 -1.651 4.039 1 97.12 103 GLY B CA 1
ATOM 2322 C C . GLY B 1 103 ? 3.582 -1.544 4.25 1 97.12 103 GLY B C 1
ATOM 2323 O O . GLY B 1 103 ? 4.301 -2.543 4.164 1 97.12 103 GLY B O 1
ATOM 2324 N N . ASN B 1 104 ? 4.055 -0.349 4.547 1 97.19 104 ASN B N 1
ATOM 2325 C CA . ASN B 1 104 ? 5.484 -0.058 4.594 1 97.19 104 ASN B CA 1
ATOM 2326 C C . ASN B 1 104 ? 6.09 -0.451 5.938 1 97.19 104 ASN B C 1
ATOM 2328 O O . ASN B 1 104 ? 7.301 -0.334 6.133 1 97.19 104 ASN B O 1
ATOM 2332 N N . GLY B 1 105 ? 5.289 -0.874 6.914 1 95.81 105 GLY B N 1
ATOM 2333 C CA . GLY B 1 105 ? 5.773 -1.397 8.18 1 95.81 105 GLY B CA 1
ATOM 2334 C C . GLY B 1 105 ? 5.848 -0.345 9.273 1 95.81 105 GLY B C 1
ATOM 2335 O O . GLY B 1 105 ? 6.023 -0.673 10.445 1 95.81 105 GLY B O 1
ATOM 2336 N N . LEU B 1 106 ? 5.695 0.925 8.945 1 96.94 106 LEU B N 1
ATOM 2337 C CA . LEU B 1 106 ? 5.703 1.977 9.953 1 96.94 106 LEU B CA 1
ATOM 2338 C C . LEU B 1 106 ? 4.367 2.035 10.695 1 96.94 106 LEU B C 1
ATOM 2340 O O . LEU B 1 106 ? 3.309 1.886 10.078 1 96.94 106 LEU B O 1
ATOM 2344 N N . SER B 1 107 ? 4.438 2.26 12 1 97.62 107 SER B N 1
ATOM 2345 C CA . SER B 1 107 ? 3.254 2.295 12.852 1 97.62 107 SER B CA 1
ATOM 2346 C C . SER B 1 107 ? 2.842 3.729 13.164 1 97.62 107 SER B C 1
ATOM 2348 O O . SER B 1 107 ? 3.688 4.625 13.227 1 97.62 107 SER B O 1
ATOM 2350 N N . ASN B 1 108 ? 1.554 3.924 13.352 1 98.44 108 ASN B N 1
ATOM 2351 C CA . ASN B 1 108 ? 1.037 5.195 13.844 1 98.44 108 ASN B CA 1
ATOM 2352 C C . ASN B 1 108 ? 1.352 5.387 15.328 1 98.44 108 ASN B C 1
ATOM 2354 O O . ASN B 1 108 ? 0.443 5.441 16.156 1 98.44 108 ASN B O 1
ATOM 2358 N N . SER B 1 109 ? 2.602 5.652 15.602 1 98.56 109 SER B N 1
ATOM 2359 C CA . SER B 1 109 ? 3.104 5.809 16.969 1 98.56 109 SER B CA 1
ATOM 2360 C C . SER B 1 109 ? 3.287 7.281 17.312 1 98.56 109 SER B C 1
ATOM 2362 O O . SER B 1 109 ? 3.316 8.141 16.438 1 98.56 109 SER B O 1
ATOM 2364 N N . LEU B 1 110 ? 3.453 7.492 18.578 1 98.62 110 LEU B N 1
ATOM 2365 C CA . LEU B 1 110 ? 3.672 8.844 19.078 1 98.62 110 LEU B CA 1
ATOM 2366 C C . LEU B 1 110 ? 4.797 9.531 18.312 1 98.62 110 LEU B C 1
ATOM 2368 O O . LEU B 1 110 ? 5.875 8.961 18.141 1 98.62 110 LEU B O 1
ATOM 2372 N N . GLY B 1 111 ? 4.48 10.719 17.781 1 98.75 111 GLY B N 1
ATOM 2373 C CA . GLY B 1 111 ? 5.516 11.531 17.172 1 98.75 111 GLY B CA 1
ATOM 2374 C C . GLY B 1 111 ? 5.633 11.32 15.672 1 98.75 111 GLY B C 1
ATOM 2375 O O . GLY B 1 111 ? 6.406 12.008 15 1 98.75 111 GLY B O 1
ATOM 2376 N N . THR B 1 112 ? 4.816 10.383 15.094 1 98.88 112 THR B N 1
ATOM 2377 C CA . THR B 1 112 ? 4.871 10.156 13.656 1 98.88 112 THR B CA 1
ATOM 2378 C C . THR B 1 112 ? 3.869 11.047 12.93 1 98.88 112 THR B C 1
ATOM 2380 O O . THR B 1 112 ? 2.951 11.594 13.547 1 98.88 112 THR B O 1
ATOM 2383 N N . ILE B 1 113 ? 4.129 11.312 11.648 1 98.94 113 ILE B N 1
ATOM 2384 C CA . ILE B 1 113 ? 3.213 11.984 10.734 1 98.94 113 ILE B CA 1
ATOM 2385 C C . ILE B 1 113 ? 2.666 10.984 9.719 1 98.94 113 ILE B C 1
ATOM 2387 O O . ILE B 1 113 ? 3.402 10.133 9.219 1 98.94 113 ILE B O 1
ATOM 2391 N N . ALA B 1 114 ? 1.355 11.07 9.406 1 98.94 114 ALA B N 1
ATOM 2392 C CA . ALA B 1 114 ? 0.671 10.148 8.508 1 98.94 114 ALA B CA 1
ATOM 2393 C C . ALA B 1 114 ? -0.322 10.883 7.613 1 98.94 114 ALA B C 1
ATOM 2395 O O . ALA B 1 114 ? -0.672 12.039 7.883 1 98.94 114 ALA B O 1
ATOM 2396 N N . MET B 1 115 ? -0.729 10.242 6.543 1 98.81 115 MET B N 1
ATOM 2397 C CA . MET B 1 115 ? -1.678 10.836 5.602 1 98.81 115 MET B CA 1
ATOM 2398 C C . MET B 1 115 ? -3.113 10.523 6.008 1 98.81 115 MET B C 1
ATOM 2400 O O . MET B 1 115 ? -3.441 9.367 6.293 1 98.81 115 MET B O 1
ATOM 2404 N N . ALA B 1 116 ? -3.893 11.602 6.031 1 98.56 116 ALA B N 1
ATOM 2405 C CA . ALA B 1 116 ? -5.332 11.383 6.156 1 98.56 116 ALA B CA 1
ATOM 2406 C C . ALA B 1 116 ? -5.922 10.859 4.852 1 98.56 116 ALA B C 1
ATOM 2408 O O . ALA B 1 116 ? -5.367 11.086 3.775 1 98.56 116 ALA B O 1
ATOM 2409 N N . ARG B 1 117 ? -7.012 10.164 4.988 1 97.56 117 ARG B N 1
ATOM 2410 C CA . ARG B 1 117 ? -7.719 9.648 3.82 1 97.56 117 ARG B CA 1
ATOM 2411 C C . ARG B 1 117 ? -9.203 9.477 4.113 1 97.56 117 ARG B C 1
ATOM 2413 O O . ARG B 1 117 ? -9.617 9.484 5.273 1 97.56 117 ARG B O 1
ATOM 2420 N N . ASP B 1 118 ? -9.945 9.375 3.027 1 95.81 118 ASP B N 1
ATOM 2421 C CA . ASP B 1 118 ? -11.344 8.977 3.148 1 95.81 118 ASP B CA 1
ATOM 2422 C C . ASP B 1 118 ? -11.477 7.469 3.32 1 95.81 118 ASP B C 1
ATOM 2424 O O . ASP B 1 118 ? -10.484 6.773 3.539 1 95.81 118 ASP B O 1
ATOM 2428 N N . ASN B 1 119 ? -12.727 7.051 3.307 1 94.5 119 ASN B N 1
ATOM 2429 C CA . ASN B 1 119 ? -12.969 5.621 3.443 1 94.5 119 ASN B CA 1
ATOM 2430 C C . ASN B 1 119 ? -12.289 4.828 2.33 1 94.5 119 ASN B C 1
ATOM 2432 O O . ASN B 1 119 ? -11.82 3.711 2.557 1 94.5 119 ASN B O 1
ATOM 2436 N N . ASP B 1 120 ? -12.242 5.398 1.113 1 95.19 120 ASP B N 1
ATOM 2437 C CA . ASP B 1 120 ? -11.445 4.805 0.043 1 95.19 120 ASP B CA 1
ATOM 2438 C C . ASP B 1 120 ? -9.953 4.824 0.389 1 95.19 120 ASP B C 1
ATOM 2440 O O . ASP B 1 120 ? -9.375 5.891 0.604 1 95.19 120 ASP B O 1
ATOM 2444 N N . PRO B 1 121 ? -9.328 3.664 0.447 1 95.81 121 PRO B N 1
ATOM 2445 C CA . PRO B 1 121 ? -7.969 3.6 0.995 1 95.81 121 PRO B CA 1
ATOM 2446 C C . PRO B 1 121 ? -6.957 4.379 0.157 1 95.81 121 PRO B C 1
ATOM 2448 O O . PRO B 1 121 ? -5.922 4.809 0.675 1 95.81 121 PRO B O 1
ATOM 2451 N N . HIS B 1 122 ? -7.207 4.469 -1.118 1 97.5 122 HIS B N 1
ATOM 2452 C CA . HIS B 1 122 ? -6.258 5.141 -1.997 1 97.5 122 HIS B CA 1
ATOM 2453 C C . HIS B 1 122 ? -6.719 6.551 -2.338 1 97.5 122 HIS B C 1
ATOM 2455 O O . HIS B 1 122 ? -6.625 6.98 -3.49 1 97.5 122 HIS B O 1
ATOM 2461 N N . SER B 1 123 ? -7.184 7.336 -1.321 1 97.94 123 SER B N 1
ATOM 2462 C CA . SER B 1 123 ? -7.844 8.609 -1.575 1 97.94 123 SER B CA 1
ATOM 2463 C C . SER B 1 123 ? -7.07 9.766 -0.946 1 97.94 123 SER B C 1
ATOM 2465 O O . SER B 1 123 ? -7.516 10.914 -0.993 1 97.94 123 SER B O 1
ATOM 2467 N N . ALA B 1 124 ? -5.93 9.492 -0.33 1 98.5 124 ALA B N 1
ATOM 2468 C CA . ALA B 1 124 ? -5.164 10.555 0.317 1 98.5 124 ALA B CA 1
ATOM 2469 C C . ALA B 1 124 ? -4.684 11.586 -0.701 1 98.5 124 ALA B C 1
ATOM 2471 O O . ALA B 1 124 ? -4.254 11.227 -1.801 1 98.5 124 ALA B O 1
ATOM 2472 N N . THR B 1 125 ? -4.66 12.875 -0.301 1 98.44 125 THR B N 1
ATOM 2473 C CA . THR B 1 125 ? -4.16 13.93 -1.173 1 98.44 125 THR B CA 1
ATOM 2474 C C . THR B 1 125 ? -3.18 14.836 -0.424 1 98.44 125 THR B C 1
ATOM 2476 O O . THR B 1 125 ? -1.967 14.625 -0.485 1 98.44 125 THR B O 1
ATOM 2479 N N . ARG B 1 126 ? -3.688 15.68 0.455 1 98.56 126 ARG B N 1
ATOM 2480 C CA . ARG B 1 126 ? -2.783 16.672 1.014 1 98.56 126 ARG B CA 1
ATOM 2481 C C . ARG B 1 126 ? -2.906 16.734 2.533 1 98.56 126 ARG B C 1
ATOM 2483 O O . ARG B 1 126 ? -2.025 17.281 3.211 1 98.56 126 ARG B O 1
ATOM 2490 N N . GLN B 1 127 ? -4.062 16.25 3.068 1 98.69 127 GLN B N 1
ATOM 2491 C CA . GLN B 1 127 ? -4.234 16.359 4.512 1 98.69 127 GLN B CA 1
ATOM 2492 C C . GLN B 1 127 ? -3.385 15.32 5.25 1 98.69 127 GLN B C 1
ATOM 2494 O O . GLN B 1 127 ? -3.295 14.172 4.824 1 98.69 127 GLN B O 1
ATOM 2499 N N . PHE B 1 128 ? -2.736 15.805 6.27 1 98.94 128 PHE B N 1
ATOM 2500 C CA . PHE B 1 128 ? -1.915 14.945 7.113 1 98.94 128 PHE B CA 1
ATOM 2501 C C . PHE B 1 128 ? -2.291 15.102 8.586 1 98.94 128 PHE B C 1
ATOM 2503 O O . PHE B 1 128 ? -3.062 16 8.938 1 98.94 128 PHE B O 1
ATOM 2510 N N . TYR B 1 129 ? -1.796 14.195 9.43 1 98.94 129 TYR B N 1
ATOM 2511 C CA . TYR B 1 129 ? -1.944 14.344 10.875 1 98.94 129 TYR B CA 1
ATOM 2512 C C . TYR B 1 129 ? -0.693 13.867 11.602 1 98.94 129 TYR B C 1
ATOM 2514 O O . TYR B 1 129 ? 0.066 13.047 11.078 1 98.94 129 TYR B O 1
ATOM 2522 N N . PHE B 1 130 ? -0.568 14.398 12.75 1 98.94 130 PHE B N 1
ATOM 2523 C CA . PHE B 1 130 ? 0.428 13.914 13.703 1 98.94 130 PHE B CA 1
ATOM 2524 C C . PHE B 1 130 ? -0.211 12.992 14.734 1 98.94 130 PHE B C 1
ATOM 2526 O O . PHE B 1 130 ? -1.312 13.258 15.219 1 98.94 130 PHE B O 1
ATOM 2533 N N . ASN B 1 131 ? 0.54 11.945 15.062 1 98.88 131 ASN B N 1
ATOM 2534 C CA . ASN B 1 131 ? 0.107 11.086 16.156 1 98.88 131 ASN B CA 1
ATOM 2535 C C . ASN B 1 131 ? 0.587 11.609 17.5 1 98.88 131 ASN B C 1
ATOM 2537 O O . ASN B 1 131 ? 1.788 11.789 17.719 1 98.88 131 ASN B O 1
ATOM 2541 N N . LEU B 1 132 ? -0.286 11.812 18.453 1 98.62 132 LEU B N 1
ATOM 2542 C CA . LEU B 1 132 ? 0.033 12.266 19.812 1 98.62 132 LEU B CA 1
ATOM 2543 C C . LEU B 1 132 ? -0.164 11.133 20.812 1 98.62 132 LEU B C 1
ATOM 2545 O O . LEU B 1 132 ? -0.161 11.367 22.016 1 98.62 132 LEU B O 1
ATOM 2549 N N . GLY B 1 133 ? -0.39 9.961 20.359 1 97.88 133 GLY B N 1
ATOM 2550 C CA . GLY B 1 133 ? -0.442 8.688 21.062 1 97.88 133 GLY B CA 1
ATOM 2551 C C . GLY B 1 133 ? -0.047 7.508 20.203 1 97.88 133 GLY B C 1
ATOM 2552 O O . GLY B 1 133 ? 0.312 7.68 19.031 1 97.88 133 GLY B O 1
ATOM 2553 N N . ASN B 1 134 ? 0.019 6.348 20.906 1 98.19 134 ASN B N 1
ATOM 2554 C CA . ASN B 1 134 ? 0.195 5.121 20.141 1 98.19 134 ASN B CA 1
ATOM 2555 C C . ASN B 1 134 ? -1.123 4.645 19.531 1 98.19 134 ASN B C 1
ATOM 2557 O O . ASN B 1 134 ? -1.861 3.887 20.172 1 98.19 134 ASN B O 1
ATOM 2561 N N . ASN B 1 135 ? -1.332 5.031 18.266 1 98.19 135 ASN B N 1
ATOM 2562 C CA . ASN B 1 135 ? -2.604 4.789 17.594 1 98.19 135 ASN B CA 1
ATOM 2563 C C . ASN B 1 135 ? -2.545 3.549 16.703 1 98.19 135 ASN B C 1
ATOM 2565 O O . ASN B 1 135 ? -2.869 3.609 15.516 1 98.19 135 ASN B O 1
ATOM 2569 N N . LYS B 1 136 ? -2.309 2.43 17.25 1 96.31 136 LYS B N 1
ATOM 2570 C CA . LYS B 1 136 ? -2.139 1.177 16.516 1 96.31 136 LYS B CA 1
ATOM 2571 C C . LYS B 1 136 ? -3.395 0.826 15.727 1 96.31 136 LYS B C 1
ATOM 2573 O O . LYS B 1 136 ? -3.326 0.105 14.734 1 96.31 136 LYS B O 1
ATOM 2578 N N . LYS B 1 137 ? -4.496 1.29 16.172 1 96.69 137 LYS B N 1
ATOM 2579 C CA . LYS B 1 137 ? -5.762 1.026 15.492 1 96.69 137 LYS B CA 1
ATOM 2580 C C . LYS B 1 137 ? -5.762 1.621 14.086 1 96.69 137 LYS B C 1
ATOM 2582 O O . LYS B 1 137 ? -6.609 1.275 13.258 1 96.69 137 LYS B O 1
ATOM 2587 N N . LEU B 1 138 ? -4.863 2.568 13.797 1 97.56 138 LEU B N 1
ATOM 2588 C CA . LEU B 1 138 ? -4.777 3.211 12.492 1 97.56 138 LEU B CA 1
ATOM 2589 C C . LEU B 1 138 ? -3.789 2.48 11.594 1 97.56 138 LEU B C 1
ATOM 2591 O O . LEU B 1 138 ? -3.625 2.842 10.422 1 97.56 138 LEU B O 1
ATOM 2595 N N . ASP B 1 139 ? -3.139 1.434 12.125 1 96.94 139 ASP B N 1
ATOM 2596 C CA . ASP B 1 139 ? -2.283 0.563 11.328 1 96.94 139 ASP B CA 1
ATOM 2597 C C . ASP B 1 139 ? -3.115 -0.422 10.508 1 96.94 139 ASP B C 1
ATOM 2599 O O . ASP B 1 139 ? -4.305 -0.608 10.773 1 96.94 139 ASP B O 1
ATOM 2603 N N . PRO B 1 140 ? -2.471 -1.002 9.438 1 95.06 140 PRO B N 1
ATOM 2604 C CA . PRO B 1 140 ? -3.197 -2.049 8.719 1 95.06 140 PRO B CA 1
ATOM 2605 C C . PRO B 1 140 ? -3.707 -3.154 9.641 1 95.06 140 PRO B C 1
ATOM 2607 O O . PRO B 1 140 ? -3.008 -3.555 10.578 1 95.06 140 PRO B O 1
ATOM 2610 N N . SER B 1 141 ? -4.992 -3.584 9.414 1 92.31 141 SER B N 1
ATOM 2611 C CA . SER B 1 141 ? -5.598 -4.691 10.148 1 92.31 141 SER B CA 1
ATOM 2612 C C . SER B 1 141 ? -6.59 -5.453 9.273 1 92.31 141 SER B C 1
ATOM 2614 O O . SER B 1 141 ? -6.93 -5.012 8.172 1 92.31 141 SER B O 1
ATOM 2616 N N . LYS B 1 142 ? -7.023 -6.633 9.703 1 87.81 142 LYS B N 1
ATOM 2617 C CA . LYS B 1 142 ? -7.984 -7.445 8.961 1 87.81 142 LYS B CA 1
ATOM 2618 C C . LYS B 1 142 ? -9.289 -6.684 8.727 1 87.81 142 LYS B C 1
ATOM 2620 O O . LYS B 1 142 ? -10.047 -7.012 7.82 1 87.81 142 LYS B O 1
ATOM 2625 N N . ARG B 1 143 ? -9.445 -5.688 9.492 1 86.56 143 ARG B N 1
ATOM 2626 C CA . ARG B 1 143 ? -10.719 -4.984 9.445 1 86.56 143 ARG B CA 1
ATOM 2627 C C . ARG B 1 143 ? -10.648 -3.777 8.516 1 86.56 143 ARG B C 1
ATOM 2629 O O . ARG B 1 143 ? -11.656 -3.359 7.949 1 86.56 143 ARG B O 1
ATOM 2636 N N . ARG B 1 144 ? -9.422 -3.236 8.375 1 89 144 ARG B N 1
ATOM 2637 C CA . ARG B 1 144 ? -9.352 -1.979 7.641 1 89 144 ARG B CA 1
ATOM 2638 C C . ARG B 1 144 ? -7.949 -1.757 7.082 1 89 144 ARG B C 1
ATOM 2640 O O . ARG B 1 144 ? -6.965 -2.246 7.641 1 89 144 ARG B O 1
ATOM 2647 N N . TRP B 1 145 ? -7.961 -1.004 5.898 1 95.31 145 TRP B N 1
ATOM 2648 C CA . TRP B 1 145 ? -6.703 -0.449 5.41 1 95.31 145 TRP B CA 1
ATOM 2649 C C . TRP B 1 145 ? -6.082 0.486 6.441 1 95.31 145 TRP B C 1
ATOM 2651 O O . TRP B 1 145 ? -6.797 1.15 7.195 1 95.31 145 TRP B O 1
ATOM 2661 N N . GLY B 1 146 ? -4.777 0.523 6.496 1 96.44 146 GLY B N 1
ATOM 2662 C CA . GLY B 1 146 ? -4.094 1.451 7.387 1 96.44 146 GLY B CA 1
ATOM 2663 C C . GLY B 1 146 ? -3.963 2.846 6.801 1 96.44 146 GLY B C 1
ATOM 2664 O O . GLY B 1 146 ? -4.398 3.098 5.676 1 96.44 146 GLY B O 1
ATOM 2665 N N . TYR B 1 147 ? -3.391 3.725 7.602 1 98.5 147 TYR B N 1
ATOM 2666 C CA . TYR B 1 147 ? -2.99 5.07 7.207 1 98.5 147 TYR B CA 1
ATOM 2667 C C . TYR B 1 147 ? -1.477 5.172 7.07 1 98.5 147 TYR B C 1
ATOM 2669 O O . TYR B 1 147 ? -0.734 4.699 7.934 1 98.5 147 TYR B O 1
ATOM 2677 N N . THR B 1 148 ? -1.032 5.723 5.988 1 98.75 148 THR B N 1
ATOM 2678 C CA . THR B 1 148 ? 0.387 5.723 5.648 1 98.75 148 THR B CA 1
ATOM 2679 C C . THR B 1 148 ? 1.168 6.641 6.586 1 98.75 148 THR B C 1
ATOM 2681 O O . THR B 1 148 ? 1.01 7.863 6.535 1 98.75 148 THR B O 1
ATOM 2684 N N . VAL B 1 149 ? 1.969 6.086 7.402 1 98.88 149 VAL B N 1
ATOM 2685 C CA . VAL B 1 149 ? 2.984 6.84 8.133 1 98.88 149 VAL B CA 1
ATOM 2686 C C . VAL B 1 149 ? 4.191 7.082 7.227 1 98.88 149 VAL B C 1
ATOM 2688 O O . VAL B 1 149 ? 4.656 6.168 6.543 1 98.88 149 VAL B O 1
ATOM 2691 N N . PHE B 1 150 ? 4.719 8.383 7.23 1 98.88 150 PHE B N 1
ATOM 2692 C CA . PHE B 1 150 ? 5.762 8.648 6.242 1 98.88 150 PHE B CA 1
ATOM 2693 C C . PHE B 1 150 ? 6.867 9.508 6.84 1 98.88 150 PHE B C 1
ATOM 2695 O O . PHE B 1 150 ? 7.738 10 6.117 1 98.88 150 PHE B O 1
ATOM 2702 N N . GLY B 1 151 ? 6.871 9.711 8.148 1 98.81 151 GLY B N 1
ATOM 2703 C CA . GLY B 1 151 ? 7.898 10.5 8.82 1 98.81 151 GLY B CA 1
ATOM 2704 C C . GLY B 1 151 ? 7.68 10.617 10.312 1 98.81 151 GLY B C 1
ATOM 2705 O O . GLY B 1 151 ? 6.793 9.961 10.867 1 98.81 151 GLY B O 1
ATOM 2706 N N . GLU B 1 152 ? 8.562 11.422 10.938 1 98.88 152 GLU B N 1
ATOM 2707 C CA . GLU B 1 152 ? 8.469 11.641 12.383 1 98.88 152 GLU B CA 1
ATOM 2708 C C . GLU B 1 152 ? 8.977 13.031 12.766 1 98.88 152 GLU B C 1
ATOM 2710 O O . GLU B 1 152 ? 9.758 13.633 12.031 1 98.88 152 GLU B O 1
ATOM 2715 N N . VAL B 1 153 ? 8.531 13.461 13.875 1 98.94 153 VAL B N 1
ATOM 2716 C CA . VAL B 1 153 ? 8.984 14.727 14.453 1 98.94 153 VAL B CA 1
ATOM 2717 C C . VAL B 1 153 ? 10.359 14.539 15.078 1 98.94 153 VAL B C 1
ATOM 2719 O O . VAL B 1 153 ? 10.562 13.641 15.898 1 98.94 153 VAL B O 1
ATOM 2722 N N . THR B 1 154 ? 11.242 15.391 14.703 1 98.75 154 THR B N 1
ATOM 2723 C CA . THR B 1 154 ? 12.578 15.32 15.281 1 98.75 154 THR B CA 1
ATOM 2724 C C . THR B 1 154 ? 12.82 16.5 16.234 1 98.75 154 THR B C 1
ATOM 2726 O O . THR B 1 154 ? 13.688 16.422 17.109 1 98.75 154 THR B O 1
ATOM 2729 N N . GLN B 1 155 ? 12.125 17.625 16.047 1 98.69 155 GLN B N 1
ATOM 2730 C CA . GLN B 1 155 ? 12.117 18.781 16.922 1 98.69 155 GLN B CA 1
ATOM 2731 C C . GLN B 1 155 ? 10.719 19.375 17.047 1 98.69 155 GLN B C 1
ATOM 2733 O O . GLN B 1 155 ? 9.977 19.438 16.062 1 98.69 155 GLN B O 1
ATOM 2738 N N . GLY B 1 156 ? 10.398 19.812 18.297 1 98.75 156 GLY B N 1
ATOM 2739 C CA . GLY B 1 156 ? 9.156 20.547 18.453 1 98.75 156 GLY B CA 1
ATOM 2740 C C . GLY B 1 156 ? 8.008 19.672 18.922 1 98.75 156 GLY B C 1
ATOM 2741 O O . GLY B 1 156 ? 6.84 20.016 18.719 1 98.75 156 GLY B O 1
ATOM 2742 N N . MET B 1 157 ? 8.375 18.516 19.5 1 98.44 157 MET B N 1
ATOM 2743 C CA . MET B 1 157 ? 7.309 17.688 20.062 1 98.44 157 MET B CA 1
ATOM 2744 C C . MET B 1 157 ? 6.535 18.438 21.141 1 98.44 157 MET B C 1
ATOM 2746 O O . MET B 1 157 ? 5.328 18.25 21.281 1 98.44 157 MET B O 1
ATOM 2750 N N . ASP B 1 158 ? 7.215 19.266 21.891 1 98.25 158 ASP B N 1
ATOM 2751 C CA . ASP B 1 158 ? 6.555 20.062 22.906 1 98.25 158 ASP B CA 1
ATOM 2752 C C . ASP B 1 158 ? 5.562 21.047 22.281 1 98.25 158 ASP B C 1
ATOM 2754 O O . ASP B 1 158 ? 4.52 21.344 22.875 1 98.25 158 ASP B O 1
ATOM 2758 N N . VAL B 1 159 ? 5.914 21.594 21.125 1 98.69 159 VAL B N 1
ATOM 2759 C CA . VAL B 1 159 ? 5.008 22.469 20.391 1 98.69 159 VAL B CA 1
ATOM 2760 C C . VAL B 1 159 ? 3.752 21.688 20 1 98.69 159 VAL B C 1
ATOM 2762 O O . VAL B 1 159 ? 2.631 22.172 20.203 1 98.69 159 VAL B O 1
ATOM 2765 N N . LEU B 1 160 ? 3.932 2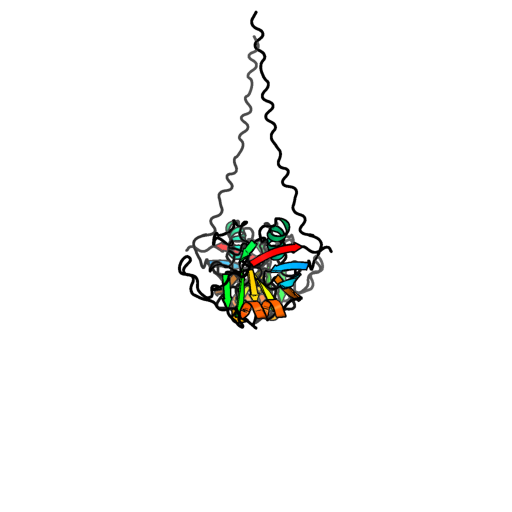0.5 19.453 1 98.5 160 LEU B N 1
ATOM 2766 C CA . LEU B 1 160 ? 2.814 19.656 19.031 1 98.5 160 LEU B CA 1
ATOM 2767 C C . LEU B 1 160 ? 1.938 19.281 20.219 1 98.5 160 LEU B C 1
ATOM 2769 O O . LEU B 1 160 ? 0.71 19.266 20.109 1 98.5 160 LEU B O 1
ATOM 2773 N N . GLU B 1 161 ? 2.535 18.969 21.328 1 97.75 161 GLU B N 1
ATOM 2774 C CA . GLU B 1 161 ? 1.785 18.672 22.547 1 97.75 161 GLU B CA 1
ATOM 2775 C C . GLU B 1 161 ? 0.949 19.875 22.984 1 97.75 161 GLU B C 1
ATOM 2777 O O . GLU B 1 161 ? -0.205 19.719 23.391 1 97.75 161 GLU B O 1
ATOM 2782 N N . ALA B 1 162 ? 1.519 21.047 22.922 1 98.5 162 ALA B N 1
ATOM 2783 C CA . ALA B 1 162 ? 0.781 22.25 23.281 1 98.5 162 ALA B CA 1
ATOM 2784 C C . ALA B 1 162 ? -0.415 22.453 22.359 1 98.5 162 ALA B C 1
ATOM 2786 O O . ALA B 1 162 ? -1.504 22.812 22.812 1 98.5 162 ALA B O 1
ATOM 2787 N N . ILE B 1 163 ? -0.204 22.219 21.094 1 98.69 163 ILE B N 1
ATOM 2788 C CA . ILE B 1 163 ? -1.289 22.359 20.125 1 98.69 163 ILE B CA 1
ATOM 2789 C C . ILE B 1 163 ? -2.406 21.375 20.469 1 98.69 163 ILE B C 1
ATOM 2791 O O . ILE B 1 163 ? -3.588 21.719 20.391 1 98.69 163 ILE B O 1
ATOM 2795 N N . SER B 1 164 ? -2.035 20.156 20.859 1 97.88 164 SER B N 1
ATOM 2796 C CA . SER B 1 164 ? -3.02 19.109 21.109 1 97.88 164 SER B CA 1
ATOM 2797 C C . SER B 1 164 ? -3.896 19.453 22.297 1 97.88 164 SER B C 1
ATOM 2799 O O . SER B 1 164 ? -4.957 18.844 22.5 1 97.88 164 SER B O 1
ATOM 2801 N N . LEU B 1 165 ? -3.521 20.438 23.094 1 97.75 165 LEU B N 1
ATOM 2802 C CA . LEU B 1 165 ? -4.219 20.75 24.328 1 97.75 165 LEU B CA 1
ATOM 2803 C C . LEU B 1 165 ? -5.066 22.016 24.172 1 97.75 165 LEU B C 1
ATOM 2805 O O . LEU B 1 165 ? -5.742 22.438 25.109 1 97.75 165 LEU B O 1
ATOM 2809 N N . VAL B 1 166 ? -5.07 22.625 23.031 1 98.44 166 VAL B N 1
ATOM 2810 C CA . VAL B 1 166 ? -5.875 23.828 22.859 1 98.44 166 VAL B CA 1
ATOM 2811 C C . VAL B 1 166 ? -7.359 23.484 22.984 1 98.44 166 VAL B C 1
ATOM 2813 O O . VAL B 1 166 ? -7.777 22.375 22.625 1 98.44 166 VAL B O 1
ATOM 2816 N N . PRO B 1 167 ? -8.188 24.469 23.469 1 98.06 167 PRO B N 1
ATOM 2817 C CA . PRO B 1 167 ? -9.633 24.219 23.484 1 98.06 167 PRO B CA 1
ATOM 2818 C C . PRO B 1 167 ? -10.211 24 22.094 1 98.06 167 PRO B C 1
ATOM 2820 O O . PRO B 1 167 ? -9.805 24.672 21.141 1 98.06 167 PRO B O 1
ATOM 2823 N N . THR B 1 168 ? -11.094 23.031 21.969 1 98.25 168 THR B N 1
ATOM 2824 C CA . THR B 1 168 ? -11.758 22.734 20.688 1 98.25 168 THR B CA 1
ATOM 2825 C C . THR B 1 168 ? -13.273 22.797 20.844 1 98.25 168 THR B C 1
ATOM 2827 O O . THR B 1 168 ? -13.789 22.875 21.969 1 98.25 168 THR B O 1
ATOM 2830 N N . GLU B 1 169 ? -13.945 22.922 19.734 1 97.06 169 GLU B N 1
ATOM 2831 C CA . GLU B 1 169 ? -15.406 22.953 19.656 1 97.06 169 GLU B CA 1
ATOM 2832 C C . GLU B 1 169 ? -15.906 22.297 18.375 1 97.06 169 GLU B C 1
ATOM 2834 O O . GLU B 1 169 ? -15.109 21.906 17.531 1 97.06 169 GLU B O 1
ATOM 2839 N N . HIS B 1 170 ? -17.203 22.062 18.344 1 96.38 170 HIS B N 1
ATOM 2840 C CA . HIS B 1 170 ? -17.844 21.703 17.094 1 96.38 170 HIS B CA 1
ATOM 2841 C C . HIS B 1 170 ? -18 22.922 16.188 1 96.38 170 HIS B C 1
ATOM 2843 O O . HIS B 1 170 ? -18.688 23.891 16.531 1 96.38 170 HIS B O 1
ATOM 2849 N N . ASN B 1 171 ? -17.359 22.828 15.039 1 92.69 171 ASN B N 1
ATOM 2850 C CA . ASN B 1 171 ? -17.484 23.953 14.117 1 92.69 171 ASN B CA 1
ATOM 2851 C C . ASN B 1 171 ? -18.875 23.984 13.469 1 92.69 171 ASN B C 1
ATOM 2853 O O . ASN B 1 171 ? -19.234 23.078 12.727 1 92.69 171 ASN B O 1
ATOM 2857 N N . THR B 1 172 ? -19.562 25 13.633 1 90.56 172 THR B N 1
ATOM 2858 C CA . THR B 1 172 ? -20.953 25.094 13.195 1 90.56 172 THR B CA 1
ATOM 2859 C C . THR B 1 172 ? -21.031 25.312 11.688 1 90.56 172 THR B C 1
ATOM 2861 O O . THR B 1 172 ? -22 24.891 11.039 1 90.56 172 THR B O 1
ATOM 2864 N N . THR B 1 173 ? -20.047 25.938 11.164 1 88.88 173 THR B N 1
ATOM 2865 C CA . THR B 1 173 ? -20.047 26.219 9.734 1 88.88 173 THR B CA 1
ATOM 2866 C C . THR B 1 173 ? -19.766 24.953 8.938 1 88.88 173 THR B C 1
ATOM 2868 O O . THR B 1 173 ? -20.484 24.625 7.992 1 88.88 173 THR B O 1
ATOM 2871 N N . LEU B 1 174 ? -18.766 24.172 9.359 1 91.62 174 LEU B N 1
ATOM 2872 C CA . LEU B 1 174 ? -18.344 22.984 8.625 1 91.62 174 LEU B CA 1
ATOM 2873 C C . LEU B 1 174 ? -18.969 21.734 9.195 1 91.62 174 LEU B C 1
ATOM 2875 O O . LEU B 1 174 ? -18.953 20.672 8.562 1 91.62 174 LEU B O 1
ATOM 2879 N N . ASN B 1 175 ? -19.484 21.891 10.391 1 93.62 175 ASN B N 1
ATOM 2880 C CA . ASN B 1 175 ? -20.047 20.766 11.133 1 93.62 175 ASN B CA 1
ATOM 2881 C C . ASN B 1 175 ? -18.984 19.719 11.469 1 93.62 175 ASN B C 1
ATOM 2883 O O . ASN B 1 175 ? -19.219 18.516 11.352 1 93.62 175 ASN B O 1
ATOM 2887 N N . TRP B 1 176 ? -17.797 20.156 11.695 1 93.75 176 TRP B N 1
ATOM 2888 C CA . TRP B 1 176 ? -16.672 19.281 12.047 1 93.75 176 TRP B CA 1
ATOM 2889 C C . TRP B 1 176 ? -16.391 19.344 13.539 1 93.75 176 TRP B C 1
ATOM 2891 O O . TRP B 1 176 ? -16.406 20.422 14.141 1 93.75 176 TRP B O 1
ATOM 2901 N N . PRO B 1 177 ? -16.125 18.25 14.148 1 96.06 177 PRO B N 1
ATOM 2902 C CA . PRO B 1 177 ? -15.766 18.234 15.57 1 96.06 177 PRO B CA 1
ATOM 2903 C C . PRO B 1 177 ? -14.289 18.531 15.805 1 96.06 177 PRO B C 1
ATOM 2905 O O . PRO B 1 177 ? -13.516 18.625 14.852 1 96.06 177 PRO B O 1
ATOM 2908 N N . ASP B 1 178 ? -13.953 18.766 17.109 1 98.12 178 ASP B N 1
ATOM 2909 C CA . ASP B 1 178 ? -12.57 18.875 17.578 1 98.12 178 ASP B CA 1
ATOM 2910 C C . ASP B 1 178 ? -11.82 19.969 16.812 1 98.12 178 ASP B C 1
ATOM 2912 O O . ASP B 1 178 ? -10.633 19.828 16.516 1 98.12 178 ASP B O 1
ATOM 2916 N N . PHE B 1 179 ? -12.625 21.016 16.531 1 98.19 179 PHE B N 1
ATOM 2917 C CA . PHE B 1 179 ? -12.094 22.172 15.828 1 98.19 179 PHE B CA 1
ATOM 2918 C C . PHE B 1 179 ? -11.531 23.188 16.812 1 98.19 179 PHE B C 1
ATOM 2920 O O . PHE B 1 179 ? -12.227 23.625 17.734 1 98.19 179 PHE B O 1
ATOM 2927 N N . PRO B 1 180 ? -10.273 23.594 16.656 1 98.25 180 PRO B N 1
ATOM 2928 C CA . PRO B 1 180 ? -9.734 24.594 17.594 1 98.25 180 PRO B CA 1
ATOM 2929 C C . PRO B 1 180 ? -10.578 25.859 17.656 1 98.25 180 PRO B C 1
ATOM 2931 O O . PRO B 1 180 ? -10.961 26.406 16.625 1 98.25 180 PRO B O 1
ATOM 2934 N N . VAL B 1 181 ? -10.844 26.312 18.922 1 97.44 181 VAL B N 1
ATOM 2935 C CA . VAL B 1 181 ? -11.602 27.531 19.125 1 97.44 181 VAL B CA 1
ATOM 2936 C C . VAL B 1 181 ? -10.836 28.719 18.547 1 97.44 181 VAL B C 1
ATOM 2938 O O . VAL B 1 181 ? -11.406 29.547 17.828 1 97.44 181 VAL B O 1
ATOM 2941 N N . ASN B 1 182 ? -9.547 28.812 18.984 1 97.12 182 ASN B N 1
ATOM 2942 C CA . ASN B 1 182 ? -8.641 29.766 18.344 1 97.12 182 ASN B CA 1
ATOM 2943 C C . ASN B 1 182 ? -7.809 29.109 17.25 1 97.12 182 ASN B C 1
ATOM 2945 O O . ASN B 1 182 ? -7.242 28.031 17.453 1 97.12 182 ASN B O 1
ATOM 2949 N N . THR B 1 183 ? -7.762 29.812 16.172 1 97.56 183 THR B N 1
ATOM 2950 C CA . THR B 1 183 ? -7.109 29.25 14.992 1 97.56 183 THR B CA 1
ATOM 2951 C C . THR B 1 183 ? -5.645 28.938 15.289 1 97.56 183 THR B C 1
ATOM 2953 O O . THR B 1 183 ? -4.918 29.766 15.828 1 97.56 183 THR B O 1
ATOM 2956 N N . VAL B 1 184 ? -5.223 27.719 15 1 98.56 184 VAL B N 1
ATOM 2957 C CA . VAL B 1 184 ? -3.822 27.312 14.969 1 98.56 184 VAL B CA 1
ATOM 2958 C C . VAL B 1 184 ? -3.35 27.188 13.523 1 98.56 184 VAL B C 1
ATOM 2960 O O . VAL B 1 184 ? -3.891 26.391 12.75 1 98.56 184 VAL B O 1
ATOM 2963 N N . MET B 1 185 ? -2.314 27.922 13.164 1 98.62 185 MET B N 1
ATOM 2964 C CA . MET B 1 185 ? -1.948 28.047 11.758 1 98.62 185 MET B CA 1
ATOM 2965 C C . MET B 1 185 ? -0.617 27.359 11.477 1 98.62 185 MET B C 1
ATOM 2967 O O . MET B 1 185 ? 0.286 27.375 12.312 1 98.62 185 MET B O 1
ATOM 2971 N N . LEU B 1 186 ? -0.571 26.719 10.336 1 98.88 186 LEU B N 1
ATOM 2972 C CA . LEU B 1 186 ? 0.697 26.453 9.672 1 98.88 186 LEU B CA 1
ATOM 2973 C C . LEU B 1 186 ? 1.093 27.609 8.758 1 98.88 186 LEU B C 1
ATOM 2975 O O . LEU B 1 186 ? 0.601 27.703 7.633 1 98.88 186 LEU B O 1
ATOM 2979 N N . LYS B 1 187 ? 1.984 28.453 9.281 1 98.81 187 LYS B N 1
ATOM 2980 C CA . LYS B 1 187 ? 2.346 29.672 8.562 1 98.81 187 LYS B CA 1
ATOM 2981 C C . LYS B 1 187 ? 3.182 29.344 7.328 1 98.81 187 LYS B C 1
ATOM 2983 O O . LYS B 1 187 ? 2.965 29.922 6.262 1 98.81 187 LYS B O 1
ATOM 2988 N N . LYS B 1 188 ? 4.09 28.453 7.547 1 98.81 188 LYS B N 1
ATOM 2989 C CA . LYS B 1 188 ? 5.012 28.141 6.461 1 98.81 188 LYS B CA 1
ATOM 2990 C C . LYS B 1 188 ? 5.605 26.75 6.633 1 98.81 188 LYS B C 1
ATOM 2992 O O . LYS B 1 188 ? 5.973 26.359 7.746 1 98.81 188 LYS B O 1
ATOM 2997 N N . ALA B 1 189 ? 5.629 26.016 5.543 1 98.88 189 ALA B N 1
ATOM 2998 C CA . ALA B 1 189 ? 6.371 24.75 5.461 1 98.88 189 ALA B CA 1
ATOM 2999 C C . ALA B 1 189 ? 7.586 24.891 4.543 1 98.88 189 ALA B C 1
ATOM 3001 O O . ALA B 1 189 ? 7.465 25.375 3.416 1 98.88 189 ALA B O 1
ATOM 3002 N N . THR B 1 190 ? 8.766 24.438 5.023 1 98.81 190 THR B N 1
ATOM 3003 C CA . THR B 1 190 ? 10 24.641 4.273 1 98.81 190 THR B CA 1
ATOM 3004 C C . THR B 1 190 ? 10.812 23.359 4.203 1 98.81 190 THR B C 1
ATOM 3006 O O . THR B 1 190 ? 11.125 22.75 5.23 1 98.81 190 THR B O 1
ATOM 3009 N N . LEU B 1 191 ? 11.078 22.953 2.955 1 98.81 191 LEU B N 1
ATOM 3010 C CA . LEU B 1 191 ? 12.039 21.875 2.76 1 98.81 191 LEU B CA 1
ATOM 3011 C C . LEU B 1 191 ? 13.453 22.344 3.086 1 98.81 191 LEU B C 1
ATOM 3013 O O . LEU B 1 191 ? 13.961 23.281 2.461 1 98.81 191 LEU B O 1
ATOM 3017 N N . LEU B 1 192 ? 14.086 21.719 4.082 1 98.38 192 LEU B N 1
ATOM 3018 C CA . LEU B 1 192 ? 15.406 22.141 4.543 1 98.38 192 LEU B CA 1
ATOM 3019 C C . LEU B 1 192 ? 16.5 21.641 3.605 1 98.38 192 LEU B C 1
ATOM 3021 O O . LEU B 1 192 ? 16.312 20.641 2.908 1 98.38 192 LEU B O 1
ATOM 3025 N N . PRO B 1 193 ? 17.594 22.375 3.6 1 94.44 193 PRO B N 1
ATOM 3026 C CA . PRO B 1 193 ? 18.688 21.938 2.721 1 94.44 193 PRO B CA 1
ATOM 3027 C C . PRO B 1 193 ? 19.25 20.578 3.109 1 94.44 193 PRO B C 1
ATOM 3029 O O . PRO B 1 193 ? 19.141 20.156 4.266 1 94.44 193 PRO B O 1
ATOM 3032 N N . ARG B 1 194 ? 19.797 19.812 2.104 1 85.25 194 ARG B N 1
ATOM 3033 C CA . ARG B 1 194 ? 20.391 18.484 2.262 1 85.25 194 ARG B CA 1
ATOM 3034 C C . ARG B 1 194 ? 21.719 18.578 3.014 1 85.25 194 ARG B C 1
ATOM 3036 O O . ARG B 1 194 ? 22.406 19.594 2.945 1 85.25 194 ARG B O 1
#

Radius of gyration: 27.13 Å; Cα contacts (8 Å, |Δi|>4): 951; chains: 2; bounding box: 42×85×98 Å

Foldseek 3Di:
DPPPPPPPPPPPPPPPPPPDQPLVLVDQWWKKWWQKPQGIWIKTWGCVQPVQVSVLQSVCQRVFVQAQKFQFAAAAQFKTKIFAAHPVRDGGDWDAFAAARLVSPDFLAAFWKWFDADQPRRGTTTMIMGGNHRPRVQHDDPVGHHTDTTIGIPDCSVSVNVVNPADWQQDPVVRDGRGHPDTMTRRHMDTDDD/DPPPPPPPPPPPPPPPPPPDQCLVLVDQWWKKWWQKPQGIWIKTWGCVQPVQVSVLQSVCQRVFVQAQKFQFAAAAQFKTKIFAAHPVRDGGDWDAFAAARLVSPDFLAAFWKWFDADQPRRGTTTMIMGGNHRPRVQHDDPVGHHTDTTIGIPDCSVSVNVVNPADWQQDPVVRDGRGHPDTMTRRHMDTDDD